Protein AF-A0A1M2W1D9-F1 (afdb_monomer_lite)

Secondary structure (DSSP, 8-state):
--------------PPPPTTSPP-TTHHHHHHHHHHHSS-TTTGGG--HHHHHHHHHHHHHTT--HHHHHHHHHTT-HHHHHHHHHHSTT-HHHHHHHH-TT-SSS---TTTS-HHHHHHHHHHHHHHHHHHHH--HHHHHHHHHHHHHH--HHHHTT-TT--HHHHHHHHHHHHHHHHHHT---HHHHHHHHHHHHHHHHTT--TTT-GGGGGSHHHHHHHHHHHHHHHHHHHHHHHHHHH-HHHHHHHHHHHHHSTT-S-SSHHHHHHHH-TTSSSPPP---THHHHHHHHHHPPP----------PPPP---------------SS-PPPS-SPEEEEEEPTT-TT-EEEEEESSS-HHHHHHHHHHHHHHH-

Foldseek 3Di:
DDDDQDADDPDDDDDDEPPPQDDDVCLVQLLCCCLFQLAAPVCNLPDDSRVSSNVSSCVVPVPVPVVVLVVCLQVVNLVSLLSVCSSVLLPVVSLCLQVPCPQPPGPNCVVVDDLSSSLSSLSSLLVSLVVLLVDDPVVLVVVLVVCVVRVDPQVVVQPRPRHSLSSLVVSQVSLLSSLVSPGNGLSSLLSLVVLVVLCVVLVHPCVPQPLLCVRVSSPVSNVVVVVVVVVVVVVVVVVCVVPVPVNVVLVVVCVPDPDDHDSCPSVCCCSVSSCNPDDRPPCDDPSVVVSCVSRPRPPPPPDDDDDDDDDDDDDDDDDDDDDDDDDPFDWDDFAPKDWDWAADQPDDVDTDIDIDRTHDPVVVVVVNVVSVVVND

Sequence (376 aa):
MDMPILFGNAHVNVTELDENMPWFEHMHEYVNVTSRWLVDYRDSDEQDWKHSFEEASAHLANGNTSKRVLAHATTGDPEAILDIALRYLSALIALDAFLDSECTETPYVGDTISRILKAQAHCCAALAYHEKVFAIPAERVAIEAEERRFQRKETMGQGVGAPAFAHFVIALHHANKSVQLGLVSPIVLRLGFMMRNIGTSLGVDLTQTVRSRRFPPLWRAVDQRLKEICAEEWIKQSKAARDPAAYRRAVAYTGRSGKRCGHDWPRHKRICKPGSVGELPSITGPAESLARGIFELGDSVDGEDADHAPPSVAGPSESTTDDRDEAPFKLRPAGSGQFIDSPAPHAPGGSIRLTTNTLDAETLRNIRKHAHMRAG

pLDDT: mean 78.07, std 19.86, range [22.73, 97.94]

Radius of gyration: 24.06 Å; chains: 1; bounding box: 60×78×58 Å

Organism: Trametes pubescens (NCBI:txid154538)

Structure (mmCIF, N/CA/C/O backbone):
data_AF-A0A1M2W1D9-F1
#
_entry.id   AF-A0A1M2W1D9-F1
#
loop_
_atom_site.group_PDB
_atom_site.id
_atom_site.type_symbol
_atom_site.label_atom_id
_atom_site.label_alt_id
_atom_site.label_comp_id
_atom_site.label_asym_id
_atom_site.label_entity_id
_atom_site.label_seq_id
_atom_site.pdbx_PDB_ins_code
_atom_site.Cartn_x
_atom_site.Cartn_y
_atom_site.Cartn_z
_atom_site.occupancy
_atom_site.B_iso_or_equiv
_atom_site.auth_seq_id
_atom_site.auth_comp_id
_atom_site.auth_asym_id
_atom_site.auth_atom_id
_atom_site.pdbx_PDB_model_num
ATOM 1 N N . MET A 1 1 ? 25.663 -10.735 -11.371 1.00 27.52 1 MET A N 1
ATOM 2 C CA . MET A 1 1 ? 24.965 -9.592 -12.001 1.00 27.52 1 MET A CA 1
ATOM 3 C C . MET A 1 1 ? 24.584 -8.635 -10.889 1.00 27.52 1 MET A C 1
ATOM 5 O O . MET A 1 1 ? 23.525 -8.795 -10.295 1.00 27.52 1 MET A O 1
ATOM 9 N N . ASP A 1 2 ? 25.467 -7.693 -10.571 1.00 24.33 2 ASP A N 1
ATOM 10 C CA . ASP A 1 2 ? 25.184 -6.679 -9.558 1.00 24.33 2 ASP A CA 1
ATOM 11 C C . ASP A 1 2 ? 24.347 -5.567 -10.181 1.00 24.33 2 ASP A C 1
ATOM 13 O O . ASP A 1 2 ? 24.777 -4.854 -11.088 1.00 24.33 2 ASP A O 1
ATOM 17 N N . MET A 1 3 ? 23.101 -5.462 -9.727 1.00 22.73 3 MET A N 1
ATOM 18 C CA . MET A 1 3 ? 22.221 -4.364 -10.100 1.00 22.73 3 MET A CA 1
ATOM 19 C C . MET A 1 3 ? 22.695 -3.082 -9.403 1.00 22.73 3 MET A C 1
ATOM 21 O O . MET A 1 3 ? 22.771 -3.058 -8.173 1.00 22.73 3 MET A O 1
ATOM 25 N N . PRO A 1 4 ? 22.972 -1.990 -10.137 1.00 28.38 4 PRO A N 1
ATOM 26 C CA . PRO A 1 4 ? 23.413 -0.751 -9.520 1.00 28.38 4 PRO A CA 1
ATOM 27 C C . PRO A 1 4 ? 22.272 -0.125 -8.706 1.00 28.38 4 PRO A C 1
ATOM 29 O O . PRO A 1 4 ? 21.216 0.241 -9.242 1.00 28.38 4 PRO A O 1
ATOM 32 N N . ILE A 1 5 ? 22.521 0.031 -7.404 1.00 32.22 5 ILE A N 1
ATOM 33 C CA . ILE A 1 5 ? 21.728 0.832 -6.468 1.00 32.22 5 ILE A CA 1
ATOM 34 C C . ILE A 1 5 ? 21.876 2.295 -6.902 1.00 32.22 5 ILE A C 1
ATOM 36 O O . ILE A 1 5 ? 22.928 2.903 -6.732 1.00 32.22 5 ILE A O 1
ATOM 40 N N . LEU A 1 6 ? 20.840 2.860 -7.527 1.00 29.28 6 LEU A N 1
ATOM 41 C CA . LEU A 1 6 ? 20.859 4.240 -8.016 1.00 29.28 6 LEU A CA 1
ATOM 42 C C . LEU A 1 6 ? 19.762 5.079 -7.359 1.00 29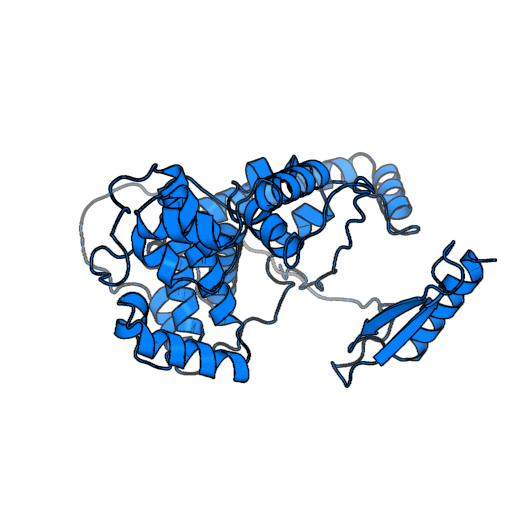.28 6 LEU A C 1
ATOM 44 O O . LEU A 1 6 ? 18.571 4.853 -7.578 1.00 29.28 6 LEU A O 1
ATOM 48 N N . PHE A 1 7 ? 20.248 6.068 -6.609 1.00 31.56 7 PHE A N 1
ATOM 49 C CA . PHE A 1 7 ? 19.647 7.268 -6.029 1.00 31.56 7 PHE A CA 1
ATOM 50 C C . PHE A 1 7 ? 18.195 7.613 -6.416 1.00 31.56 7 PHE A C 1
ATOM 52 O O . PHE A 1 7 ? 17.799 7.669 -7.595 1.00 31.56 7 PHE A O 1
ATOM 59 N N . GLY A 1 8 ? 17.417 7.911 -5.369 1.00 29.28 8 GLY A N 1
ATOM 60 C CA . GLY A 1 8 ? 16.066 8.447 -5.438 1.00 29.28 8 GLY A CA 1
ATOM 61 C C . GLY A 1 8 ? 16.071 9.840 -6.052 1.00 29.28 8 GLY A C 1
ATOM 62 O O . GLY A 1 8 ? 16.536 10.800 -5.450 1.00 29.28 8 GLY A O 1
ATOM 63 N N . ASN A 1 9 ? 15.523 9.950 -7.260 1.00 33.19 9 ASN A N 1
ATOM 64 C CA . ASN A 1 9 ? 15.211 11.247 -7.841 1.00 33.19 9 ASN A CA 1
ATOM 65 C C . ASN A 1 9 ? 13.824 11.647 -7.338 1.00 33.19 9 ASN A C 1
ATOM 67 O O . ASN A 1 9 ? 12.831 11.006 -7.698 1.00 33.19 9 ASN A O 1
ATOM 71 N N . ALA A 1 10 ? 13.750 12.706 -6.534 1.00 38.38 10 ALA A N 1
ATOM 72 C CA . ALA A 1 10 ? 12.499 13.408 -6.295 1.00 38.38 10 ALA A CA 1
ATOM 73 C C . ALA A 1 10 ? 12.012 13.959 -7.644 1.00 38.38 10 ALA A C 1
ATOM 75 O O . ALA A 1 10 ? 12.622 14.857 -8.220 1.00 38.38 10 ALA A O 1
ATOM 76 N N . HIS A 1 11 ? 10.959 13.359 -8.200 1.00 44.94 11 HIS A N 1
ATOM 77 C CA . HIS A 1 11 ? 10.361 13.857 -9.434 1.00 44.94 11 HIS A CA 1
ATOM 78 C C . HIS A 1 11 ? 9.305 14.896 -9.078 1.00 44.94 11 HIS A C 1
ATOM 80 O O . HIS A 1 11 ? 8.332 14.569 -8.394 1.00 44.94 11 HIS A O 1
ATOM 86 N N . VAL A 1 12 ? 9.496 16.118 -9.564 1.00 52.78 12 VAL A N 1
ATOM 87 C CA . VAL A 1 12 ? 8.512 17.194 -9.473 1.00 52.78 12 VAL A CA 1
ATOM 88 C C . VAL A 1 12 ? 7.672 17.141 -10.746 1.00 52.78 12 VAL A C 1
ATOM 90 O O . VAL A 1 12 ? 8.112 17.596 -11.800 1.00 52.78 12 VAL A O 1
ATOM 93 N N . ASN A 1 13 ? 6.484 16.539 -10.668 1.00 61.47 13 ASN A N 1
ATOM 94 C CA . ASN A 1 13 ? 5.467 16.745 -11.698 1.00 61.47 13 ASN A CA 1
ATOM 95 C C . ASN A 1 13 ? 4.862 18.128 -11.463 1.00 61.47 13 ASN A C 1
ATOM 97 O O . ASN A 1 13 ? 4.326 18.381 -10.388 1.00 61.47 13 ASN A O 1
ATOM 101 N N . VAL A 1 14 ? 4.990 19.021 -12.444 1.00 70.94 14 VAL A N 1
ATOM 102 C CA . VAL A 1 14 ? 4.283 20.304 -12.436 1.00 70.94 14 VAL A CA 1
ATOM 103 C C . VAL A 1 14 ? 3.005 20.092 -13.234 1.00 70.94 14 VAL A C 1
ATOM 105 O O . VAL A 1 14 ? 3.060 20.002 -14.458 1.00 70.94 14 VAL A O 1
ATOM 108 N N . THR A 1 15 ? 1.889 19.945 -12.529 1.00 78.25 15 THR A N 1
ATOM 109 C CA . THR A 1 15 ? 0.550 19.905 -13.121 1.00 78.25 15 THR A CA 1
ATOM 110 C C . THR A 1 15 ? -0.051 21.298 -12.985 1.00 78.25 15 THR A C 1
ATOM 112 O O . THR A 1 15 ? -0.089 21.834 -11.880 1.00 78.25 15 THR A O 1
ATOM 115 N N . GLU A 1 16 ? -0.479 21.897 -14.095 1.00 84.00 16 GLU A N 1
ATOM 116 C CA . GLU A 1 16 ? -1.257 23.138 -14.066 1.00 84.00 16 GLU A CA 1
ATOM 117 C C . GLU A 1 16 ? -2.682 22.799 -13.613 1.00 84.00 16 GLU A C 1
ATOM 119 O O . GLU A 1 16 ? -3.380 22.009 -14.253 1.00 84.00 16 GLU A O 1
ATOM 124 N N . LEU A 1 17 ? -3.073 23.347 -12.465 1.00 88.88 17 LEU A N 1
ATOM 125 C CA . LEU A 1 17 ? -4.408 23.212 -11.886 1.00 88.88 17 LEU A CA 1
ATOM 126 C C . LEU A 1 17 ? -5.228 24.460 -12.233 1.00 88.88 17 LEU A C 1
ATOM 128 O O . LEU A 1 17 ? -4.649 25.516 -12.487 1.00 88.88 17 LEU A O 1
ATOM 132 N N . ASP A 1 18 ? -6.556 24.341 -12.258 1.00 89.75 18 ASP A N 1
ATOM 133 C CA . ASP A 1 18 ? -7.439 25.501 -12.434 1.00 89.75 18 ASP A CA 1
ATOM 134 C C . ASP A 1 18 ? -7.195 26.518 -11.305 1.00 89.75 18 ASP A C 1
ATOM 136 O O . ASP A 1 18 ? -7.182 26.154 -10.127 1.00 89.75 18 ASP A O 1
ATOM 140 N N . GLU A 1 19 ? -7.001 27.791 -11.664 1.00 91.44 19 GLU A N 1
ATOM 141 C CA . GLU A 1 19 ? -6.768 28.892 -10.720 1.00 91.44 19 GLU A CA 1
ATOM 142 C C . GLU A 1 19 ? -7.923 29.071 -9.722 1.00 91.44 19 GLU A C 1
ATOM 144 O O . GLU A 1 19 ? -7.717 29.590 -8.626 1.00 91.44 19 GLU A O 1
ATOM 149 N N . ASN A 1 20 ? -9.130 28.619 -10.075 1.00 93.81 20 ASN A N 1
ATOM 150 C CA . ASN A 1 20 ? -10.325 28.730 -9.242 1.00 93.81 20 ASN A CA 1
ATOM 151 C C . ASN A 1 20 ? -10.593 27.484 -8.385 1.00 93.81 20 ASN A C 1
ATOM 153 O O . ASN A 1 20 ? -11.564 27.472 -7.625 1.00 93.81 20 ASN A O 1
ATOM 157 N N . MET A 1 21 ? -9.776 26.432 -8.499 1.00 94.19 21 MET A N 1
ATOM 158 C CA . MET A 1 21 ? -9.972 25.196 -7.743 1.00 94.19 21 MET A CA 1
ATOM 159 C C . MET A 1 21 ? -9.637 25.413 -6.255 1.00 94.19 21 MET A C 1
ATOM 161 O O . MET A 1 21 ? -8.493 25.750 -5.932 1.00 94.19 21 MET A O 1
ATOM 165 N N . PRO A 1 22 ? -10.581 25.182 -5.319 1.00 93.00 22 PRO A N 1
ATOM 166 C CA . PRO A 1 22 ? -10.299 25.289 -3.893 1.00 93.00 22 PRO A CA 1
ATOM 167 C C . PRO A 1 22 ? -9.191 24.323 -3.469 1.00 93.00 22 PRO A C 1
ATOM 169 O O . PRO A 1 22 ? -9.251 23.122 -3.746 1.00 93.00 22 PRO A O 1
ATOM 172 N N . TRP A 1 23 ? -8.186 24.840 -2.766 1.00 91.00 23 TRP A N 1
ATOM 173 C CA . TRP A 1 23 ? -7.103 24.032 -2.216 1.00 91.00 23 TRP A CA 1
ATOM 174 C C . TRP A 1 23 ? -7.323 23.785 -0.726 1.00 91.00 23 TRP A C 1
ATOM 176 O O . TRP A 1 23 ? -7.537 24.725 0.041 1.00 91.00 23 TRP A O 1
ATOM 186 N N . PHE A 1 24 ? -7.229 22.524 -0.311 1.00 90.56 24 PHE A N 1
ATOM 187 C CA . PHE A 1 24 ? -7.394 22.123 1.083 1.00 90.56 24 PHE A CA 1
ATOM 188 C C . PHE A 1 24 ? -6.065 21.687 1.693 1.00 90.56 24 PHE A C 1
ATOM 190 O O . PHE A 1 24 ? -5.170 21.175 1.011 1.00 90.56 24 PHE A O 1
ATOM 197 N N . GLU A 1 25 ? -5.947 21.874 3.006 1.00 88.25 25 GLU A N 1
ATOM 198 C CA . GLU A 1 25 ? -4.844 21.307 3.771 1.00 88.25 25 GLU A CA 1
ATOM 199 C C . GLU A 1 25 ? -4.831 19.783 3.591 1.00 88.25 25 GLU A C 1
ATOM 201 O O . GLU A 1 25 ? -5.871 19.128 3.570 1.00 88.25 25 GLU A O 1
ATOM 206 N N . HIS A 1 26 ? -3.641 19.237 3.389 1.00 88.19 26 HIS A N 1
ATOM 207 C CA . HIS A 1 26 ? -3.388 17.824 3.122 1.00 88.19 26 HIS A CA 1
ATOM 208 C C . HIS A 1 26 ? -4.026 17.194 1.863 1.00 88.19 26 HIS A C 1
ATOM 210 O O . HIS A 1 26 ? -4.020 15.972 1.688 1.00 88.19 26 HIS A O 1
ATOM 216 N N . MET A 1 27 ? -4.570 18.000 0.941 1.00 90.44 27 MET A N 1
ATOM 217 C CA . MET A 1 27 ? -5.208 17.469 -0.273 1.00 90.44 27 MET A CA 1
ATOM 218 C C . MET A 1 27 ? -4.234 16.677 -1.151 1.00 90.44 27 MET A C 1
ATOM 220 O O . MET A 1 27 ? -4.615 15.699 -1.786 1.00 90.44 27 MET A O 1
ATOM 224 N N . HIS A 1 28 ? -2.962 17.074 -1.190 1.00 89.44 28 HIS A N 1
ATOM 225 C CA . HIS A 1 28 ? -1.965 16.383 -1.998 1.00 89.44 28 HIS A CA 1
ATOM 226 C C . HIS A 1 28 ? -1.582 15.018 -1.420 1.00 89.44 28 HIS A C 1
ATOM 228 O O . HIS A 1 28 ? -1.326 14.096 -2.189 1.00 89.44 28 HIS A O 1
ATOM 234 N N . GLU A 1 29 ? -1.545 14.855 -0.100 1.00 88.62 29 GLU A N 1
ATOM 235 C CA . GLU A 1 29 ? -1.367 13.570 0.573 1.00 88.62 29 GLU A CA 1
ATOM 236 C C . GLU A 1 29 ? -2.580 12.685 0.309 1.00 88.62 29 GLU A C 1
ATOM 238 O O . GLU A 1 29 ? -2.394 11.554 -0.132 1.00 88.62 29 GLU A O 1
ATOM 243 N N . TYR A 1 30 ? -3.796 13.225 0.452 1.00 90.69 30 TYR A N 1
ATOM 244 C CA . TYR A 1 30 ? -5.032 12.511 0.128 1.00 90.69 30 TYR A CA 1
ATOM 245 C C . TYR A 1 30 ? -5.019 11.994 -1.316 1.00 90.69 30 TYR A C 1
ATOM 247 O O . TYR A 1 30 ? -5.129 10.790 -1.537 1.00 90.69 30 TYR A O 1
ATOM 255 N N . VAL A 1 31 ? -4.778 12.877 -2.294 1.00 91.25 31 VAL A N 1
ATOM 256 C CA . VAL A 1 31 ? -4.688 12.512 -3.717 1.00 91.25 31 VAL A CA 1
ATOM 257 C C . VAL A 1 31 ? -3.557 11.522 -3.959 1.00 91.25 31 VAL A C 1
ATOM 259 O O . VAL A 1 31 ? -3.735 10.560 -4.699 1.00 91.25 31 VAL A O 1
ATOM 262 N N . ASN A 1 32 ? -2.385 11.710 -3.346 1.00 87.94 32 ASN A N 1
ATOM 263 C CA . ASN A 1 32 ? -1.290 10.753 -3.482 1.00 87.94 32 ASN A CA 1
ATOM 264 C C . ASN A 1 32 ? -1.686 9.374 -2.956 1.00 87.94 32 ASN A C 1
ATOM 266 O O . ASN A 1 32 ? -1.287 8.384 -3.561 1.00 87.94 32 ASN A O 1
ATOM 270 N N . VAL A 1 33 ? -2.439 9.294 -1.861 1.00 88.69 33 VAL A N 1
ATOM 271 C CA . VAL A 1 33 ? -2.834 8.009 -1.291 1.00 88.69 33 VAL A CA 1
ATOM 272 C C . VAL A 1 33 ? -3.888 7.333 -2.143 1.00 88.69 33 VAL A C 1
ATOM 274 O O . VAL A 1 33 ? -3.706 6.176 -2.521 1.00 88.69 33 VAL A O 1
ATOM 277 N N . THR A 1 34 ? -4.950 8.053 -2.492 1.00 90.94 34 THR A N 1
ATOM 278 C CA . THR A 1 34 ? -6.045 7.508 -3.295 1.00 90.94 34 THR A CA 1
ATOM 279 C C . THR A 1 34 ? -5.550 7.058 -4.663 1.00 90.94 34 THR A C 1
ATOM 281 O O . THR A 1 34 ? -5.760 5.906 -5.034 1.00 90.94 34 THR A O 1
ATOM 284 N N . SER A 1 35 ? -4.795 7.906 -5.366 1.00 86.06 35 SER A N 1
ATOM 285 C CA . SER A 1 35 ? -4.314 7.611 -6.722 1.00 86.06 35 SER A CA 1
ATOM 286 C C . SER A 1 35 ? -3.153 6.617 -6.788 1.00 86.06 35 SER A C 1
ATOM 288 O O . SER A 1 35 ? -2.979 5.961 -7.810 1.00 86.06 35 SER A O 1
ATOM 290 N N . ARG A 1 36 ? -2.318 6.493 -5.743 1.00 82.38 36 ARG A N 1
ATOM 291 C CA . ARG A 1 36 ? -1.146 5.594 -5.797 1.00 82.38 36 ARG A CA 1
ATOM 292 C C . ARG A 1 36 ? -1.295 4.313 -5.019 1.00 82.38 36 ARG A C 1
ATOM 294 O O . ARG A 1 36 ? -0.544 3.389 -5.299 1.00 82.38 36 ARG A O 1
ATOM 301 N N . TRP A 1 37 ? -2.156 4.253 -4.013 1.00 86.69 37 TRP A N 1
ATOM 302 C CA . TRP A 1 37 ? -2.149 3.125 -3.082 1.00 86.69 37 TRP A CA 1
ATOM 303 C C . TRP A 1 37 ? -3.461 2.342 -3.068 1.00 86.69 37 TRP A C 1
ATOM 305 O O . TRP A 1 37 ? -3.452 1.197 -2.610 1.00 86.69 37 TRP A O 1
ATOM 315 N N . LEU A 1 38 ? -4.549 2.901 -3.611 1.00 91.56 38 LEU A N 1
ATOM 316 C CA . LEU A 1 38 ? -5.869 2.250 -3.655 1.00 91.56 38 LEU A CA 1
ATOM 317 C C . LEU A 1 38 ? -6.300 1.777 -5.043 1.00 91.56 38 LEU A C 1
ATOM 319 O O . LEU A 1 38 ? -7.370 1.182 -5.167 1.00 91.56 38 LEU A O 1
ATOM 323 N N . VAL A 1 39 ? -5.483 2.039 -6.060 1.00 92.75 39 VAL A N 1
ATOM 324 C CA . VAL A 1 39 ? -5.714 1.628 -7.449 1.00 92.75 39 VAL A CA 1
ATOM 325 C C . VAL A 1 39 ? -4.769 0.482 -7.796 1.00 92.75 39 VAL A C 1
ATOM 327 O O . VAL A 1 39 ? -3.677 0.379 -7.221 1.00 92.75 39 VAL A O 1
ATOM 330 N N . ASP A 1 40 ? -5.184 -0.395 -8.709 1.00 94.94 40 ASP A N 1
ATOM 331 C CA . ASP A 1 40 ? -4.291 -1.428 -9.224 1.00 94.94 40 ASP A CA 1
ATOM 332 C C . ASP A 1 40 ? -3.109 -0.774 -9.951 1.00 94.94 40 ASP A C 1
ATOM 334 O O . ASP A 1 40 ? -3.252 0.243 -10.632 1.00 94.94 40 ASP A O 1
ATOM 338 N N . TYR A 1 41 ? -1.909 -1.336 -9.798 1.00 93.31 41 TYR A N 1
ATOM 339 C CA . TYR A 1 41 ? -0.713 -0.774 -10.421 1.00 93.31 41 TYR A CA 1
ATOM 340 C C . TYR A 1 41 ? -0.825 -0.731 -11.951 1.00 93.31 41 TYR A C 1
ATOM 342 O O . TYR A 1 41 ? -0.172 0.106 -12.575 1.00 93.31 41 TYR A O 1
ATOM 350 N N . ARG A 1 42 ? -1.638 -1.613 -12.547 1.00 92.06 42 ARG A N 1
ATOM 351 C CA . ARG A 1 42 ? -1.880 -1.669 -13.994 1.00 92.06 42 ARG A CA 1
ATOM 352 C C . ARG A 1 42 ? -2.705 -0.492 -14.497 1.00 92.06 42 ARG A C 1
ATOM 354 O O . ARG A 1 42 ? -2.488 -0.052 -15.617 1.00 92.06 42 ARG A O 1
ATOM 361 N N . ASP A 1 43 ? -3.569 0.051 -13.649 1.00 90.81 43 ASP A N 1
ATOM 362 C CA . ASP A 1 43 ? -4.420 1.194 -13.984 1.00 90.81 43 ASP A CA 1
ATOM 363 C C . ASP A 1 43 ? -3.704 2.532 -13.705 1.00 90.81 43 ASP A C 1
ATOM 365 O O . ASP A 1 43 ? -4.159 3.604 -14.101 1.00 90.81 43 ASP A O 1
ATOM 369 N N . SER A 1 44 ? -2.540 2.493 -13.041 1.00 77.62 44 SER A N 1
ATOM 370 C CA . SER A 1 44 ? -1.835 3.697 -12.582 1.00 77.62 44 SER A CA 1
ATOM 371 C C . SER A 1 44 ? -1.190 4.532 -13.697 1.00 77.62 44 SER A C 1
ATOM 373 O O . SER A 1 44 ? -0.915 5.722 -13.493 1.00 77.62 44 SER A O 1
ATOM 375 N N . ASP A 1 45 ? -0.962 3.938 -14.872 1.00 69.75 45 ASP A N 1
ATOM 376 C CA . ASP A 1 45 ? -0.304 4.594 -16.007 1.00 69.75 45 ASP A CA 1
ATOM 377 C C . ASP A 1 45 ? -1.213 5.633 -16.687 1.00 69.75 45 ASP A C 1
ATOM 379 O O . ASP A 1 45 ? -0.716 6.628 -17.216 1.00 69.75 45 ASP A O 1
ATOM 383 N N . GLU A 1 46 ? -2.534 5.522 -16.535 1.00 68.50 46 GLU A N 1
ATOM 384 C CA . GLU A 1 46 ? -3.506 6.459 -17.116 1.00 68.50 46 GLU A CA 1
ATOM 385 C C . GLU A 1 46 ? -3.954 7.563 -16.152 1.00 68.50 46 GLU A C 1
ATOM 387 O O . GLU A 1 46 ? -4.762 8.412 -16.520 1.00 68.50 46 GLU A O 1
ATOM 392 N N . GLN A 1 47 ? -3.419 7.606 -14.924 1.00 71.25 47 GLN A N 1
ATOM 393 C CA . GLN A 1 47 ? -3.952 8.538 -13.933 1.00 71.25 47 GLN A CA 1
ATOM 394 C C . GLN A 1 47 ? -3.668 9.996 -14.319 1.00 71.25 47 GLN A C 1
ATOM 396 O O . GLN A 1 47 ? -2.523 10.467 -14.202 1.00 71.25 47 GLN A O 1
ATOM 401 N N . ASP A 1 48 ? -4.725 10.698 -14.727 1.00 87.06 48 ASP A N 1
ATOM 402 C CA . ASP A 1 48 ? -4.757 12.144 -14.865 1.00 87.06 48 ASP A CA 1
ATOM 403 C C . ASP A 1 48 ? -4.739 12.767 -13.465 1.00 87.06 48 ASP A C 1
ATOM 405 O O . ASP A 1 48 ? -5.724 12.776 -12.719 1.00 87.06 48 ASP A O 1
ATOM 409 N N . TRP A 1 49 ? -3.562 13.261 -13.077 1.00 86.56 49 TRP A N 1
ATOM 410 C CA . TRP A 1 49 ? -3.380 13.936 -11.796 1.00 86.56 49 TRP A CA 1
ATOM 411 C C . TRP A 1 49 ? -4.280 15.156 -11.679 1.00 86.56 49 TRP A C 1
ATOM 413 O O . TRP A 1 49 ? -4.752 15.426 -10.581 1.00 86.56 49 TRP A O 1
ATOM 423 N N . LYS A 1 50 ? -4.519 15.876 -12.781 1.00 89.56 50 LYS A N 1
ATOM 424 C CA . LYS A 1 50 ? -5.387 17.051 -12.768 1.00 89.56 50 LYS A CA 1
ATOM 425 C C . LYS A 1 50 ? -6.800 16.636 -12.371 1.00 89.56 50 LYS A C 1
ATOM 427 O O . LYS A 1 50 ? -7.305 17.151 -11.380 1.00 89.56 50 LYS A O 1
ATOM 432 N N . HIS A 1 51 ? -7.350 15.624 -13.040 1.00 91.38 51 HIS A N 1
ATOM 433 C CA . HIS A 1 51 ? -8.646 15.044 -12.686 1.00 91.38 51 HIS A CA 1
ATOM 434 C C . HIS A 1 51 ? -8.696 14.571 -11.228 1.00 91.38 51 HIS A C 1
ATOM 436 O O . HIS A 1 51 ? -9.623 14.898 -10.500 1.00 91.38 51 HIS A O 1
ATOM 442 N N . SER A 1 52 ? -7.655 13.874 -10.758 1.00 92.06 52 SER A N 1
ATOM 443 C CA . SER A 1 52 ? -7.605 13.382 -9.371 1.00 92.06 52 SER A CA 1
ATOM 444 C C . SER A 1 52 ? -7.612 14.527 -8.342 1.00 92.06 52 SER A C 1
ATOM 446 O O . SER A 1 52 ? -8.197 14.399 -7.268 1.00 92.06 52 SER A O 1
ATOM 448 N N . PHE A 1 53 ? -6.963 15.654 -8.655 1.00 93.19 53 PHE A N 1
ATOM 449 C CA . PHE A 1 53 ? -7.000 16.858 -7.822 1.00 93.19 53 PHE A CA 1
ATOM 450 C C . PHE A 1 53 ? -8.357 17.567 -7.880 1.00 93.19 53 PHE A C 1
ATOM 452 O O . PHE A 1 53 ? -8.831 18.019 -6.840 1.00 93.19 53 PHE A O 1
ATOM 459 N N . GLU A 1 54 ? -8.987 17.639 -9.052 1.00 93.25 54 GLU A N 1
ATOM 460 C CA . GLU A 1 54 ? -10.326 18.213 -9.228 1.00 93.25 54 GLU A CA 1
ATOM 461 C C . GLU A 1 54 ? -11.384 17.406 -8.461 1.00 93.25 54 GLU A C 1
ATOM 463 O O . GLU A 1 54 ? -12.173 17.984 -7.714 1.00 93.25 54 GLU A O 1
ATOM 468 N N . GLU A 1 55 ? -11.346 16.073 -8.552 1.00 92.62 55 GLU A N 1
ATOM 469 C CA . GLU A 1 55 ? -12.219 15.174 -7.789 1.00 92.62 55 GLU A CA 1
ATOM 470 C C . GLU A 1 55 ? -12.017 15.325 -6.282 1.00 92.62 55 GLU A C 1
ATOM 472 O O . GLU A 1 55 ? -12.989 15.452 -5.538 1.00 92.62 55 GLU A O 1
ATOM 477 N N . ALA A 1 56 ? -10.765 15.357 -5.815 1.00 92.25 56 ALA A N 1
ATOM 478 C CA . ALA A 1 56 ? -10.476 15.543 -4.398 1.00 92.25 56 ALA A CA 1
ATOM 479 C C . ALA A 1 56 ? -10.920 16.925 -3.902 1.00 92.25 56 ALA A C 1
ATOM 481 O O . ALA A 1 56 ? -11.506 17.027 -2.825 1.00 92.25 56 ALA A O 1
ATOM 482 N N . SER A 1 57 ? -10.694 17.981 -4.687 1.00 93.19 57 SER A N 1
ATOM 483 C CA . SER A 1 57 ? -11.160 19.327 -4.357 1.00 93.19 57 SER A CA 1
ATOM 484 C C . SER A 1 57 ? -12.686 19.367 -4.259 1.00 93.19 57 SER A C 1
ATOM 486 O O . SER A 1 57 ? -13.219 19.836 -3.254 1.00 93.19 57 SER A O 1
ATOM 488 N N . ALA A 1 58 ? -13.401 18.793 -5.232 1.00 92.38 58 ALA A N 1
ATOM 489 C CA . ALA A 1 58 ? -14.859 18.706 -5.211 1.00 92.38 58 ALA A CA 1
ATOM 490 C C . ALA A 1 58 ? -15.375 17.881 -4.018 1.00 92.38 58 ALA A C 1
ATOM 492 O O . ALA A 1 58 ? -16.296 18.312 -3.320 1.00 92.38 58 ALA A O 1
ATOM 493 N N . HIS A 1 59 ? -14.761 16.728 -3.737 1.00 90.50 59 HIS A N 1
ATOM 494 C CA . HIS A 1 59 ? -15.093 15.867 -2.596 1.00 90.50 59 HIS A CA 1
ATOM 495 C C . HIS A 1 59 ? -14.927 16.594 -1.261 1.00 90.50 59 HIS A C 1
ATOM 497 O O . HIS A 1 59 ? -15.803 16.526 -0.398 1.00 90.50 59 HIS A O 1
ATOM 503 N N . LEU A 1 60 ? -13.832 17.339 -1.095 1.00 89.12 60 LEU A N 1
ATOM 504 C CA . LEU A 1 60 ? -13.553 18.109 0.117 1.00 89.12 60 LEU A CA 1
ATOM 505 C C . LEU A 1 60 ? -14.434 19.369 0.226 1.00 89.12 60 LEU A C 1
ATOM 507 O O . LEU A 1 60 ? -14.846 19.728 1.331 1.00 89.12 60 LEU A O 1
ATOM 511 N N . ALA A 1 61 ? -14.789 19.998 -0.900 1.00 89.50 61 ALA A N 1
ATOM 512 C CA . ALA A 1 61 ? -15.630 21.195 -0.955 1.00 89.50 61 ALA A CA 1
ATOM 513 C C . ALA A 1 61 ? -17.122 20.919 -0.708 1.00 89.50 61 ALA A C 1
ATOM 515 O O . ALA A 1 61 ? -17.785 21.719 -0.045 1.00 89.50 61 ALA A O 1
ATOM 516 N N . ASN A 1 62 ? -17.659 19.785 -1.177 1.00 85.50 62 ASN A N 1
ATOM 517 C CA . ASN A 1 62 ? -19.095 19.452 -1.150 1.00 85.50 62 ASN A CA 1
ATOM 518 C C . ASN A 1 62 ? -19.659 19.101 0.243 1.00 85.50 62 ASN A C 1
ATOM 520 O O . ASN A 1 62 ? -20.660 18.398 0.389 1.00 85.50 62 ASN A O 1
ATOM 524 N N . GLY A 1 63 ? -19.058 19.626 1.308 1.00 61.56 63 GLY A N 1
ATOM 525 C CA . GLY A 1 63 ? -19.596 19.498 2.654 1.00 61.56 63 GLY A CA 1
ATOM 526 C C . GLY A 1 63 ? -19.218 18.201 3.358 1.00 61.56 63 GLY A C 1
ATOM 527 O O . GLY A 1 63 ? -19.750 17.961 4.445 1.00 61.56 63 GLY A O 1
ATOM 528 N N . ASN A 1 64 ? -18.233 17.444 2.858 1.00 60.44 64 ASN A N 1
ATOM 529 C CA . ASN A 1 64 ? -17.470 16.488 3.671 1.00 60.44 64 ASN A CA 1
ATOM 530 C C . ASN A 1 64 ? -16.524 17.219 4.637 1.00 60.44 64 ASN A C 1
ATOM 532 O O . ASN A 1 64 ? -15.325 16.944 4.750 1.00 60.44 64 ASN A O 1
ATOM 536 N N . THR A 1 65 ? -17.101 18.164 5.381 1.00 68.94 65 THR A N 1
ATOM 537 C CA . THR A 1 65 ? -16.530 18.633 6.635 1.00 68.94 65 THR A CA 1
ATOM 538 C C . THR A 1 65 ? -16.284 17.405 7.499 1.00 68.94 65 THR A C 1
ATOM 540 O O . THR A 1 65 ? -17.131 16.507 7.548 1.00 68.94 65 THR A O 1
ATOM 543 N N . SER A 1 66 ? -15.150 17.362 8.198 1.00 76.12 66 SER A N 1
ATOM 544 C CA . SER A 1 66 ? -14.760 16.203 9.007 1.00 76.12 66 SER A CA 1
ATOM 545 C C . SER A 1 66 ? -15.876 15.730 9.950 1.00 76.12 66 SER A C 1
ATOM 547 O O . SER A 1 66 ? -15.947 14.551 10.256 1.00 76.12 66 SER A O 1
ATOM 549 N N . LYS A 1 67 ? -16.809 16.612 10.345 1.00 85.69 67 LYS A N 1
ATOM 550 C CA . LYS A 1 67 ? -17.991 16.279 11.156 1.00 85.69 67 LYS A CA 1
ATOM 551 C C . LYS A 1 67 ? -19.010 15.371 10.457 1.00 85.69 67 LYS A C 1
ATOM 553 O O . LYS A 1 67 ? -19.527 14.471 11.107 1.00 85.69 67 LYS A O 1
ATOM 558 N N . ARG A 1 68 ? -19.335 15.603 9.177 1.00 88.81 68 ARG A N 1
ATOM 559 C CA . ARG A 1 68 ? -20.322 14.774 8.453 1.00 88.81 68 ARG A CA 1
ATOM 560 C C . ARG A 1 68 ? -19.755 13.396 8.149 1.00 88.81 68 ARG A C 1
ATOM 562 O O . ARG A 1 68 ? -20.417 12.409 8.441 1.00 88.81 68 ARG A O 1
ATOM 569 N N . VAL A 1 69 ? -18.522 13.342 7.643 1.00 88.50 69 VAL A N 1
ATOM 570 C CA . VAL A 1 69 ? -17.825 12.070 7.393 1.00 88.50 69 VAL A CA 1
ATOM 571 C C . VAL A 1 69 ? -17.697 11.283 8.696 1.00 88.50 69 VAL A C 1
ATOM 573 O O . VAL A 1 69 ? -18.028 10.105 8.728 1.00 88.50 69 VAL A O 1
ATOM 576 N N . LEU A 1 70 ? -17.325 11.945 9.799 1.00 90.12 70 LEU A N 1
ATOM 577 C CA . LEU A 1 70 ? -17.272 11.306 11.113 1.00 90.12 70 LEU A CA 1
ATOM 578 C C . LEU A 1 70 ? -18.637 10.773 11.557 1.00 90.12 70 LEU A C 1
ATOM 580 O O . LEU A 1 70 ? -18.707 9.639 12.011 1.00 90.12 70 LEU A O 1
ATOM 584 N N . ALA A 1 71 ? -19.720 11.536 11.383 1.00 92.00 71 ALA A N 1
ATOM 585 C CA . ALA A 1 71 ? -21.064 11.064 11.713 1.00 92.00 71 ALA A CA 1
ATOM 586 C C . ALA A 1 71 ? -21.439 9.807 10.906 1.00 92.00 71 ALA A C 1
ATOM 588 O O . ALA A 1 71 ? -21.876 8.817 11.490 1.00 92.00 71 ALA A O 1
ATOM 589 N N . HIS A 1 72 ? -21.198 9.803 9.594 1.00 92.62 72 HIS A N 1
ATOM 590 C CA . HIS A 1 72 ? -21.452 8.636 8.745 1.00 92.62 72 HIS A CA 1
ATOM 591 C C . HIS A 1 72 ? -20.592 7.430 9.142 1.00 92.62 72 HIS A C 1
ATOM 593 O O . HIS A 1 72 ? -21.112 6.325 9.313 1.00 92.62 72 HIS A O 1
ATOM 599 N N . ALA A 1 73 ? -19.303 7.640 9.405 1.00 92.50 73 ALA A N 1
ATOM 600 C CA . ALA A 1 73 ? -18.422 6.572 9.851 1.00 92.50 73 ALA A CA 1
ATOM 601 C C . ALA A 1 73 ? -18.861 5.982 11.200 1.00 92.50 73 ALA A C 1
ATOM 603 O O . ALA A 1 73 ? -18.884 4.765 11.358 1.00 92.50 73 ALA A O 1
ATOM 604 N N . THR A 1 74 ? -19.307 6.816 12.150 1.00 91.88 74 THR A N 1
ATOM 605 C CA . THR A 1 74 ? -19.856 6.330 13.431 1.00 91.88 74 THR A CA 1
ATOM 606 C C . THR A 1 74 ? -21.150 5.531 13.270 1.00 91.88 74 THR A C 1
ATOM 608 O O . THR A 1 74 ? -21.473 4.721 14.134 1.00 91.88 74 THR A O 1
ATOM 611 N N . THR A 1 75 ? -21.877 5.715 12.161 1.00 94.12 75 THR A N 1
ATOM 612 C CA . THR A 1 75 ? -23.053 4.900 11.813 1.00 94.12 75 THR A CA 1
ATOM 613 C C . THR A 1 75 ? -22.714 3.624 11.036 1.00 94.12 75 THR A C 1
ATOM 615 O O . THR A 1 75 ? -23.625 2.889 10.668 1.00 94.12 75 THR A O 1
ATOM 618 N N . GLY A 1 76 ? -21.429 3.340 10.800 1.00 93.50 76 GLY A N 1
ATOM 619 C CA . GLY A 1 76 ? -20.987 2.153 10.066 1.00 93.50 76 GLY A CA 1
ATOM 620 C C . GLY A 1 76 ? -21.008 2.308 8.543 1.00 93.50 76 GLY A C 1
ATOM 621 O O . GLY A 1 76 ? -21.021 1.301 7.841 1.00 93.50 76 GLY A O 1
ATOM 622 N N . ASP A 1 77 ? -21.033 3.535 8.012 1.00 95.38 77 ASP A N 1
ATOM 623 C CA . ASP A 1 77 ? -20.904 3.756 6.568 1.00 95.38 77 ASP A CA 1
ATOM 624 C C . ASP A 1 77 ? -19.472 3.410 6.114 1.00 95.38 77 ASP A C 1
ATOM 626 O O . ASP A 1 77 ? -18.519 4.088 6.518 1.00 95.38 77 ASP A O 1
ATOM 630 N N . PRO A 1 78 ? -19.289 2.371 5.280 1.00 95.62 78 PRO A N 1
ATOM 631 C CA . PRO A 1 78 ? -17.963 1.899 4.919 1.00 95.62 78 PRO A CA 1
ATOM 632 C C . PRO A 1 78 ? -17.181 2.887 4.049 1.00 95.62 78 PRO A C 1
ATOM 634 O O . PRO A 1 78 ? -15.961 2.957 4.167 1.00 95.62 78 PRO A O 1
ATOM 637 N N . GLU A 1 79 ? -17.834 3.680 3.201 1.00 94.25 79 GLU A N 1
ATOM 638 C CA . GLU A 1 79 ? -17.113 4.671 2.395 1.00 94.25 79 GLU A CA 1
ATOM 639 C C . GLU A 1 79 ? -16.602 5.805 3.285 1.00 94.25 79 GLU A C 1
ATOM 641 O O . GLU A 1 79 ? -15.452 6.228 3.159 1.00 94.25 79 GLU A O 1
ATOM 646 N N . ALA A 1 80 ? -17.410 6.230 4.260 1.00 93.50 80 ALA A N 1
ATOM 647 C CA . ALA A 1 80 ? -17.009 7.241 5.231 1.00 93.50 80 ALA A CA 1
ATOM 648 C C . ALA A 1 80 ? -15.885 6.755 6.162 1.00 93.50 80 ALA A C 1
ATOM 650 O O . ALA A 1 80 ? -14.963 7.517 6.455 1.00 93.50 80 ALA A O 1
ATOM 651 N N . ILE A 1 81 ? -15.922 5.493 6.611 1.00 94.31 81 ILE A N 1
ATOM 652 C CA . ILE A 1 81 ? -14.845 4.898 7.420 1.00 94.31 81 ILE A CA 1
ATOM 653 C C . ILE A 1 81 ? -13.528 4.893 6.633 1.00 94.31 81 ILE A C 1
ATOM 655 O O . ILE A 1 81 ? -12.494 5.317 7.158 1.00 94.31 81 ILE A O 1
ATOM 659 N N . LEU A 1 82 ? -13.559 4.453 5.369 1.00 93.62 82 LEU A N 1
ATOM 660 C CA . LEU A 1 82 ? -12.370 4.450 4.520 1.00 93.62 82 LEU A CA 1
ATOM 661 C C . LEU A 1 82 ? -11.869 5.878 4.267 1.00 93.62 82 LEU A C 1
ATOM 663 O O . LEU A 1 82 ? -10.673 6.127 4.380 1.00 93.62 82 LEU A O 1
ATOM 667 N N . ASP A 1 83 ? -12.761 6.833 4.003 1.00 92.25 83 ASP A N 1
ATOM 668 C CA . ASP A 1 83 ? -12.389 8.236 3.799 1.00 92.25 83 ASP A CA 1
ATOM 669 C C . ASP A 1 83 ? -11.698 8.842 5.034 1.00 92.25 83 ASP A C 1
ATOM 671 O O . ASP A 1 83 ? -10.705 9.559 4.895 1.00 92.25 83 ASP A O 1
ATOM 675 N N . ILE A 1 84 ? -12.141 8.505 6.253 1.00 91.31 84 ILE A N 1
ATOM 676 C CA . ILE A 1 84 ? -11.445 8.897 7.493 1.00 91.31 84 ILE A CA 1
ATOM 677 C C . ILE A 1 84 ? -10.053 8.277 7.557 1.00 91.31 84 ILE A C 1
ATOM 679 O O . ILE A 1 84 ? -9.091 8.993 7.838 1.00 91.31 84 ILE A O 1
ATOM 683 N N . ALA A 1 85 ? -9.928 6.979 7.271 1.00 91.56 85 ALA A N 1
ATOM 684 C CA . ALA A 1 85 ? -8.632 6.305 7.264 1.00 91.56 85 ALA A CA 1
ATOM 685 C C . ALA A 1 85 ? -7.655 6.935 6.254 1.00 91.56 85 ALA A C 1
ATOM 687 O O . ALA A 1 85 ? -6.459 7.019 6.514 1.00 91.56 85 ALA A O 1
ATOM 688 N N . LEU A 1 86 ? -8.158 7.426 5.119 1.00 90.56 86 LEU A N 1
ATOM 689 C CA . LEU A 1 86 ? -7.349 8.076 4.087 1.00 90.56 86 LEU A CA 1
ATOM 690 C C . LEU A 1 86 ? -6.922 9.496 4.457 1.00 90.56 86 LEU A C 1
ATOM 692 O O . LEU A 1 86 ? -5.791 9.888 4.174 1.00 90.56 86 LEU A O 1
ATOM 696 N N . ARG A 1 87 ? -7.807 10.272 5.090 1.00 87.19 87 ARG A N 1
ATOM 697 C CA . ARG A 1 87 ? -7.487 11.630 5.568 1.00 87.19 87 ARG A CA 1
ATOM 698 C C . ARG A 1 87 ? -6.482 11.612 6.709 1.00 87.19 87 ARG A C 1
ATOM 700 O O . ARG A 1 87 ? -5.636 12.494 6.806 1.00 87.19 87 ARG A O 1
ATOM 707 N N . TYR A 1 88 ? -6.596 10.614 7.574 1.00 82.50 88 TYR A N 1
ATOM 708 C CA . TYR A 1 88 ? -5.754 10.438 8.740 1.00 82.50 88 TYR A CA 1
ATOM 709 C C . TYR A 1 88 ? -5.035 9.106 8.582 1.00 82.50 88 TYR A C 1
ATOM 711 O O . TYR A 1 88 ? -5.436 8.142 9.210 1.00 82.50 88 TYR A O 1
ATOM 719 N N . LEU A 1 89 ? -3.994 9.022 7.749 1.00 64.44 89 LEU A N 1
ATOM 720 C CA . LEU A 1 89 ? -3.273 7.763 7.453 1.00 64.44 89 LEU A CA 1
ATOM 721 C C . LEU A 1 89 ? -2.772 6.997 8.697 1.00 64.44 89 LEU A C 1
ATOM 723 O O . LEU A 1 89 ? -2.469 5.809 8.620 1.00 64.44 89 LEU A O 1
ATOM 727 N N . SER A 1 90 ? -2.737 7.652 9.859 1.00 62.69 90 SER A N 1
ATOM 728 C CA . SER A 1 90 ? -2.484 7.073 11.182 1.00 62.69 90 SER A CA 1
ATOM 729 C C . SER A 1 90 ? -3.706 6.429 11.861 1.00 62.69 90 SER A C 1
ATOM 731 O O . SER A 1 90 ? -3.574 5.807 12.911 1.00 62.69 90 SER A O 1
ATOM 733 N N . ALA A 1 91 ? -4.904 6.533 11.293 1.00 75.25 91 ALA A N 1
ATOM 734 C CA . ALA A 1 91 ? -6.154 6.034 11.852 1.00 75.25 91 ALA A CA 1
ATOM 735 C C . ALA A 1 91 ? -6.370 4.562 11.491 1.00 75.25 91 ALA A C 1
ATOM 737 O O . ALA A 1 91 ? -7.426 4.180 10.990 1.00 75.25 91 ALA A O 1
ATOM 738 N N . LEU A 1 92 ? -5.391 3.712 11.819 1.00 86.44 92 LEU A N 1
ATOM 739 C CA . LEU A 1 92 ? -5.582 2.257 11.839 1.00 86.44 92 LEU A CA 1
ATOM 740 C C . LEU A 1 92 ? -6.856 1.876 12.625 1.00 86.44 92 LEU A C 1
ATOM 742 O O . LEU A 1 92 ? -7.543 0.947 12.240 1.00 86.44 92 LEU A O 1
ATOM 746 N N . ILE A 1 93 ? -7.241 2.682 13.624 1.00 88.12 93 ILE A N 1
ATOM 747 C CA . ILE A 1 93 ? -8.502 2.577 14.383 1.00 88.12 93 ILE A CA 1
ATOM 748 C C . ILE A 1 93 ? -9.733 2.552 13.467 1.00 88.12 93 ILE A C 1
ATOM 750 O O . ILE A 1 93 ? -10.651 1.770 13.675 1.00 88.12 93 ILE A O 1
ATOM 754 N N . ALA A 1 94 ? -9.769 3.411 12.445 1.00 91.44 94 ALA A N 1
ATOM 755 C CA . ALA A 1 94 ? -10.880 3.424 11.500 1.00 91.44 94 ALA A CA 1
ATOM 756 C C . ALA A 1 94 ? -10.893 2.134 10.666 1.00 91.44 94 ALA A C 1
ATOM 758 O O . ALA A 1 94 ? -11.955 1.600 10.367 1.00 91.44 94 ALA A O 1
ATOM 759 N N . LEU A 1 95 ? -9.717 1.597 10.329 1.00 93.81 95 LEU A N 1
ATOM 760 C CA . LEU A 1 95 ? -9.604 0.337 9.594 1.00 93.81 95 LEU A CA 1
ATOM 761 C C . LEU A 1 95 ? -9.961 -0.886 10.449 1.00 93.81 95 LEU A C 1
ATOM 763 O O . LEU A 1 95 ? -10.380 -1.893 9.879 1.00 93.81 95 LEU A O 1
ATOM 767 N N . ASP A 1 96 ? -9.869 -0.802 11.778 1.00 92.62 96 ASP A N 1
ATOM 768 C CA . ASP A 1 96 ? -10.264 -1.887 12.685 1.00 92.62 96 ASP A CA 1
ATOM 769 C C . ASP A 1 96 ? -11.756 -2.246 12.495 1.00 92.62 96 ASP A C 1
ATOM 771 O O . ASP A 1 96 ? -12.101 -3.426 12.493 1.00 92.62 96 ASP A O 1
ATOM 775 N N . ALA A 1 97 ? -12.617 -1.280 12.133 1.00 93.19 97 ALA A N 1
ATOM 776 C CA . ALA A 1 97 ? -14.016 -1.528 11.750 1.00 93.19 97 ALA A CA 1
ATOM 777 C C . ALA A 1 97 ? -14.176 -2.515 10.571 1.00 93.19 97 ALA A C 1
ATOM 779 O O . ALA A 1 97 ? -15.204 -3.182 10.436 1.00 93.19 97 ALA A O 1
ATOM 780 N N . PHE A 1 98 ? -13.176 -2.616 9.690 1.00 94.44 98 PHE A N 1
ATOM 781 C CA . PHE A 1 98 ? -13.172 -3.554 8.562 1.00 94.44 98 PHE A CA 1
ATOM 782 C C . PHE A 1 98 ? -12.446 -4.861 8.862 1.00 94.44 98 PHE A C 1
ATOM 784 O O . PHE A 1 98 ? -12.762 -5.895 8.265 1.00 94.44 98 PHE A O 1
ATOM 791 N N . LEU A 1 99 ? -11.413 -4.797 9.698 1.00 94.00 99 LEU A N 1
ATOM 792 C CA . LEU A 1 99 ? -10.385 -5.831 9.780 1.00 94.00 99 LEU A CA 1
ATOM 793 C C . LEU A 1 99 ? -10.446 -6.632 11.082 1.00 94.00 99 LEU A C 1
ATOM 795 O O . LEU A 1 99 ? -10.031 -7.790 11.071 1.00 94.00 99 LEU A O 1
ATOM 799 N N . ASP A 1 100 ? -11.023 -6.066 12.142 1.00 93.00 100 ASP A N 1
ATOM 800 C CA . ASP A 1 100 ? -11.093 -6.680 13.463 1.00 93.00 100 ASP A CA 1
ATOM 801 C C . ASP A 1 100 ? -12.543 -6.796 13.955 1.00 93.00 100 ASP A C 1
ATOM 803 O O . ASP A 1 100 ? -13.167 -5.834 14.402 1.00 93.00 100 ASP A O 1
ATOM 807 N N . SER A 1 101 ? -13.082 -8.016 13.900 1.00 93.56 101 SER A N 1
ATOM 808 C CA . SER A 1 101 ? -14.421 -8.327 14.412 1.00 93.56 101 SER A CA 1
ATOM 809 C C . SER A 1 101 ? -14.532 -8.252 15.937 1.00 93.56 101 SER A C 1
ATOM 811 O O . SER A 1 101 ? -15.641 -8.278 16.463 1.00 93.56 101 SER A O 1
ATOM 813 N N . GLU A 1 102 ? -13.403 -8.214 16.652 1.00 91.00 102 GLU A N 1
ATOM 814 C CA . GLU A 1 102 ? -13.340 -8.093 18.113 1.00 91.00 102 GLU A CA 1
ATOM 815 C C . GLU A 1 102 ? -13.230 -6.620 18.564 1.00 91.00 102 GLU A C 1
ATOM 817 O O . GLU A 1 102 ? -13.305 -6.342 19.765 1.00 91.00 102 GLU A O 1
ATOM 822 N N . CYS A 1 103 ? -13.101 -5.664 17.632 1.00 86.44 103 CYS A N 1
ATOM 823 C CA . CYS A 1 103 ? -13.026 -4.240 17.951 1.00 86.44 103 CYS A CA 1
ATOM 824 C C . CYS A 1 103 ? -14.336 -3.743 18.587 1.00 86.44 103 CYS A C 1
ATOM 826 O O . CYS A 1 103 ? -15.429 -3.946 18.058 1.00 86.44 103 CYS A O 1
ATOM 828 N N . THR A 1 104 ? -14.227 -3.058 19.729 1.00 86.00 104 THR A N 1
ATOM 829 C CA . THR A 1 104 ? -15.387 -2.519 20.468 1.00 86.00 104 THR A CA 1
ATOM 830 C C . THR A 1 104 ? -15.609 -1.022 20.258 1.00 86.00 104 THR A C 1
ATOM 832 O O . THR A 1 104 ? -16.680 -0.516 20.588 1.00 86.00 104 THR A O 1
ATOM 835 N N . GLU A 1 105 ? -14.623 -0.302 19.713 1.00 86.31 105 GLU A N 1
ATOM 836 C CA . GLU A 1 105 ? -14.701 1.154 19.533 1.00 86.31 105 GLU A CA 1
ATOM 837 C C . GLU A 1 105 ? -15.581 1.558 18.346 1.00 86.31 105 GLU A C 1
ATOM 839 O O . GLU A 1 105 ? -16.200 2.623 18.366 1.00 86.31 105 GLU A O 1
ATOM 844 N N . THR A 1 106 ? -15.643 0.715 17.313 1.00 87.56 106 THR A N 1
ATOM 845 C CA . THR A 1 106 ? -16.407 0.973 16.090 1.00 87.56 106 THR A CA 1
ATOM 846 C C . THR A 1 106 ? -17.223 -0.258 15.694 1.00 87.56 106 THR A C 1
ATOM 848 O O . THR A 1 106 ? -16.781 -1.382 15.934 1.00 87.56 106 THR A O 1
ATOM 851 N N . PRO A 1 107 ? -18.425 -0.088 15.109 1.00 91.75 107 PRO A N 1
ATOM 852 C CA . PRO A 1 107 ? -19.194 -1.217 14.603 1.00 91.75 107 PRO A CA 1
ATOM 853 C C . PRO A 1 107 ? -18.399 -1.976 13.538 1.00 91.75 107 PRO A C 1
ATOM 855 O O . PRO A 1 107 ? -17.968 -1.384 12.548 1.00 91.75 107 PRO A O 1
ATOM 858 N N . TYR A 1 108 ? -18.239 -3.286 13.719 1.00 95.56 108 TYR A N 1
ATOM 859 C CA . TYR A 1 108 ? -17.617 -4.127 12.705 1.00 95.56 108 TYR A CA 1
ATOM 860 C C . TYR A 1 108 ? -18.508 -4.218 11.461 1.00 95.56 108 TYR A C 1
ATOM 862 O O . TYR A 1 108 ? -19.654 -4.663 11.530 1.00 95.56 108 TYR A O 1
ATOM 870 N N . VAL A 1 109 ? -17.963 -3.823 10.311 1.00 96.56 109 VAL A N 1
ATOM 871 C CA . VAL A 1 109 ? -18.641 -3.859 9.003 1.00 96.56 109 VAL A CA 1
ATOM 872 C C . VAL A 1 109 ? -17.888 -4.712 7.978 1.00 96.56 109 VAL A C 1
ATOM 874 O O . VAL A 1 109 ? -18.296 -4.819 6.824 1.00 96.56 109 VAL A O 1
ATOM 877 N N . GLY A 1 110 ? -16.796 -5.368 8.377 1.00 94.88 110 GLY A N 1
ATOM 878 C CA . GLY A 1 110 ? -15.929 -6.128 7.471 1.00 94.88 110 GLY A CA 1
ATOM 879 C C . GLY A 1 110 ? -16.609 -7.263 6.693 1.00 94.88 110 GLY A C 1
ATOM 880 O O . GLY A 1 110 ? -16.098 -7.658 5.640 1.00 94.88 110 GLY A O 1
ATOM 881 N N . ASP A 1 111 ? -17.747 -7.772 7.169 1.00 96.31 111 ASP A N 1
ATOM 882 C CA . ASP A 1 111 ? -18.517 -8.836 6.507 1.00 96.31 111 ASP A CA 1
ATOM 883 C C . ASP A 1 111 ? -19.582 -8.322 5.529 1.00 96.31 111 ASP A C 1
ATOM 885 O O . ASP A 1 111 ? -20.048 -9.080 4.680 1.00 96.31 111 ASP A O 1
ATOM 889 N N . THR A 1 112 ? -19.961 -7.044 5.612 1.00 96.38 112 THR A N 1
ATOM 890 C CA . THR A 1 112 ? -21.023 -6.452 4.778 1.00 96.38 112 THR A CA 1
ATOM 891 C C . THR A 1 112 ? -20.484 -5.629 3.610 1.00 96.38 112 THR A C 1
ATOM 893 O O . THR A 1 112 ? -21.218 -5.349 2.662 1.00 96.38 112 THR A O 1
ATOM 896 N N . ILE A 1 113 ? -19.204 -5.252 3.648 1.00 96.94 113 ILE A N 1
ATOM 897 C CA . ILE A 1 113 ? -18.577 -4.430 2.611 1.00 96.94 113 ILE A CA 1
ATOM 898 C C . ILE A 1 113 ? -18.267 -5.196 1.326 1.00 96.94 113 ILE A C 1
ATOM 900 O O . ILE A 1 113 ? -18.061 -6.412 1.304 1.00 96.94 113 ILE A O 1
ATOM 904 N N . SER A 1 114 ? -18.161 -4.444 0.229 1.00 97.31 114 SER A N 1
ATOM 905 C CA . SER A 1 114 ? -17.728 -4.995 -1.050 1.00 97.31 114 SER A CA 1
ATOM 906 C C . SER A 1 114 ? -16.298 -5.540 -0.967 1.00 97.31 114 SER A C 1
ATOM 908 O O . SER A 1 114 ? -15.442 -5.048 -0.225 1.00 97.31 114 SER A O 1
ATOM 910 N N . ARG A 1 115 ? -16.007 -6.545 -1.800 1.00 97.25 115 ARG A N 1
ATOM 911 C CA . ARG A 1 115 ? -14.660 -7.124 -1.917 1.00 97.25 115 ARG A CA 1
ATOM 912 C C . ARG A 1 115 ? -13.601 -6.069 -2.264 1.00 97.25 115 ARG A C 1
ATOM 914 O O . ARG A 1 115 ? -12.481 -6.165 -1.772 1.00 97.25 115 ARG A O 1
ATOM 921 N N . ILE A 1 116 ? -13.966 -5.077 -3.082 1.00 96.56 116 ILE A N 1
ATOM 922 C CA . ILE A 1 116 ? -13.082 -3.983 -3.509 1.00 96.56 116 ILE A CA 1
ATOM 923 C C . ILE A 1 116 ? -12.735 -3.085 -2.317 1.00 96.56 116 ILE A C 1
ATOM 925 O O . ILE A 1 116 ? -11.554 -2.890 -2.040 1.00 96.56 116 ILE A O 1
ATOM 929 N N . LEU A 1 117 ? -13.738 -2.624 -1.559 1.00 95.94 117 LEU A N 1
ATOM 930 C CA . LEU A 1 117 ? -13.522 -1.811 -0.355 1.00 95.94 117 LEU A CA 1
ATOM 931 C C . LEU A 1 117 ? -12.671 -2.558 0.677 1.00 95.94 117 LEU A C 1
ATOM 933 O O . LEU A 1 117 ? -11.740 -1.992 1.245 1.00 95.94 117 LEU A O 1
ATOM 937 N N . LYS A 1 118 ? -12.916 -3.861 0.866 1.00 97.06 118 LYS A N 1
ATOM 938 C CA . LYS A 1 118 ? -12.106 -4.695 1.766 1.00 97.06 118 LYS A CA 1
ATOM 939 C C . LYS A 1 118 ? -10.648 -4.786 1.303 1.00 97.06 118 LYS A C 1
ATOM 941 O O . LYS A 1 118 ? -9.735 -4.717 2.124 1.00 97.06 118 LYS A O 1
ATOM 946 N N . ALA A 1 119 ? -10.409 -4.903 -0.005 1.00 97.06 119 ALA A N 1
ATOM 947 C CA . ALA A 1 119 ? -9.060 -4.901 -0.568 1.00 97.06 119 ALA A CA 1
ATOM 948 C C . ALA A 1 119 ? -8.354 -3.552 -0.339 1.00 97.06 119 ALA A C 1
ATOM 950 O O . ALA A 1 119 ? -7.196 -3.523 0.078 1.00 97.06 119 ALA A O 1
ATOM 951 N N . GLN A 1 120 ? -9.069 -2.440 -0.531 1.00 95.88 120 GLN A N 1
ATOM 952 C CA . GLN A 1 120 ? -8.566 -1.088 -0.270 1.00 95.88 120 GLN A CA 1
ATOM 953 C C . GLN A 1 120 ? -8.254 -0.859 1.214 1.00 95.88 120 GLN A C 1
ATOM 955 O O . GLN A 1 120 ? -7.200 -0.307 1.525 1.00 95.88 120 GLN A O 1
ATOM 960 N N . ALA A 1 121 ? -9.093 -1.347 2.131 1.00 95.62 121 ALA A N 1
ATOM 961 C CA . ALA A 1 121 ? -8.828 -1.297 3.569 1.00 95.62 121 ALA A CA 1
ATOM 962 C C . ALA A 1 121 ? -7.532 -2.041 3.935 1.00 95.62 121 ALA A C 1
ATOM 964 O O . ALA A 1 121 ? -6.685 -1.509 4.654 1.00 95.62 121 ALA A O 1
ATOM 965 N N . HIS A 1 122 ? -7.313 -3.235 3.370 1.00 96.88 122 HIS A N 1
ATOM 966 C CA . HIS A 1 122 ? -6.043 -3.950 3.521 1.00 96.88 122 HIS A CA 1
ATOM 967 C C . HIS A 1 122 ? -4.859 -3.191 2.894 1.00 96.88 122 HIS A C 1
ATOM 969 O O . HIS A 1 122 ? -3.783 -3.163 3.488 1.00 96.88 122 HIS A O 1
ATOM 975 N N . CYS A 1 123 ? -5.022 -2.534 1.742 1.00 95.94 123 CYS A N 1
ATOM 976 C CA . CYS A 1 123 ? -3.982 -1.656 1.187 1.00 95.94 123 CYS A CA 1
ATOM 977 C C . CYS A 1 123 ? -3.631 -0.496 2.127 1.00 95.94 123 CYS A C 1
ATOM 979 O O . CYS A 1 123 ? -2.447 -0.226 2.332 1.00 95.94 123 CYS A O 1
ATOM 981 N N . CYS A 1 124 ? -4.633 0.163 2.716 1.00 94.94 124 CYS A N 1
ATOM 982 C CA . CYS A 1 124 ? -4.428 1.253 3.671 1.00 94.94 124 CYS A CA 1
ATOM 983 C C . CYS A 1 124 ? -3.684 0.764 4.913 1.00 94.94 124 CYS A C 1
ATOM 985 O O . CYS A 1 124 ? -2.700 1.373 5.319 1.00 94.94 124 CYS A O 1
ATOM 987 N N . ALA A 1 125 ? -4.097 -0.378 5.470 1.00 95.00 125 ALA A N 1
ATOM 988 C CA . ALA A 1 125 ? -3.421 -0.976 6.616 1.00 95.00 125 ALA A CA 1
ATOM 989 C C . ALA A 1 125 ? -1.964 -1.324 6.275 1.00 95.00 125 ALA A C 1
ATOM 991 O O . ALA A 1 125 ? -1.052 -1.001 7.033 1.00 95.00 125 ALA A O 1
ATOM 992 N N . ALA A 1 126 ? -1.719 -1.916 5.101 1.00 95.56 126 ALA A N 1
ATOM 993 C CA . ALA A 1 126 ? -0.370 -2.219 4.633 1.00 95.56 126 ALA A CA 1
ATOM 994 C C . ALA A 1 126 ? 0.507 -0.958 4.529 1.00 95.56 126 ALA A C 1
ATOM 996 O O . ALA A 1 126 ? 1.670 -0.994 4.931 1.00 95.56 126 ALA A O 1
ATOM 997 N N . LEU A 1 127 ? -0.046 0.155 4.036 1.00 94.00 127 LEU A N 1
ATOM 998 C CA . LEU A 1 127 ? 0.640 1.446 3.979 1.00 94.00 127 LEU A CA 1
ATOM 999 C C . LEU A 1 127 ? 0.937 2.004 5.375 1.00 94.00 127 LEU A C 1
ATOM 1001 O O . LEU A 1 127 ? 2.083 2.352 5.645 1.00 94.00 127 LEU A O 1
ATOM 1005 N N . ALA A 1 128 ? -0.052 2.035 6.266 1.00 92.94 128 ALA A N 1
ATOM 1006 C CA . ALA A 1 128 ? 0.114 2.551 7.622 1.00 92.94 128 ALA A CA 1
ATOM 1007 C C . ALA A 1 128 ? 1.179 1.758 8.401 1.00 92.94 128 ALA A C 1
ATOM 1009 O O . ALA A 1 128 ? 2.076 2.334 9.017 1.00 92.94 128 ALA A O 1
ATOM 1010 N N . TYR A 1 129 ? 1.159 0.423 8.316 1.00 94.31 129 TYR A N 1
ATOM 1011 C CA . TYR A 1 129 ? 2.203 -0.405 8.922 1.00 94.31 129 TYR A CA 1
ATOM 1012 C C . TYR A 1 129 ? 3.562 -0.235 8.240 1.00 94.31 129 TYR A C 1
ATOM 1014 O O . TYR A 1 129 ? 4.581 -0.238 8.925 1.00 94.31 129 TYR A O 1
ATOM 1022 N N . HIS A 1 130 ? 3.604 -0.042 6.920 1.00 94.06 130 HIS A N 1
ATOM 1023 C CA . HIS A 1 130 ? 4.840 0.288 6.214 1.00 94.06 130 HIS A CA 1
ATOM 1024 C C . HIS A 1 130 ? 5.440 1.614 6.708 1.00 94.06 130 HIS A C 1
ATOM 1026 O O . HIS A 1 130 ? 6.648 1.690 6.905 1.00 94.06 130 HIS A O 1
ATOM 1032 N N . GLU A 1 131 ? 4.632 2.647 6.949 1.00 92.25 131 GLU A N 1
ATOM 1033 C CA . GLU A 1 131 ? 5.111 3.914 7.518 1.00 92.25 131 GLU A CA 1
ATOM 1034 C C . GLU A 1 131 ? 5.708 3.716 8.919 1.00 92.25 131 GLU A C 1
ATOM 1036 O O . GLU A 1 131 ? 6.802 4.214 9.189 1.00 92.25 131 GLU A O 1
ATOM 1041 N N . LYS A 1 132 ? 5.087 2.877 9.763 1.00 92.81 132 LYS A N 1
ATOM 1042 C CA . LYS A 1 132 ? 5.632 2.514 11.087 1.00 92.81 132 LYS A CA 1
ATOM 1043 C C . LYS A 1 132 ? 7.018 1.861 11.023 1.00 92.81 132 LYS A C 1
ATOM 1045 O O . LYS A 1 132 ? 7.838 2.096 11.909 1.00 92.81 132 LYS A O 1
ATOM 1050 N N . VAL A 1 133 ? 7.326 1.096 9.968 1.00 93.06 133 VAL A N 1
ATOM 1051 C CA . VAL A 1 133 ? 8.659 0.481 9.776 1.00 93.06 133 VAL A CA 1
ATOM 1052 C C . VAL A 1 133 ? 9.761 1.542 9.691 1.00 93.06 133 VAL A C 1
ATOM 1054 O O . VAL A 1 133 ? 10.862 1.345 10.212 1.00 93.06 133 VAL A O 1
ATOM 1057 N N . PHE A 1 134 ? 9.462 2.673 9.050 1.00 92.00 134 PHE A N 1
ATOM 1058 C CA . PHE A 1 134 ? 10.409 3.762 8.805 1.00 92.00 134 PHE A CA 1
ATOM 1059 C C . PHE A 1 134 ? 10.289 4.920 9.801 1.00 92.00 134 PHE A C 1
ATOM 1061 O O . PHE A 1 134 ? 11.023 5.899 9.671 1.00 92.00 134 PHE A O 1
ATOM 1068 N N . ALA A 1 135 ? 9.416 4.800 10.803 1.00 91.69 135 ALA A N 1
ATOM 1069 C CA . ALA A 1 135 ? 9.214 5.830 11.808 1.00 91.69 135 ALA A CA 1
ATOM 1070 C C . ALA A 1 135 ? 10.514 6.143 12.563 1.00 91.69 135 ALA A C 1
ATOM 1072 O O . ALA A 1 135 ? 11.221 5.236 13.041 1.00 91.69 135 ALA A O 1
ATOM 1073 N N . ILE A 1 136 ? 10.814 7.437 12.697 1.00 91.81 136 ILE A N 1
ATOM 1074 C CA . ILE A 1 136 ? 11.982 7.907 13.451 1.00 91.81 136 ILE A CA 1
ATOM 1075 C C . ILE A 1 136 ? 11.786 7.651 14.956 1.00 91.81 136 ILE A C 1
ATOM 1077 O O . ILE A 1 136 ? 10.651 7.509 15.414 1.00 91.81 136 ILE A O 1
ATOM 1081 N N . PRO A 1 137 ? 12.853 7.629 15.781 1.00 90.81 137 PRO A N 1
ATOM 1082 C CA . PRO A 1 137 ? 12.724 7.325 17.210 1.00 90.81 137 PRO A CA 1
ATOM 1083 C C . PRO A 1 137 ? 11.690 8.178 17.963 1.00 90.81 137 PRO A C 1
ATOM 1085 O O . PRO A 1 137 ? 11.001 7.659 18.835 1.00 90.81 137 PRO A O 1
ATOM 1088 N N . ALA A 1 138 ? 11.534 9.458 17.606 1.00 91.44 138 ALA A N 1
ATOM 1089 C CA . ALA A 1 138 ? 10.525 10.334 18.207 1.00 91.44 138 ALA A CA 1
ATOM 1090 C C . ALA A 1 138 ? 9.082 9.904 17.871 1.00 91.44 138 ALA A C 1
ATOM 1092 O O . ALA A 1 138 ? 8.218 9.912 18.743 1.00 91.44 138 ALA A O 1
ATOM 1093 N N . GLU A 1 139 ? 8.830 9.483 16.630 1.00 92.25 139 GLU A N 1
ATOM 1094 C CA . GLU A 1 139 ? 7.522 8.990 16.177 1.00 92.25 139 GLU A CA 1
ATOM 1095 C C . GLU A 1 139 ? 7.191 7.629 16.793 1.00 92.25 139 GLU A C 1
ATOM 1097 O O . GLU A 1 139 ? 6.038 7.364 17.127 1.00 92.25 139 GLU A O 1
ATOM 1102 N N . ARG A 1 140 ? 8.202 6.780 17.020 1.00 89.88 140 ARG A N 1
ATOM 1103 C CA . ARG A 1 140 ? 8.012 5.463 17.646 1.00 89.88 140 ARG A CA 1
ATOM 1104 C C . ARG A 1 140 ? 7.403 5.550 19.038 1.00 89.88 140 ARG A C 1
ATOM 1106 O O . ARG A 1 140 ? 6.551 4.736 19.363 1.00 89.88 140 ARG A O 1
ATOM 1113 N N . VAL A 1 141 ? 7.762 6.561 19.828 1.00 91.12 141 VAL A N 1
ATOM 1114 C CA . VAL A 1 141 ? 7.154 6.771 21.154 1.00 91.12 141 VAL A 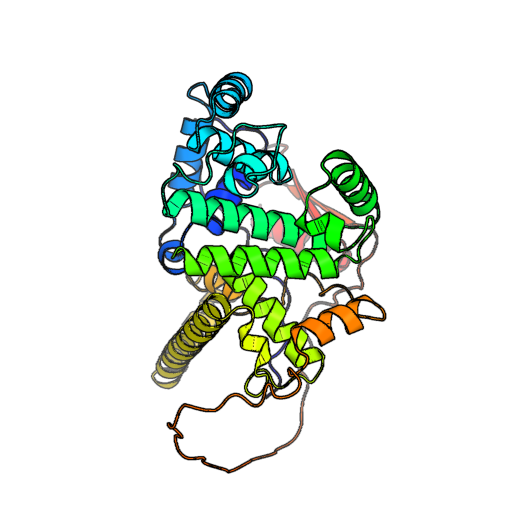CA 1
ATOM 1115 C C . VAL A 1 141 ? 5.645 7.016 21.036 1.00 91.12 141 VAL A C 1
ATOM 1117 O O . VAL A 1 141 ? 4.870 6.481 21.831 1.00 91.12 141 VAL A O 1
ATOM 1120 N N . ALA A 1 142 ? 5.219 7.791 20.032 1.00 90.88 142 ALA A N 1
ATOM 1121 C CA . ALA A 1 142 ? 3.805 8.032 19.764 1.00 90.88 142 ALA A CA 1
ATOM 1122 C C . ALA A 1 142 ? 3.103 6.764 19.253 1.00 90.88 142 ALA A C 1
ATOM 1124 O O . ALA A 1 142 ? 2.022 6.442 19.740 1.00 90.88 142 ALA A O 1
ATOM 1125 N N . ILE A 1 143 ? 3.744 6.012 18.351 1.00 89.88 143 ILE A N 1
ATOM 1126 C CA . ILE A 1 143 ? 3.236 4.731 17.835 1.00 89.88 143 ILE A CA 1
ATOM 1127 C C . ILE A 1 143 ? 3.041 3.719 18.969 1.00 89.88 143 ILE A C 1
ATOM 1129 O O . ILE A 1 143 ? 1.987 3.101 19.062 1.00 89.88 143 ILE A O 1
ATOM 1133 N N . GLU A 1 144 ? 4.011 3.574 19.871 1.00 90.56 144 GLU A N 1
ATOM 1134 C CA . GLU A 1 144 ? 3.888 2.665 21.013 1.00 90.56 144 GLU A CA 1
ATOM 1135 C C . GLU A 1 144 ? 2.776 3.095 21.976 1.00 90.56 144 GLU A C 1
ATOM 1137 O O . GLU A 1 144 ? 2.072 2.253 22.532 1.00 90.56 144 GLU A O 1
ATOM 1142 N N . ALA A 1 145 ? 2.613 4.402 22.207 1.00 90.50 145 ALA A N 1
ATOM 1143 C CA . ALA A 1 145 ? 1.517 4.914 23.025 1.00 90.50 145 ALA A CA 1
ATOM 1144 C C . ALA A 1 145 ? 0.153 4.621 22.383 1.00 90.50 145 ALA A C 1
ATOM 1146 O O . ALA A 1 145 ? -0.782 4.235 23.084 1.00 90.50 145 ALA A O 1
ATOM 1147 N N . GLU A 1 146 ? 0.061 4.760 21.062 1.00 87.56 146 GLU A N 1
ATOM 1148 C CA . GLU A 1 146 ? -1.113 4.400 20.273 1.00 87.56 146 GLU A CA 1
ATOM 1149 C C . GLU A 1 146 ? -1.412 2.893 20.381 1.00 87.56 146 GLU A C 1
ATOM 1151 O O . GLU A 1 146 ? -2.530 2.497 20.692 1.00 87.56 146 GLU A O 1
ATOM 1156 N N . GLU A 1 147 ? -0.403 2.037 20.222 1.00 88.25 147 GLU A N 1
ATOM 1157 C CA . GLU A 1 147 ? -0.549 0.578 20.303 1.00 88.25 147 GLU A CA 1
ATOM 1158 C C . GLU A 1 147 ? -0.977 0.107 21.692 1.00 88.25 147 GLU A C 1
ATOM 1160 O O . GLU A 1 147 ? -1.845 -0.757 21.806 1.00 88.25 147 GLU A O 1
ATOM 1165 N N . ARG A 1 148 ? -0.451 0.724 22.758 1.00 89.06 148 ARG A N 1
ATOM 1166 C CA . ARG A 1 148 ? -0.927 0.473 24.128 1.00 89.06 148 ARG A CA 1
ATOM 1167 C C . ARG A 1 148 ? -2.379 0.893 24.324 1.00 89.06 148 ARG A C 1
ATOM 1169 O O . ARG A 1 148 ? -3.093 0.248 25.089 1.00 89.06 148 ARG A O 1
ATOM 1176 N N . ARG A 1 149 ? -2.795 1.985 23.679 1.00 88.19 149 ARG A N 1
ATOM 1177 C CA . ARG A 1 149 ? -4.151 2.522 23.798 1.00 88.19 149 ARG A CA 1
ATOM 1178 C C . ARG A 1 149 ? -5.172 1.616 23.115 1.00 88.19 149 ARG A C 1
ATOM 1180 O O . ARG A 1 149 ? -6.193 1.340 23.729 1.00 88.19 149 ARG A O 1
ATOM 1187 N N . PHE A 1 150 ? -4.886 1.155 21.898 1.00 85.12 150 PHE A N 1
ATOM 1188 C CA . PHE A 1 150 ? -5.847 0.382 21.098 1.00 85.12 150 PHE A CA 1
ATOM 1189 C C . PHE A 1 150 ? -5.702 -1.135 21.228 1.00 85.12 150 PHE A C 1
ATOM 1191 O O . PHE A 1 150 ? -6.608 -1.855 20.835 1.00 85.12 150 PHE A O 1
ATOM 1198 N N . GLN A 1 151 ? -4.590 -1.635 21.778 1.00 86.31 151 GLN A N 1
ATOM 1199 C CA . GLN A 1 151 ? -4.373 -3.060 22.067 1.00 86.31 151 GLN A CA 1
ATOM 1200 C C . GLN A 1 151 ? -4.664 -3.997 20.880 1.00 86.31 151 GLN A C 1
ATOM 1202 O O . GLN A 1 151 ? -5.158 -5.108 21.067 1.00 86.31 151 GLN A O 1
ATOM 1207 N N . ARG A 1 152 ? -4.331 -3.574 19.652 1.00 85.25 152 ARG A N 1
ATOM 1208 C CA . ARG A 1 152 ? -4.626 -4.352 18.437 1.00 85.25 152 ARG A CA 1
ATOM 1209 C C . ARG A 1 152 ? -3.993 -5.733 18.512 1.00 85.25 152 ARG A C 1
ATOM 1211 O O . ARG A 1 152 ? -2.794 -5.853 18.800 1.00 85.25 152 ARG A O 1
ATOM 1218 N N . LYS A 1 153 ? -4.782 -6.764 18.222 1.00 86.81 153 LYS A N 1
ATOM 1219 C CA . LYS A 1 153 ? -4.411 -8.179 18.361 1.00 86.81 153 LYS A CA 1
ATOM 1220 C C . LYS A 1 153 ? -3.114 -8.521 17.626 1.00 86.81 153 LYS A C 1
ATOM 1222 O O . LYS A 1 153 ? -2.262 -9.226 18.168 1.00 86.81 153 LYS A O 1
ATOM 1227 N N . GLU A 1 154 ? -2.931 -7.964 16.431 1.00 86.25 154 GLU A N 1
ATOM 1228 C CA . GLU A 1 154 ? -1.758 -8.158 15.576 1.00 86.25 154 GLU A CA 1
ATOM 1229 C C . GLU A 1 154 ? -0.475 -7.652 16.236 1.00 86.25 154 GLU A C 1
ATOM 1231 O O . GLU A 1 154 ? 0.570 -8.295 16.134 1.00 86.25 154 GLU A O 1
ATOM 1236 N N . THR A 1 155 ? -0.556 -6.513 16.929 1.00 85.81 155 THR A N 1
ATOM 1237 C CA . THR A 1 155 ? 0.583 -5.905 17.631 1.00 85.81 155 THR A CA 1
ATOM 1238 C C . THR A 1 155 ? 0.778 -6.487 19.028 1.00 85.81 155 THR A C 1
ATOM 1240 O O . THR A 1 155 ? 1.910 -6.704 19.455 1.00 85.81 155 THR A O 1
ATOM 1243 N N . MET A 1 156 ? -0.307 -6.833 19.728 1.00 85.00 156 MET A N 1
ATOM 1244 C CA . MET A 1 156 ? -0.251 -7.391 21.081 1.00 85.00 156 MET A CA 1
ATOM 1245 C C . MET A 1 156 ? 0.456 -8.744 21.118 1.00 85.00 156 MET A C 1
ATOM 1247 O O . MET A 1 156 ? 1.231 -8.998 22.039 1.00 85.00 156 MET A O 1
ATOM 1251 N N . GLY A 1 157 ? 0.268 -9.583 20.093 1.00 83.88 157 GLY A N 1
ATOM 1252 C CA . GLY A 1 157 ? 0.983 -10.857 19.974 1.00 83.88 157 GLY A CA 1
ATOM 1253 C C . GLY A 1 157 ? 2.508 -10.714 19.859 1.00 83.88 157 GLY A C 1
ATOM 1254 O O . GLY A 1 157 ? 3.228 -11.669 20.137 1.00 83.88 157 GLY A O 1
ATOM 1255 N N . GLN A 1 158 ? 3.006 -9.535 19.474 1.00 83.75 158 GLN A N 1
ATOM 1256 C CA . GLN A 1 158 ? 4.437 -9.237 19.351 1.00 83.75 158 GLN A CA 1
ATOM 1257 C C . GLN A 1 158 ? 5.013 -8.522 20.586 1.00 83.75 158 GLN A C 1
ATOM 1259 O O . GLN A 1 158 ? 6.232 -8.433 20.723 1.00 83.75 158 GLN A O 1
ATOM 1264 N N . GLY A 1 159 ? 4.150 -8.054 21.493 1.00 84.31 159 GLY A N 1
ATOM 1265 C CA . GLY A 1 159 ? 4.517 -7.259 22.662 1.00 84.31 159 GLY A CA 1
ATOM 1266 C C . GLY A 1 159 ? 4.616 -5.757 22.369 1.00 84.31 159 GLY A C 1
ATOM 1267 O O . GLY A 1 159 ? 4.967 -5.322 21.274 1.00 84.31 159 GLY A O 1
ATOM 1268 N N . VAL A 1 160 ? 4.309 -4.942 23.379 1.00 82.12 160 VAL A N 1
ATOM 1269 C CA . VAL A 1 160 ? 4.458 -3.480 23.313 1.00 82.12 160 VAL A CA 1
ATOM 1270 C C . VAL A 1 160 ? 5.932 -3.120 23.124 1.00 82.12 160 VAL A C 1
ATOM 1272 O O . VAL A 1 160 ? 6.782 -3.606 23.869 1.00 82.12 160 VAL A O 1
ATOM 1275 N N . GLY A 1 161 ? 6.229 -2.244 22.161 1.00 81.00 161 GLY A N 1
ATOM 1276 C CA . GLY A 1 161 ? 7.612 -1.897 21.814 1.00 81.00 161 GLY A CA 1
ATOM 1277 C C . GLY A 1 161 ? 8.297 -2.954 20.944 1.00 81.00 161 GLY A C 1
ATOM 1278 O O . GLY A 1 161 ? 9.526 -3.054 20.945 1.00 81.00 161 GLY A O 1
ATOM 1279 N N . ALA A 1 162 ? 7.515 -3.759 20.213 1.00 86.69 162 ALA A N 1
ATOM 1280 C CA . ALA A 1 162 ? 8.036 -4.671 19.206 1.00 86.69 162 ALA A CA 1
ATOM 1281 C C . ALA A 1 162 ? 9.001 -3.940 18.247 1.00 86.69 162 ALA A C 1
ATOM 1283 O O . ALA A 1 162 ? 8.813 -2.756 17.941 1.00 86.69 162 ALA A O 1
ATOM 1284 N N . PRO A 1 163 ? 10.051 -4.621 17.753 1.00 87.69 163 PRO A N 1
ATOM 1285 C CA . PRO A 1 163 ? 10.985 -4.004 16.820 1.00 87.69 163 PRO A CA 1
ATOM 1286 C C . PRO A 1 163 ? 10.234 -3.529 15.571 1.00 87.69 163 PRO A C 1
ATOM 1288 O O . PRO A 1 163 ? 9.296 -4.183 15.138 1.00 87.69 163 PRO A O 1
ATOM 1291 N N . ALA A 1 164 ? 10.683 -2.451 14.922 1.00 87.69 164 ALA A N 1
ATOM 1292 C CA . ALA A 1 164 ? 10.014 -1.910 13.725 1.00 87.69 164 ALA A CA 1
ATOM 1293 C C . ALA A 1 164 ? 9.827 -2.932 12.589 1.00 87.69 164 ALA A C 1
ATOM 1295 O O . ALA A 1 164 ? 8.922 -2.825 11.767 1.00 87.69 164 ALA A O 1
ATOM 1296 N N . PHE A 1 165 ? 10.675 -3.960 12.552 1.00 89.75 165 PHE A N 1
ATOM 1297 C CA . PHE A 1 165 ? 10.535 -5.068 11.616 1.00 89.75 165 PHE A CA 1
ATOM 1298 C C . PHE A 1 165 ? 9.262 -5.904 11.851 1.00 89.75 165 PHE A C 1
ATOM 1300 O O . PHE A 1 165 ? 8.745 -6.536 10.937 1.00 89.75 165 PHE A O 1
ATOM 1307 N N . ALA A 1 166 ? 8.711 -5.890 13.058 1.00 91.88 166 ALA A N 1
ATOM 1308 C CA . ALA A 1 166 ? 7.484 -6.585 13.402 1.00 91.88 166 ALA A CA 1
ATOM 1309 C C . ALA A 1 166 ? 6.261 -5.960 12.700 1.00 91.88 166 ALA A C 1
ATOM 1311 O O . ALA A 1 166 ? 5.439 -6.693 12.139 1.00 91.88 166 ALA A O 1
ATOM 1312 N N . HIS A 1 167 ? 6.232 -4.626 12.561 1.00 92.94 167 HIS A N 1
ATOM 1313 C CA . HIS A 1 167 ? 5.267 -3.908 11.715 1.00 92.94 167 HIS A CA 1
ATOM 1314 C C . HIS A 1 167 ? 5.398 -4.269 10.234 1.00 92.94 167 HIS A C 1
ATOM 1316 O O . HIS A 1 167 ? 4.390 -4.333 9.534 1.00 92.94 167 HIS A O 1
ATOM 1322 N N . PHE A 1 168 ? 6.605 -4.580 9.750 1.00 94.25 168 PHE A N 1
ATOM 1323 C CA . PHE A 1 168 ? 6.801 -5.029 8.367 1.00 94.25 168 PHE A CA 1
ATOM 1324 C C . PHE A 1 168 ? 6.100 -6.369 8.100 1.00 94.25 168 PHE A C 1
ATOM 1326 O O . PHE A 1 168 ? 5.483 -6.544 7.050 1.00 94.25 168 PHE A O 1
ATOM 1333 N N . VAL A 1 169 ? 6.115 -7.297 9.063 1.00 93.19 169 VAL A N 1
ATOM 1334 C CA . VAL A 1 169 ? 5.399 -8.583 8.945 1.00 93.19 169 VAL A CA 1
ATOM 1335 C C . VAL A 1 169 ? 3.891 -8.373 8.857 1.00 93.19 169 VAL A C 1
ATOM 1337 O O . VAL A 1 169 ? 3.220 -9.014 8.045 1.00 93.19 169 VAL A O 1
ATOM 1340 N N . ILE A 1 170 ? 3.361 -7.453 9.665 1.00 94.19 170 ILE A N 1
ATOM 1341 C CA . ILE A 1 170 ? 1.941 -7.096 9.641 1.00 94.19 170 ILE A CA 1
ATOM 1342 C C . ILE A 1 170 ? 1.598 -6.431 8.299 1.00 94.19 170 ILE A C 1
ATOM 1344 O O . ILE A 1 170 ? 0.639 -6.833 7.639 1.00 94.19 170 ILE A O 1
ATOM 1348 N N . ALA A 1 171 ? 2.436 -5.510 7.812 1.00 95.38 171 ALA A N 1
ATOM 1349 C CA . ALA A 1 171 ? 2.271 -4.895 6.495 1.00 95.38 171 ALA A CA 1
ATOM 1350 C C . ALA A 1 171 ? 2.215 -5.944 5.368 1.00 95.38 171 ALA A C 1
ATOM 1352 O O . ALA A 1 171 ? 1.332 -5.883 4.510 1.00 95.38 171 ALA A O 1
ATOM 1353 N N . LEU A 1 172 ? 3.102 -6.950 5.392 1.00 95.56 172 LEU A N 1
ATOM 1354 C CA . LEU A 1 172 ? 3.095 -8.063 4.434 1.00 95.56 172 LEU A CA 1
ATOM 1355 C C . LEU A 1 172 ? 1.814 -8.899 4.513 1.00 95.56 172 LEU A C 1
ATOM 1357 O O . LEU A 1 172 ? 1.294 -9.315 3.475 1.00 95.56 172 LEU A O 1
ATOM 1361 N N . HIS A 1 173 ? 1.279 -9.121 5.716 1.00 95.50 173 HIS A N 1
ATOM 1362 C CA . HIS A 1 173 ? 0.005 -9.812 5.892 1.00 95.50 173 HIS A CA 1
ATOM 1363 C C . HIS A 1 173 ? -1.135 -9.072 5.184 1.00 95.50 173 HIS A C 1
ATOM 1365 O O . HIS A 1 173 ? -1.837 -9.675 4.366 1.00 95.50 173 HIS A O 1
ATOM 1371 N N . HIS A 1 174 ? -1.290 -7.767 5.434 1.00 97.06 174 HIS A N 1
ATOM 1372 C CA . HIS A 1 174 ? -2.336 -6.978 4.780 1.00 97.06 174 HIS A CA 1
ATOM 1373 C C . HIS A 1 174 ? -2.107 -6.856 3.270 1.00 97.06 174 HIS A C 1
ATOM 1375 O O . HIS A 1 174 ? -3.053 -7.025 2.504 1.00 97.06 174 HIS A O 1
ATOM 1381 N N . ALA A 1 175 ? -0.863 -6.673 2.816 1.00 97.31 175 ALA A N 1
ATOM 1382 C CA . ALA A 1 175 ? -0.544 -6.661 1.391 1.00 97.31 175 ALA A CA 1
ATOM 1383 C C . ALA A 1 175 ? -0.968 -7.971 0.710 1.00 97.31 175 ALA A C 1
ATOM 1385 O O . ALA A 1 175 ? -1.643 -7.957 -0.317 1.00 97.31 175 ALA A O 1
ATOM 1386 N N . ASN A 1 176 ? -0.656 -9.116 1.320 1.00 97.31 176 ASN A N 1
ATOM 1387 C CA . ASN A 1 176 ? -1.059 -10.421 0.811 1.00 97.31 176 ASN A CA 1
ATOM 1388 C C . ASN A 1 176 ? -2.585 -10.606 0.779 1.00 97.31 176 ASN A C 1
ATOM 1390 O O . ASN A 1 176 ? -3.111 -11.181 -0.177 1.00 97.31 176 ASN A O 1
ATOM 1394 N N . LYS A 1 177 ? -3.301 -10.112 1.797 1.00 97.69 177 LYS A N 1
ATOM 1395 C CA . LYS A 1 177 ? -4.771 -10.120 1.824 1.00 97.69 177 LYS A CA 1
ATOM 1396 C C . LYS A 1 177 ? -5.378 -9.236 0.740 1.00 97.69 177 LYS A C 1
ATOM 1398 O O . LYS A 1 177 ? -6.325 -9.671 0.093 1.00 97.69 177 LYS A O 1
ATOM 1403 N N . SER A 1 178 ? -4.799 -8.069 0.471 1.00 97.88 178 SER A N 1
ATOM 1404 C CA . SER A 1 178 ? -5.234 -7.210 -0.634 1.00 97.88 178 SER A CA 1
ATOM 1405 C C . SER A 1 178 ? -5.116 -7.918 -1.992 1.00 97.88 178 SER A C 1
ATOM 1407 O O . SER A 1 178 ? -6.100 -8.007 -2.730 1.00 97.88 178 SER A O 1
ATOM 1409 N N . VAL A 1 179 ? -3.978 -8.579 -2.258 1.00 97.94 179 VAL A N 1
ATOM 1410 C CA . VAL A 1 179 ? -3.807 -9.383 -3.486 1.00 97.94 179 VAL A CA 1
ATOM 1411 C C . VAL A 1 179 ? -4.807 -10.533 -3.552 1.00 97.94 179 VAL A C 1
ATOM 1413 O O . VAL A 1 179 ? -5.383 -10.793 -4.605 1.00 97.94 179 VAL A O 1
ATOM 1416 N N . GLN A 1 180 ? -5.052 -11.223 -2.434 1.00 97.44 180 GLN A N 1
ATOM 1417 C CA . GLN A 1 180 ? -6.062 -12.285 -2.369 1.00 97.44 180 GLN A CA 1
ATOM 1418 C C . GLN A 1 180 ? -7.464 -11.759 -2.731 1.00 97.44 180 GLN A C 1
ATOM 1420 O O . GLN A 1 180 ? -8.256 -12.452 -3.378 1.00 97.44 180 GLN A O 1
ATOM 1425 N N . LEU A 1 181 ? -7.767 -10.518 -2.353 1.00 97.50 181 LEU A N 1
ATOM 1426 C CA . LEU A 1 181 ? -9.019 -9.843 -2.677 1.00 97.50 181 LEU A CA 1
ATOM 1427 C C . LEU A 1 181 ? -9.036 -9.241 -4.091 1.00 97.50 181 LEU A C 1
ATOM 1429 O O . LEU A 1 181 ? -10.112 -8.866 -4.544 1.00 97.50 181 LEU A O 1
ATOM 1433 N N . GLY A 1 182 ? -7.923 -9.282 -4.824 1.00 97.25 182 GLY A N 1
ATOM 1434 C CA . GLY A 1 182 ? -7.845 -8.920 -6.240 1.00 97.25 182 GLY A CA 1
ATOM 1435 C C . GLY A 1 182 ? -7.315 -7.516 -6.521 1.00 97.25 182 GLY A C 1
ATOM 1436 O O . GLY A 1 182 ? -7.419 -7.080 -7.659 1.00 97.25 182 GLY A O 1
ATOM 1437 N N . LEU A 1 183 ? -6.751 -6.826 -5.525 1.00 97.44 183 LEU A N 1
ATOM 1438 C CA . LEU A 1 183 ? -6.119 -5.520 -5.706 1.00 97.44 183 LEU A CA 1
ATOM 1439 C C . LEU A 1 183 ? -4.602 -5.649 -5.551 1.00 97.44 183 LEU A C 1
ATOM 1441 O O . LEU A 1 183 ? -4.105 -6.034 -4.491 1.00 97.44 183 LEU A O 1
ATOM 1445 N N . VAL A 1 184 ? -3.851 -5.307 -6.597 1.00 97.38 184 VAL A N 1
ATOM 1446 C CA . VAL A 1 184 ? -2.388 -5.241 -6.539 1.00 97.38 184 VAL A CA 1
ATOM 1447 C C . VAL A 1 184 ? -1.975 -3.782 -6.639 1.00 97.38 184 VAL A C 1
ATOM 1449 O O . VAL A 1 184 ? -1.668 -3.276 -7.709 1.00 97.38 184 VAL A O 1
ATOM 1452 N N . SER A 1 185 ? -1.969 -3.060 -5.524 1.00 95.44 185 SER A N 1
ATOM 1453 C CA . SER A 1 185 ? -1.567 -1.654 -5.569 1.00 95.44 185 SER A CA 1
ATOM 1454 C C . SER A 1 185 ? -0.038 -1.474 -5.532 1.00 95.44 185 SER A C 1
ATOM 1456 O O . SER A 1 1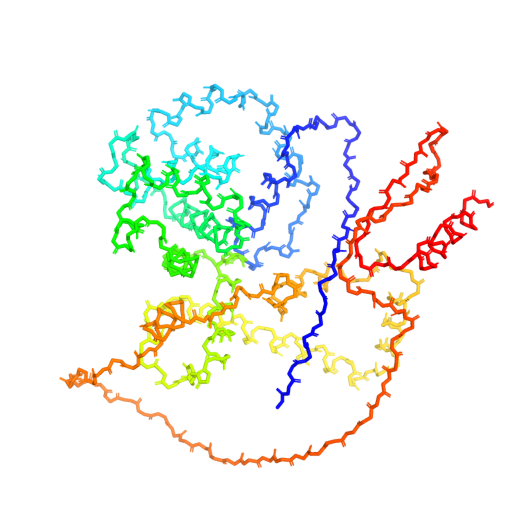85 ? 0.709 -2.377 -5.135 1.00 95.44 185 SER A O 1
ATOM 1458 N N . PRO A 1 186 ? 0.483 -0.293 -5.896 1.00 94.25 186 PRO A N 1
ATOM 1459 C CA . PRO A 1 186 ? 1.905 0.016 -5.770 1.00 94.25 186 PRO A CA 1
ATOM 1460 C C . PRO A 1 186 ? 2.511 -0.213 -4.371 1.00 94.25 186 PRO A C 1
ATOM 1462 O O . PRO A 1 186 ? 3.679 -0.597 -4.288 1.00 94.25 186 PRO A O 1
ATOM 1465 N N . ILE A 1 187 ? 1.763 -0.032 -3.269 1.00 94.75 187 ILE A N 1
ATOM 1466 C CA . ILE A 1 187 ? 2.286 -0.292 -1.908 1.00 94.75 187 ILE A CA 1
ATOM 1467 C C . ILE A 1 187 ? 2.439 -1.793 -1.661 1.00 94.75 187 ILE A C 1
ATOM 1469 O O . ILE A 1 187 ? 3.429 -2.227 -1.074 1.00 94.75 187 ILE A O 1
ATOM 1473 N N . VAL A 1 188 ? 1.510 -2.595 -2.185 1.00 96.62 188 VAL A N 1
ATOM 1474 C CA . VAL A 1 188 ? 1.574 -4.058 -2.143 1.00 96.62 188 VAL A CA 1
ATOM 1475 C C . VAL A 1 188 ? 2.828 -4.551 -2.863 1.00 96.62 188 VAL A C 1
ATOM 1477 O O . VAL A 1 188 ? 3.614 -5.302 -2.284 1.00 96.62 188 VAL A O 1
ATOM 1480 N N . LEU A 1 189 ? 3.067 -4.081 -4.093 1.00 96.00 189 LEU A N 1
ATOM 1481 C CA . LEU A 1 189 ? 4.278 -4.427 -4.842 1.00 96.00 189 LEU A CA 1
ATOM 1482 C C . LEU A 1 189 ? 5.542 -3.962 -4.118 1.00 96.00 189 LEU A C 1
ATOM 1484 O O . LEU A 1 189 ? 6.498 -4.728 -4.017 1.00 96.00 189 LEU A O 1
ATOM 1488 N N . ARG A 1 190 ? 5.545 -2.740 -3.568 1.00 94.56 190 ARG A N 1
ATOM 1489 C CA . ARG A 1 190 ? 6.678 -2.207 -2.798 1.00 94.56 190 ARG A CA 1
ATOM 1490 C C . ARG A 1 190 ? 7.039 -3.119 -1.628 1.00 94.56 190 ARG A C 1
ATOM 1492 O O . ARG A 1 190 ? 8.203 -3.485 -1.496 1.00 94.56 190 ARG A O 1
ATOM 1499 N N . LEU A 1 191 ? 6.058 -3.521 -0.823 1.00 95.38 191 LEU A N 1
ATOM 1500 C CA . LEU A 1 191 ? 6.256 -4.437 0.303 1.00 95.38 191 LEU A CA 1
ATOM 1501 C C . LEU A 1 191 ? 6.770 -5.808 -0.156 1.00 95.38 191 LEU A C 1
ATOM 1503 O O . LEU A 1 191 ? 7.713 -6.341 0.429 1.00 95.38 191 LEU A O 1
ATOM 1507 N N . GLY A 1 192 ? 6.210 -6.351 -1.239 1.00 94.81 192 GLY A N 1
ATOM 1508 C CA . GLY A 1 192 ? 6.670 -7.608 -1.825 1.00 94.81 192 GLY A CA 1
ATOM 1509 C C . GLY A 1 192 ? 8.122 -7.550 -2.321 1.00 94.81 192 GLY A C 1
ATOM 1510 O O . GLY A 1 192 ? 8.916 -8.451 -2.045 1.00 94.81 192 GLY A O 1
ATOM 1511 N N . PHE A 1 193 ? 8.515 -6.460 -2.982 1.00 93.75 193 PHE A N 1
ATOM 1512 C CA . PHE A 1 193 ? 9.901 -6.237 -3.393 1.00 93.75 193 PHE A CA 1
ATOM 1513 C C . PHE A 1 193 ? 10.844 -6.013 -2.211 1.00 93.75 193 PHE A C 1
ATOM 1515 O O . PHE A 1 193 ? 11.954 -6.543 -2.217 1.00 93.75 193 PHE A O 1
ATOM 1522 N N . MET A 1 194 ? 10.414 -5.279 -1.181 1.00 93.38 194 MET A N 1
ATOM 1523 C CA . MET A 1 194 ? 11.184 -5.137 0.056 1.00 93.38 194 MET A CA 1
ATOM 1524 C C . MET A 1 194 ? 11.452 -6.502 0.688 1.00 93.38 194 MET A C 1
ATOM 1526 O O . MET A 1 194 ? 12.596 -6.796 1.017 1.00 93.38 194 MET A O 1
ATOM 1530 N N . MET A 1 195 ? 10.435 -7.364 0.786 1.00 93.06 195 MET A N 1
ATOM 1531 C CA . MET A 1 195 ? 10.585 -8.723 1.311 1.00 93.06 195 MET A CA 1
ATOM 1532 C C . MET A 1 195 ? 11.612 -9.521 0.497 1.00 93.06 195 MET A C 1
ATOM 1534 O O . MET A 1 195 ? 12.490 -10.158 1.076 1.00 93.06 195 MET A O 1
ATOM 1538 N N . ARG A 1 196 ? 11.560 -9.437 -0.840 1.00 90.75 196 ARG A N 1
ATOM 1539 C CA . ARG A 1 196 ? 12.548 -10.070 -1.728 1.00 90.75 196 ARG A CA 1
ATOM 1540 C C . ARG A 1 196 ? 13.972 -9.569 -1.478 1.00 90.75 196 ARG A C 1
ATOM 1542 O O . ARG A 1 196 ? 14.905 -10.367 -1.380 1.00 90.75 196 ARG A O 1
ATOM 1549 N N . ASN A 1 197 ? 14.142 -8.257 -1.354 1.00 90.75 197 ASN A N 1
ATOM 1550 C CA . ASN A 1 197 ? 15.447 -7.641 -1.120 1.00 90.75 197 ASN A CA 1
ATOM 1551 C C . ASN A 1 197 ? 16.018 -8.039 0.245 1.00 90.75 197 ASN A C 1
ATOM 1553 O O . ASN A 1 197 ? 17.193 -8.383 0.333 1.00 90.75 197 ASN A O 1
ATOM 1557 N N . ILE A 1 198 ? 15.177 -8.060 1.284 1.00 90.56 198 ILE A N 1
ATOM 1558 C CA . ILE A 1 198 ? 15.558 -8.508 2.627 1.00 90.56 198 ILE A CA 1
ATOM 1559 C C . ILE A 1 198 ? 16.012 -9.967 2.590 1.00 90.56 198 ILE A C 1
ATOM 1561 O O . ILE A 1 198 ? 17.115 -10.260 3.042 1.00 90.56 198 ILE A O 1
ATOM 1565 N N . GLY A 1 199 ? 15.224 -10.868 1.993 1.00 89.62 199 GLY A N 1
ATOM 1566 C CA . GLY A 1 199 ? 15.609 -12.276 1.869 1.00 89.62 199 GLY A CA 1
ATOM 1567 C C . GLY A 1 199 ? 16.953 -12.445 1.152 1.00 89.62 199 GLY A C 1
ATOM 1568 O O . GLY A 1 199 ? 17.849 -13.107 1.669 1.00 89.62 199 GLY A O 1
ATOM 1569 N N . THR A 1 200 ? 17.141 -11.743 0.030 1.00 88.94 200 THR A N 1
ATOM 1570 C CA . THR A 1 200 ? 18.410 -11.748 -0.720 1.00 88.94 200 THR A CA 1
ATOM 1571 C C . THR A 1 200 ? 19.582 -11.257 0.141 1.00 88.94 200 THR A C 1
ATOM 1573 O O . THR A 1 200 ? 20.634 -11.888 0.160 1.00 88.94 200 THR A O 1
ATOM 1576 N N . SER A 1 201 ? 19.398 -10.168 0.899 1.00 88.12 201 SER A N 1
ATOM 1577 C CA . SER A 1 201 ? 20.432 -9.608 1.787 1.00 88.12 201 SER A CA 1
ATOM 1578 C C . SER A 1 201 ? 20.824 -10.539 2.938 1.00 88.12 201 SER A C 1
ATOM 1580 O O . SER A 1 201 ? 21.955 -10.491 3.411 1.00 88.12 201 SER A O 1
ATOM 1582 N N . LEU A 1 202 ? 19.911 -11.420 3.353 1.00 88.31 202 LEU A N 1
ATOM 1583 C CA . LEU A 1 202 ? 20.141 -12.431 4.385 1.00 88.31 202 LEU A CA 1
ATOM 1584 C C . LEU A 1 202 ? 20.738 -13.732 3.819 1.00 88.31 202 LEU A C 1
ATOM 1586 O O . LEU A 1 202 ? 20.919 -14.694 4.568 1.00 88.31 202 LEU A O 1
ATOM 1590 N N . GLY A 1 203 ? 21.022 -13.779 2.511 1.00 88.88 203 GLY A N 1
ATOM 1591 C CA . GLY A 1 203 ? 21.514 -14.970 1.816 1.00 88.88 203 GLY A CA 1
ATOM 1592 C C . GLY A 1 203 ? 20.450 -16.055 1.632 1.00 88.88 203 GLY A C 1
ATOM 1593 O O . GLY A 1 203 ? 20.789 -17.212 1.400 1.00 88.88 203 GLY A O 1
ATOM 1594 N N . VAL A 1 204 ? 19.167 -15.709 1.760 1.00 87.69 204 VAL A N 1
ATOM 1595 C CA . VAL A 1 204 ? 18.060 -16.648 1.573 1.00 87.69 204 VAL A CA 1
ATOM 1596 C C . VAL A 1 204 ? 17.817 -16.845 0.082 1.00 87.69 204 VAL A C 1
ATOM 1598 O O . VAL A 1 204 ? 17.470 -15.898 -0.628 1.00 87.69 204 VAL A O 1
ATOM 1601 N N . ASP A 1 205 ? 17.907 -18.092 -0.382 1.00 83.25 205 ASP A N 1
ATOM 1602 C CA . ASP A 1 205 ? 17.401 -18.448 -1.703 1.00 83.25 205 ASP A CA 1
ATOM 1603 C C . ASP A 1 205 ? 15.865 -18.494 -1.678 1.00 83.25 205 ASP A C 1
ATOM 1605 O O . ASP A 1 205 ? 15.219 -19.443 -1.218 1.00 83.25 205 ASP A O 1
ATOM 1609 N N . LEU A 1 206 ? 15.259 -17.423 -2.180 1.00 78.62 206 LEU A N 1
ATOM 1610 C CA . LEU A 1 206 ? 13.809 -17.270 -2.245 1.00 78.62 206 LEU A CA 1
ATOM 1611 C C . LEU A 1 206 ? 13.138 -18.293 -3.166 1.00 78.62 206 LEU A C 1
ATOM 1613 O O . LEU A 1 206 ? 11.951 -18.564 -2.998 1.00 78.62 206 LEU A O 1
ATOM 1617 N N . THR A 1 207 ? 13.885 -18.883 -4.104 1.00 74.44 207 THR A N 1
ATOM 1618 C CA . THR A 1 207 ? 13.369 -19.933 -4.990 1.00 74.44 207 THR A CA 1
ATOM 1619 C C . THR A 1 207 ? 13.247 -21.282 -4.280 1.00 74.44 207 THR A C 1
ATOM 1621 O O . THR A 1 207 ? 12.381 -22.080 -4.635 1.00 74.44 207 THR A O 1
ATOM 1624 N N . GLN A 1 208 ? 14.059 -21.515 -3.242 1.00 73.44 208 GLN A N 1
ATOM 1625 C CA . GLN A 1 208 ? 14.116 -22.779 -2.496 1.00 73.44 208 GLN A CA 1
ATOM 1626 C C . GLN A 1 208 ? 13.337 -22.755 -1.176 1.00 73.44 208 GLN A C 1
ATOM 1628 O O . GLN A 1 208 ? 13.063 -23.798 -0.584 1.00 73.44 208 GLN A O 1
ATOM 1633 N N . THR A 1 209 ? 12.955 -21.579 -0.684 1.00 69.31 209 THR A N 1
ATOM 1634 C CA . THR A 1 209 ? 12.271 -21.463 0.607 1.00 69.31 209 THR A CA 1
ATOM 1635 C C . THR A 1 209 ? 10.810 -21.893 0.510 1.00 69.31 209 THR A C 1
ATOM 1637 O O . THR A 1 209 ? 9.939 -21.138 0.094 1.00 69.31 209 THR A O 1
ATOM 1640 N N . VAL A 1 210 ? 10.501 -23.100 0.986 1.00 62.25 210 VAL A N 1
ATOM 1641 C CA . VAL A 1 210 ? 9.122 -23.620 1.074 1.00 62.25 210 VAL A CA 1
ATOM 1642 C C . VAL A 1 210 ? 8.207 -22.674 1.872 1.00 62.25 210 VAL A C 1
ATOM 1644 O O . VAL A 1 210 ? 7.044 -22.500 1.511 1.00 62.25 210 VAL A O 1
ATOM 1647 N N . ARG A 1 211 ? 8.732 -21.993 2.907 1.00 55.81 211 ARG A N 1
ATOM 1648 C CA . ARG A 1 211 ? 7.993 -21.005 3.719 1.00 55.81 211 ARG A CA 1
ATOM 1649 C C . ARG A 1 211 ? 7.920 -19.593 3.139 1.00 55.81 211 ARG A C 1
ATOM 1651 O O . ARG A 1 211 ? 7.069 -18.834 3.604 1.00 55.81 211 ARG A O 1
ATOM 1658 N N . SER A 1 212 ? 8.666 -19.240 2.081 1.00 59.72 212 SER A N 1
ATOM 1659 C CA . SER A 1 212 ? 8.370 -17.987 1.360 1.00 59.72 212 SER A CA 1
ATOM 1660 C C . SER A 1 212 ? 6.927 -18.008 0.836 1.00 59.72 212 SER A C 1
ATOM 1662 O O . SER A 1 212 ? 6.260 -16.978 0.803 1.00 59.72 212 SER A O 1
ATOM 1664 N N . ARG A 1 213 ? 6.339 -19.198 0.649 1.00 65.69 213 ARG A N 1
ATOM 1665 C CA . ARG A 1 213 ? 4.902 -19.404 0.429 1.00 65.69 213 ARG A CA 1
ATOM 1666 C C . ARG A 1 213 ? 3.977 -18.943 1.567 1.00 65.69 213 ARG A C 1
ATOM 1668 O O . ARG A 1 213 ? 2.783 -19.151 1.424 1.00 65.69 213 ARG A O 1
ATOM 1675 N N . ARG A 1 214 ? 4.421 -18.322 2.671 1.00 83.62 214 ARG A N 1
ATOM 1676 C CA . ARG A 1 214 ? 3.500 -17.721 3.669 1.00 83.62 214 ARG A CA 1
ATOM 1677 C C . ARG A 1 214 ? 2.641 -16.607 3.063 1.00 83.62 214 ARG A C 1
ATOM 1679 O O . ARG A 1 214 ? 1.516 -16.384 3.506 1.00 83.62 214 ARG A O 1
ATOM 1686 N N . PHE A 1 215 ? 3.137 -15.968 2.003 1.00 92.12 215 PHE A N 1
ATOM 1687 C CA . PHE A 1 215 ? 2.418 -14.936 1.259 1.00 92.12 215 PHE A CA 1
ATOM 1688 C C . PHE A 1 215 ? 2.281 -15.303 -0.234 1.00 92.12 215 PHE A C 1
ATOM 1690 O O . PHE A 1 215 ? 2.819 -14.600 -1.093 1.00 92.12 215 PHE A O 1
ATOM 1697 N N . PRO A 1 216 ? 1.608 -16.421 -0.591 1.00 92.00 216 PRO A N 1
ATOM 1698 C CA . PRO A 1 216 ? 1.635 -16.919 -1.966 1.00 92.00 216 PRO A CA 1
ATOM 1699 C C . PRO A 1 216 ? 0.955 -15.987 -2.986 1.00 92.00 216 PRO A C 1
ATOM 1701 O O . PRO A 1 216 ? 1.475 -15.860 -4.096 1.00 92.00 216 PRO A O 1
ATOM 1704 N N . PRO A 1 217 ? -0.198 -15.344 -2.697 1.00 95.88 217 PRO A N 1
ATOM 1705 C CA . PRO A 1 217 ? -0.733 -14.281 -3.546 1.00 95.88 217 PRO A CA 1
ATOM 1706 C C . PRO A 1 217 ? 0.270 -13.151 -3.792 1.00 95.88 217 PRO A C 1
ATOM 1708 O O . PRO A 1 217 ? 0.521 -12.817 -4.948 1.00 95.88 217 PRO A O 1
ATOM 1711 N N . LEU A 1 218 ? 0.888 -12.618 -2.733 1.00 95.00 218 LEU A N 1
ATOM 1712 C CA . LEU A 1 218 ? 1.848 -11.520 -2.851 1.00 95.00 218 LEU A CA 1
ATOM 1713 C C . LEU A 1 218 ? 3.052 -11.898 -3.723 1.00 95.00 218 LEU A C 1
ATOM 1715 O O . LEU A 1 218 ? 3.410 -11.142 -4.622 1.00 95.00 218 LEU A O 1
ATOM 1719 N N . TRP A 1 219 ? 3.638 -13.081 -3.518 1.00 92.44 219 TRP A N 1
ATOM 1720 C CA . TRP A 1 219 ? 4.760 -13.546 -4.340 1.00 92.44 219 TRP A CA 1
ATOM 1721 C C . TRP A 1 219 ? 4.406 -13.681 -5.811 1.00 92.44 219 TRP A C 1
ATOM 1723 O O . TRP A 1 219 ? 5.156 -13.211 -6.661 1.00 92.44 219 TRP A O 1
ATOM 1733 N N . ARG A 1 220 ? 3.236 -14.247 -6.122 1.00 93.50 220 ARG A N 1
ATOM 1734 C CA . ARG A 1 220 ? 2.770 -14.341 -7.509 1.00 93.50 220 ARG A CA 1
ATOM 1735 C C . ARG A 1 220 ? 2.627 -12.964 -8.151 1.00 93.50 220 ARG A C 1
ATOM 1737 O O . ARG A 1 220 ? 3.007 -12.810 -9.307 1.00 93.50 220 ARG A O 1
ATOM 1744 N N . ALA A 1 221 ? 2.128 -11.971 -7.413 1.00 95.19 221 ALA A N 1
ATOM 1745 C CA . ALA A 1 221 ? 2.040 -10.595 -7.900 1.00 95.19 221 ALA A CA 1
ATOM 1746 C C . ALA A 1 221 ? 3.428 -9.974 -8.149 1.00 95.19 221 ALA A C 1
ATOM 1748 O O . ALA A 1 221 ? 3.641 -9.347 -9.185 1.00 95.19 221 ALA A O 1
ATOM 1749 N N . VAL A 1 222 ? 4.391 -10.197 -7.248 1.00 93.94 222 VAL A N 1
ATOM 1750 C CA . VAL A 1 222 ? 5.781 -9.730 -7.410 1.00 93.94 222 VAL A CA 1
ATOM 1751 C C . VAL A 1 222 ? 6.454 -10.382 -8.619 1.00 93.94 222 VAL A C 1
ATOM 1753 O O . VAL A 1 222 ? 7.040 -9.681 -9.442 1.00 93.94 222 VAL A O 1
ATOM 1756 N N . ASP A 1 223 ? 6.353 -11.703 -8.765 1.00 91.88 223 ASP A N 1
ATOM 1757 C CA . ASP A 1 223 ? 6.948 -12.431 -9.890 1.00 91.88 223 ASP A CA 1
ATOM 1758 C C . ASP A 1 223 ? 6.301 -12.045 -11.221 1.00 91.88 223 ASP A C 1
ATOM 1760 O O . ASP A 1 223 ? 6.992 -11.883 -12.228 1.00 91.88 223 ASP A O 1
ATOM 1764 N N . GLN A 1 224 ? 4.979 -11.853 -11.229 1.00 95.12 224 GLN A N 1
ATOM 1765 C CA . GLN A 1 224 ? 4.266 -11.334 -12.389 1.00 95.12 224 GLN A CA 1
ATOM 1766 C C . GLN A 1 224 ? 4.786 -9.945 -12.769 1.00 95.12 224 GLN A C 1
ATOM 1768 O O . GLN A 1 224 ? 5.110 -9.713 -13.935 1.00 95.12 224 GLN A O 1
ATOM 1773 N N . ARG A 1 225 ? 4.954 -9.046 -11.792 1.00 94.44 225 ARG A N 1
ATOM 1774 C CA . ARG A 1 225 ? 5.496 -7.715 -12.060 1.00 94.44 225 ARG A CA 1
ATOM 1775 C C . ARG A 1 225 ? 6.935 -7.767 -12.571 1.00 94.44 225 ARG A C 1
ATOM 1777 O O . ARG A 1 225 ? 7.277 -7.028 -13.485 1.00 94.44 225 ARG A O 1
ATOM 1784 N N . LEU A 1 226 ? 7.779 -8.646 -12.034 1.00 90.50 226 LEU A N 1
ATOM 1785 C CA . LEU A 1 226 ? 9.150 -8.825 -12.524 1.00 90.50 226 LEU A CA 1
ATOM 1786 C C . LEU A 1 226 ? 9.189 -9.268 -13.986 1.00 90.50 226 LEU A C 1
ATOM 1788 O O . LEU A 1 226 ? 9.980 -8.731 -14.758 1.00 90.50 226 LEU A O 1
ATOM 1792 N N . LYS A 1 227 ? 8.316 -10.200 -14.386 1.00 91.19 227 LYS A N 1
ATOM 1793 C CA . LYS A 1 227 ? 8.199 -10.626 -15.790 1.00 91.19 227 LYS A CA 1
ATOM 1794 C C . LYS A 1 227 ? 7.821 -9.463 -16.703 1.00 91.19 227 LYS A C 1
ATOM 1796 O O . LYS A 1 227 ? 8.416 -9.320 -17.767 1.00 91.19 227 LYS A O 1
ATOM 1801 N N . GLU A 1 228 ? 6.874 -8.627 -16.278 1.00 92.38 228 GLU A N 1
ATOM 1802 C CA . GLU A 1 228 ? 6.473 -7.422 -17.016 1.00 92.38 228 GLU A CA 1
ATOM 1803 C C . GLU A 1 228 ? 7.648 -6.451 -17.170 1.00 92.38 228 GLU A C 1
ATOM 1805 O O . GLU A 1 228 ? 7.956 -6.043 -18.286 1.00 92.38 228 GLU A O 1
ATOM 1810 N N . ILE A 1 229 ? 8.380 -6.170 -16.087 1.00 88.44 229 ILE A N 1
ATOM 1811 C CA . ILE A 1 229 ? 9.566 -5.301 -16.113 1.00 88.44 229 ILE A CA 1
ATOM 1812 C C . ILE A 1 229 ? 10.625 -5.839 -17.082 1.00 88.44 229 ILE A C 1
ATOM 1814 O O . ILE A 1 229 ? 11.164 -5.085 -17.893 1.00 88.44 229 ILE A O 1
ATOM 1818 N N . CYS A 1 230 ? 10.916 -7.141 -17.031 1.00 89.50 230 CYS A N 1
ATOM 1819 C CA . CYS A 1 230 ? 11.863 -7.773 -17.946 1.00 89.50 230 CYS A CA 1
ATOM 1820 C C . CYS A 1 230 ? 11.402 -7.681 -19.407 1.00 89.50 230 CYS A C 1
ATOM 1822 O O . CYS A 1 230 ? 12.214 -7.382 -20.282 1.00 89.50 230 CYS A O 1
ATOM 1824 N N . ALA A 1 231 ? 10.114 -7.906 -19.682 1.00 90.69 231 ALA A N 1
ATOM 1825 C CA . ALA A 1 231 ? 9.558 -7.792 -21.028 1.00 90.69 231 ALA A CA 1
ATOM 1826 C C . ALA A 1 231 ? 9.645 -6.351 -21.556 1.00 90.69 231 ALA A C 1
ATOM 1828 O O . ALA A 1 231 ? 10.065 -6.125 -22.692 1.00 90.69 231 ALA A O 1
ATOM 1829 N N . GLU A 1 232 ? 9.311 -5.364 -20.725 1.00 87.94 232 GLU A N 1
ATOM 1830 C CA . GLU A 1 232 ? 9.429 -3.951 -21.075 1.00 87.94 232 GLU A CA 1
ATOM 1831 C C . GLU A 1 232 ? 10.878 -3.535 -21.348 1.00 87.94 232 GLU A C 1
ATOM 1833 O O . GLU A 1 232 ? 11.144 -2.807 -22.308 1.00 87.94 232 GLU A O 1
ATOM 1838 N N . GLU A 1 233 ? 11.823 -3.995 -20.527 1.00 84.81 233 GLU A N 1
ATOM 1839 C CA . GLU A 1 233 ? 13.249 -3.733 -20.718 1.00 84.81 233 GLU A CA 1
ATOM 1840 C C . GLU A 1 233 ? 13.771 -4.393 -21.997 1.00 84.81 233 GLU A C 1
ATOM 1842 O O . GLU A 1 233 ? 14.474 -3.756 -22.780 1.00 84.81 233 GLU A O 1
ATOM 1847 N N . TRP A 1 234 ? 13.349 -5.622 -22.289 1.00 89.25 234 TRP A N 1
ATOM 1848 C CA . TRP A 1 234 ? 13.695 -6.295 -23.538 1.00 89.25 234 TRP A CA 1
ATOM 1849 C C . TRP A 1 234 ? 13.169 -5.543 -24.770 1.00 89.25 234 TRP A C 1
ATOM 1851 O O . TRP A 1 234 ? 13.888 -5.386 -25.761 1.00 89.25 234 TRP A O 1
ATOM 1861 N N . ILE A 1 235 ? 11.945 -5.003 -24.711 1.00 88.25 235 ILE A N 1
ATOM 1862 C CA . ILE A 1 235 ? 11.394 -4.147 -25.773 1.00 88.25 235 ILE A CA 1
ATOM 1863 C C . ILE A 1 235 ? 12.236 -2.871 -25.927 1.00 88.25 235 ILE A C 1
ATOM 1865 O O . ILE A 1 235 ? 12.533 -2.466 -27.055 1.00 88.25 235 ILE A O 1
ATOM 1869 N N . LYS A 1 236 ? 12.639 -2.233 -24.818 1.00 84.25 236 LYS A N 1
ATOM 1870 C CA . LYS A 1 236 ? 13.493 -1.030 -24.827 1.00 84.25 236 LYS A CA 1
ATOM 1871 C C . LYS A 1 236 ? 14.854 -1.325 -25.459 1.00 84.25 236 LYS A C 1
ATOM 1873 O O . LYS A 1 236 ? 15.256 -0.615 -26.382 1.00 84.25 236 LYS A O 1
ATOM 1878 N N . GLN A 1 237 ? 15.512 -2.404 -25.044 1.00 83.56 237 GLN A N 1
ATOM 1879 C CA . GLN A 1 237 ? 16.797 -2.844 -25.592 1.00 83.56 237 GLN A CA 1
ATOM 1880 C C . GLN A 1 237 ? 16.692 -3.214 -27.072 1.00 83.56 237 GLN A C 1
ATOM 1882 O O . GLN A 1 237 ? 17.534 -2.810 -27.868 1.00 83.56 237 GLN A O 1
ATOM 1887 N N . SER A 1 238 ? 15.615 -3.889 -27.476 1.00 8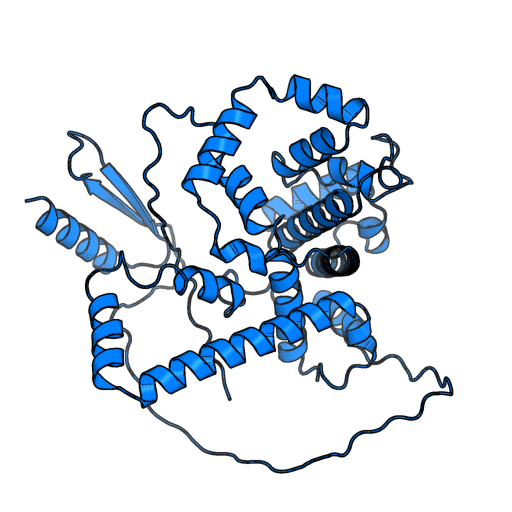9.88 238 SER A N 1
ATOM 1888 C CA . SER A 1 238 ? 15.362 -4.221 -28.882 1.00 89.88 238 SER A CA 1
ATOM 1889 C C . SER A 1 238 ? 15.188 -2.970 -29.748 1.00 89.88 238 SER A C 1
ATOM 1891 O O . SER A 1 238 ? 15.720 -2.902 -30.856 1.00 89.88 238 SER A O 1
ATOM 1893 N N . LYS A 1 239 ? 14.480 -1.946 -29.252 1.00 87.31 239 LYS A N 1
ATOM 1894 C CA . LYS A 1 239 ? 14.361 -0.646 -29.936 1.00 87.31 239 LYS A CA 1
ATOM 1895 C C . LYS A 1 239 ? 15.715 0.063 -30.025 1.00 87.31 239 LYS A C 1
ATOM 1897 O O . LYS A 1 239 ? 16.056 0.573 -31.089 1.00 87.31 239 LYS A O 1
ATOM 1902 N N . ALA A 1 240 ? 16.492 0.051 -28.942 1.00 88.00 240 ALA A N 1
ATOM 1903 C CA . ALA A 1 240 ? 17.827 0.641 -28.905 1.00 88.00 240 ALA A CA 1
ATOM 1904 C C . ALA A 1 240 ? 18.810 -0.059 -29.858 1.00 88.00 240 ALA A C 1
ATOM 1906 O O . ALA A 1 240 ? 19.608 0.613 -30.503 1.00 88.00 240 ALA A O 1
ATOM 1907 N N . ALA A 1 241 ? 18.723 -1.385 -29.994 1.00 92.56 241 ALA A N 1
ATOM 1908 C CA . ALA A 1 241 ? 19.558 -2.168 -30.901 1.00 92.56 241 ALA A CA 1
ATOM 1909 C C . ALA A 1 241 ? 19.208 -1.938 -32.381 1.00 92.56 241 ALA A C 1
ATOM 1911 O O . ALA A 1 241 ? 20.101 -1.935 -33.224 1.00 92.56 241 ALA A O 1
ATOM 1912 N N . ARG A 1 242 ? 17.923 -1.718 -32.704 1.00 95.56 242 ARG A N 1
ATOM 1913 C CA . ARG A 1 242 ? 17.467 -1.448 -34.081 1.00 95.56 242 ARG A CA 1
ATOM 1914 C C . ARG A 1 242 ? 17.943 -0.098 -34.617 1.00 95.56 242 ARG A C 1
ATOM 1916 O O . ARG A 1 242 ? 18.281 -0.010 -35.790 1.00 95.56 242 ARG A O 1
ATOM 1923 N N . ASP A 1 243 ? 17.974 0.936 -33.778 1.00 93.50 243 ASP A N 1
ATOM 1924 C CA . ASP A 1 243 ? 18.538 2.241 -34.141 1.00 93.50 243 ASP A CA 1
ATOM 1925 C C . ASP A 1 243 ? 19.259 2.889 -32.942 1.00 93.50 243 ASP A C 1
ATOM 1927 O O . ASP A 1 243 ? 18.692 3.729 -32.225 1.00 93.50 243 ASP A O 1
ATOM 1931 N N . PRO A 1 244 ? 20.545 2.545 -32.730 1.00 91.44 244 PRO A N 1
ATOM 1932 C CA . PRO A 1 244 ? 21.335 3.107 -31.639 1.00 91.44 244 PRO A CA 1
ATOM 1933 C C . PRO A 1 244 ? 21.517 4.625 -31.749 1.00 91.44 244 PRO A C 1
ATOM 1935 O O . PRO A 1 244 ? 21.787 5.295 -30.750 1.00 91.44 244 PRO A O 1
ATOM 1938 N N . ALA A 1 245 ? 21.413 5.199 -32.954 1.00 88.88 245 ALA A N 1
ATOM 1939 C CA . ALA A 1 245 ? 21.562 6.633 -33.166 1.00 88.88 245 ALA A CA 1
ATOM 1940 C C . ALA A 1 245 ? 20.282 7.388 -32.784 1.00 88.88 245 ALA A C 1
ATOM 1942 O O . ALA A 1 245 ? 20.371 8.394 -32.079 1.00 88.88 245 ALA A O 1
ATOM 1943 N N . ALA A 1 246 ? 19.097 6.907 -33.178 1.00 83.62 246 ALA A N 1
ATOM 1944 C CA . ALA A 1 246 ? 17.828 7.483 -32.731 1.00 83.62 246 ALA A CA 1
ATOM 1945 C C . ALA A 1 246 ? 17.626 7.315 -31.228 1.00 83.62 246 ALA A C 1
ATOM 1947 O O . ALA A 1 246 ? 17.190 8.264 -30.581 1.00 83.62 246 ALA A O 1
ATOM 1948 N N . TYR A 1 247 ? 18.010 6.170 -30.657 1.00 78.38 247 TYR A N 1
ATOM 1949 C CA . TYR A 1 247 ? 17.949 5.976 -29.212 1.00 78.38 247 TYR A CA 1
ATOM 1950 C C . TYR A 1 247 ? 18.877 6.946 -28.470 1.00 78.38 247 TYR A C 1
ATOM 1952 O O . TYR A 1 247 ? 18.428 7.653 -27.571 1.00 78.38 247 TYR A O 1
ATOM 1960 N N . ARG A 1 248 ? 20.146 7.081 -28.896 1.00 80.12 248 ARG A N 1
ATOM 1961 C CA . ARG A 1 248 ? 21.070 8.076 -28.318 1.00 80.12 248 ARG A CA 1
ATOM 1962 C C . ARG A 1 248 ? 20.567 9.506 -28.481 1.00 80.12 248 ARG A C 1
ATOM 1964 O O . ARG A 1 248 ? 20.704 10.283 -27.544 1.00 80.12 248 ARG A O 1
ATOM 1971 N N . ARG A 1 249 ? 19.957 9.856 -29.620 1.00 81.81 249 ARG A N 1
ATOM 1972 C CA . ARG A 1 249 ? 19.311 11.165 -29.809 1.00 81.81 249 ARG A CA 1
ATOM 1973 C C . ARG A 1 249 ? 18.155 11.352 -28.832 1.00 81.81 249 ARG A C 1
ATOM 1975 O O . ARG A 1 249 ? 18.143 12.360 -28.140 1.00 81.81 249 ARG A O 1
ATOM 1982 N N . ALA A 1 250 ? 17.241 10.388 -28.717 1.00 75.50 250 ALA A N 1
ATOM 1983 C CA . ALA A 1 250 ? 16.129 10.446 -27.770 1.00 75.50 250 ALA A CA 1
ATOM 1984 C C . ALA A 1 250 ? 16.636 10.647 -26.334 1.00 75.50 250 ALA A C 1
ATOM 1986 O O . ALA A 1 250 ? 16.216 11.593 -25.677 1.00 75.50 250 ALA A O 1
ATOM 1987 N N . VAL A 1 251 ? 17.620 9.851 -25.897 1.00 70.44 251 VAL A N 1
ATOM 1988 C CA . VAL A 1 251 ? 18.280 9.983 -24.585 1.00 70.44 251 VAL A CA 1
ATOM 1989 C C . VAL A 1 251 ? 18.977 11.344 -24.431 1.00 70.44 251 VAL A C 1
ATOM 1991 O O . VAL A 1 251 ? 18.828 11.992 -23.398 1.00 70.44 251 VAL A O 1
ATOM 1994 N N . ALA A 1 252 ? 19.684 11.841 -25.448 1.00 69.69 252 ALA A N 1
ATOM 1995 C CA . ALA A 1 252 ? 20.365 13.138 -25.402 1.00 69.69 252 ALA A CA 1
ATOM 1996 C C . ALA A 1 252 ? 19.389 14.326 -25.340 1.00 69.69 252 ALA A C 1
ATOM 1998 O O . ALA A 1 252 ? 19.653 15.289 -24.617 1.00 69.69 252 ALA A O 1
ATOM 1999 N N . TYR A 1 253 ? 18.240 14.248 -26.023 1.00 57.09 253 TYR A N 1
ATOM 2000 C CA . TYR A 1 253 ? 17.162 15.231 -25.884 1.00 57.09 253 TYR A CA 1
ATOM 2001 C C . TYR A 1 253 ? 16.542 15.192 -24.481 1.00 57.09 253 TYR A C 1
ATOM 2003 O O . TYR A 1 253 ? 16.194 16.245 -23.950 1.00 57.09 253 TYR A O 1
ATOM 2011 N N . THR A 1 254 ? 16.523 14.024 -23.824 1.00 57.31 254 THR A N 1
ATOM 2012 C CA . THR A 1 254 ? 16.151 13.924 -22.400 1.00 57.31 254 THR A CA 1
ATOM 2013 C C . THR A 1 254 ? 17.169 14.544 -21.441 1.00 57.31 254 THR A C 1
ATOM 2015 O O . THR A 1 254 ? 16.809 14.951 -20.338 1.00 57.31 254 THR A O 1
ATOM 2018 N N . GLY A 1 255 ? 18.434 14.656 -21.860 1.00 45.19 255 GLY A N 1
ATOM 2019 C CA . GLY A 1 255 ? 19.555 15.009 -20.989 1.00 45.19 255 GLY A CA 1
ATOM 2020 C C . GLY A 1 255 ? 19.892 16.499 -20.881 1.00 45.19 255 GLY A C 1
ATOM 2021 O O . GLY A 1 255 ? 20.684 16.860 -20.016 1.00 45.19 255 GLY A O 1
ATOM 2022 N N . ARG A 1 256 ? 19.333 17.386 -21.723 1.00 44.56 256 ARG A N 1
ATOM 2023 C CA . ARG A 1 256 ? 19.714 18.822 -21.730 1.00 44.56 256 ARG A CA 1
ATOM 2024 C C . ARG A 1 256 ? 18.624 19.821 -21.341 1.00 44.56 256 ARG A C 1
ATOM 2026 O O . ARG A 1 256 ? 18.941 20.978 -21.075 1.00 44.56 256 ARG A O 1
ATOM 2033 N N . SER A 1 257 ? 17.375 19.396 -21.181 1.00 43.91 257 SER A N 1
ATOM 2034 C CA . SER A 1 257 ? 16.362 20.184 -20.470 1.00 43.91 257 SER A CA 1
ATOM 2035 C C . SER A 1 257 ? 15.445 19.244 -19.690 1.00 43.91 257 SER A C 1
ATOM 2037 O O . SER A 1 257 ? 14.532 18.622 -20.222 1.00 43.91 257 SER A O 1
ATOM 2039 N N . GLY A 1 258 ? 15.724 19.091 -18.395 1.00 43.38 258 GLY A N 1
ATOM 2040 C CA . GLY A 1 258 ? 15.027 18.152 -17.517 1.00 43.38 258 GLY A CA 1
ATOM 2041 C C . GLY A 1 258 ? 13.570 18.513 -17.222 1.00 43.38 258 GLY A C 1
ATOM 2042 O O . GLY A 1 258 ? 13.263 18.782 -16.067 1.00 43.38 258 GLY A O 1
ATOM 2043 N N . LYS A 1 259 ? 12.677 18.525 -18.224 1.00 45.66 259 LYS A N 1
ATOM 2044 C CA . LYS A 1 259 ? 11.225 18.635 -17.991 1.00 45.66 259 LYS A CA 1
ATOM 2045 C C . LYS A 1 259 ? 10.289 17.839 -18.906 1.00 45.66 259 LYS A C 1
ATOM 2047 O O . LYS A 1 259 ? 9.128 17.745 -18.535 1.00 45.66 259 LYS A O 1
ATOM 2052 N N . ARG A 1 260 ? 10.684 17.254 -20.047 1.00 40.69 260 ARG A N 1
ATOM 2053 C CA . ARG A 1 260 ? 9.699 16.537 -20.902 1.00 40.69 260 ARG A CA 1
ATOM 2054 C C . ARG A 1 260 ? 10.262 15.357 -21.679 1.00 40.69 260 ARG A C 1
ATOM 2056 O O . ARG A 1 260 ? 10.231 15.352 -22.906 1.00 40.69 260 ARG A O 1
ATOM 2063 N N . CYS A 1 261 ? 10.736 14.328 -20.985 1.00 38.47 261 CYS A N 1
ATOM 2064 C CA . CYS A 1 261 ? 10.981 13.051 -21.641 1.00 38.47 261 CYS A CA 1
ATOM 2065 C C . CYS A 1 261 ? 10.332 11.884 -20.908 1.00 38.47 261 CYS A C 1
ATOM 2067 O O . CYS A 1 261 ? 10.670 11.596 -19.764 1.00 38.47 261 CYS A O 1
ATOM 2069 N N . GLY A 1 262 ? 9.422 11.235 -21.642 1.00 41.88 262 GLY A N 1
ATOM 2070 C CA . GLY A 1 262 ? 8.733 9.989 -21.325 1.00 41.88 262 GLY A CA 1
ATOM 2071 C C . GLY A 1 262 ? 7.709 10.140 -20.213 1.00 41.88 262 GLY A C 1
ATOM 2072 O O . GLY A 1 262 ? 8.086 10.066 -19.051 1.00 41.88 262 GLY A O 1
ATOM 2073 N N . HIS A 1 263 ? 6.425 10.288 -20.551 1.00 44.56 263 HIS A N 1
ATOM 2074 C CA . HIS A 1 263 ? 5.349 10.293 -19.552 1.00 44.56 263 HIS A CA 1
ATOM 2075 C C . HIS A 1 263 ? 5.394 9.065 -18.608 1.00 44.56 263 HIS A C 1
ATOM 2077 O O . HIS A 1 263 ? 5.030 9.209 -17.444 1.00 44.56 263 HIS A O 1
ATOM 2083 N N . ASP A 1 264 ? 5.990 7.940 -19.037 1.00 46.59 264 ASP A N 1
ATOM 2084 C CA . ASP A 1 264 ? 6.048 6.701 -18.241 1.00 46.59 264 ASP A CA 1
ATOM 2085 C C . ASP A 1 264 ? 7.389 6.368 -17.572 1.00 46.59 264 ASP A C 1
ATOM 2087 O O . ASP A 1 264 ? 7.422 5.608 -16.604 1.00 46.59 264 ASP A O 1
ATOM 2091 N N . TRP A 1 265 ? 8.530 6.910 -18.016 1.00 42.28 265 TRP A N 1
ATOM 2092 C CA . TRP A 1 265 ? 9.833 6.487 -17.461 1.00 42.28 265 TRP A CA 1
ATOM 2093 C C . TRP A 1 265 ? 10.029 6.867 -15.976 1.00 42.28 265 TRP A C 1
ATOM 2095 O O . TRP A 1 265 ? 10.493 6.033 -15.188 1.00 42.28 265 TRP A O 1
ATOM 2105 N N . PRO A 1 266 ? 9.637 8.076 -15.526 1.00 51.41 266 PRO A N 1
ATOM 2106 C CA . PRO A 1 266 ? 9.701 8.443 -14.114 1.00 51.41 266 PRO A CA 1
ATOM 2107 C C . PRO A 1 266 ? 8.722 7.665 -13.222 1.00 51.41 266 PRO A C 1
ATOM 2109 O O . PRO A 1 266 ? 9.042 7.424 -12.054 1.00 51.41 266 PRO A O 1
ATOM 2112 N N . ARG A 1 267 ? 7.558 7.257 -13.755 1.00 51.34 267 ARG A N 1
ATOM 2113 C CA . ARG A 1 267 ? 6.584 6.395 -13.058 1.00 51.34 267 ARG A CA 1
ATOM 2114 C C . ARG A 1 267 ? 7.145 4.989 -12.876 1.00 51.34 267 ARG A C 1
ATOM 2116 O O . ARG A 1 267 ? 7.205 4.481 -11.755 1.00 51.34 267 ARG A O 1
ATOM 2123 N N . HIS A 1 268 ? 7.697 4.430 -13.947 1.00 50.00 268 HIS A N 1
ATOM 2124 C CA . HIS A 1 268 ? 8.254 3.088 -13.956 1.00 50.00 268 HIS A CA 1
ATOM 2125 C C . HIS A 1 268 ? 9.493 2.947 -13.050 1.00 50.00 268 HIS A C 1
ATOM 2127 O O . HIS A 1 268 ? 9.644 1.928 -12.383 1.00 50.00 268 HIS A O 1
ATOM 2133 N N . LYS A 1 269 ? 10.352 3.975 -12.913 1.00 53.12 269 LYS A N 1
ATOM 2134 C CA . LYS A 1 269 ? 11.527 3.919 -12.010 1.00 53.12 269 LYS A CA 1
ATOM 2135 C C . LYS A 1 269 ? 11.142 3.650 -10.547 1.00 53.12 269 LYS A C 1
ATOM 2137 O O . LYS A 1 269 ? 11.886 2.960 -9.858 1.00 53.12 269 LYS A O 1
ATOM 2142 N N . ARG A 1 270 ? 10.001 4.156 -10.064 1.00 54.53 270 ARG A N 1
ATOM 2143 C CA . ARG A 1 270 ? 9.583 3.974 -8.658 1.00 54.53 270 ARG A CA 1
ATOM 2144 C C . ARG A 1 270 ? 9.078 2.564 -8.365 1.00 54.53 270 ARG A C 1
ATOM 2146 O O . ARG A 1 270 ? 9.307 2.063 -7.271 1.00 54.53 270 ARG A O 1
ATOM 2153 N N . ILE A 1 271 ? 8.429 1.935 -9.344 1.00 51.22 271 ILE A N 1
ATOM 2154 C CA . ILE A 1 271 ? 7.912 0.565 -9.230 1.00 51.22 271 ILE A CA 1
ATOM 2155 C C . ILE A 1 271 ? 9.024 -0.456 -9.522 1.00 51.22 271 ILE A C 1
ATOM 2157 O O . ILE A 1 271 ? 9.054 -1.524 -8.924 1.00 51.22 271 ILE A O 1
ATOM 2161 N N . CYS A 1 272 ? 9.972 -0.111 -10.399 1.00 46.50 272 CYS A N 1
ATOM 2162 C CA . CYS A 1 272 ? 10.923 -1.067 -10.982 1.00 46.50 272 CYS A CA 1
ATOM 2163 C C . CYS A 1 272 ? 12.349 -0.918 -10.441 1.00 46.50 272 CYS A C 1
ATOM 2165 O O . CYS A 1 272 ? 13.187 -1.789 -10.651 1.00 46.50 272 CYS A O 1
ATOM 2167 N N . LYS A 1 273 ? 12.610 0.145 -9.666 1.00 54.72 273 LYS A N 1
ATOM 2168 C CA . LYS A 1 273 ? 13.730 0.236 -8.717 1.00 54.72 273 LYS A CA 1
ATOM 2169 C C . LYS A 1 273 ? 13.213 0.500 -7.294 1.00 54.72 273 LYS A C 1
ATOM 2171 O O . LYS A 1 273 ? 13.487 1.565 -6.738 1.00 54.72 273 LYS A O 1
ATOM 2176 N N . PRO A 1 274 ? 12.494 -0.451 -6.674 1.00 47.81 274 PRO A N 1
ATOM 2177 C CA . PRO A 1 274 ? 11.889 -0.300 -5.344 1.00 47.81 274 PRO A CA 1
ATOM 2178 C C . PRO A 1 274 ? 12.895 -0.216 -4.168 1.00 47.81 274 PRO A C 1
ATOM 2180 O O . PRO A 1 274 ? 12.540 -0.506 -3.033 1.00 47.81 274 PRO A O 1
ATOM 2183 N N . GLY A 1 275 ? 14.143 0.206 -4.403 1.00 40.56 275 GLY A N 1
ATOM 2184 C CA . GLY A 1 275 ? 15.202 0.329 -3.391 1.00 40.56 275 GLY A CA 1
ATOM 2185 C C . GLY A 1 275 ? 15.795 1.733 -3.234 1.00 40.56 275 GLY A C 1
ATOM 2186 O O . GLY A 1 275 ? 16.780 1.889 -2.527 1.00 40.56 275 GLY A O 1
ATOM 2187 N N . SER A 1 276 ? 15.258 2.760 -3.904 1.00 44.69 276 SER A N 1
ATOM 2188 C CA . SER A 1 276 ? 15.881 4.096 -3.909 1.00 44.69 276 SER A CA 1
ATOM 2189 C C . SER A 1 276 ? 15.277 5.099 -2.917 1.00 44.69 276 SER A C 1
ATOM 2191 O O . SER A 1 276 ? 15.604 6.282 -2.999 1.00 44.69 276 SER A O 1
ATOM 2193 N N . VAL A 1 277 ? 14.352 4.686 -2.043 1.00 49.50 277 VAL A N 1
ATOM 2194 C CA . VAL A 1 277 ? 13.674 5.592 -1.098 1.00 49.50 277 VAL A CA 1
ATOM 2195 C C . VAL A 1 277 ? 13.754 5.015 0.314 1.00 49.50 277 VAL A C 1
ATOM 2197 O O . VAL A 1 277 ? 12.926 4.187 0.689 1.00 49.50 277 VAL A O 1
ATOM 2200 N N . GLY A 1 278 ? 14.753 5.492 1.061 1.00 59.50 278 GLY A N 1
ATOM 2201 C CA . GLY A 1 278 ? 15.077 5.071 2.425 1.00 59.50 278 GLY A CA 1
ATOM 2202 C C . GLY A 1 278 ? 16.016 3.867 2.446 1.00 59.50 278 GLY A C 1
ATOM 2203 O O . GLY A 1 278 ? 15.745 2.861 1.793 1.00 59.50 278 GLY A O 1
ATOM 2204 N N . GLU A 1 279 ? 17.123 3.964 3.186 1.00 72.94 279 GLU A N 1
ATOM 2205 C CA . GLU A 1 279 ? 17.855 2.762 3.590 1.00 72.94 279 GLU A CA 1
ATOM 2206 C C . GLU A 1 279 ? 16.897 1.895 4.411 1.00 72.94 279 GLU A C 1
ATOM 2208 O O . GLU A 1 279 ? 16.195 2.397 5.295 1.00 72.94 279 GLU A O 1
ATOM 2213 N N . LEU A 1 280 ? 16.822 0.602 4.084 1.00 74.94 280 LEU A N 1
ATOM 2214 C CA . LEU A 1 280 ? 16.107 -0.346 4.931 1.00 74.94 280 LEU A CA 1
ATOM 2215 C C . LEU A 1 280 ? 16.672 -0.221 6.354 1.00 74.94 280 LEU A C 1
ATOM 2217 O O . LEU A 1 280 ? 17.897 -0.146 6.496 1.00 74.94 280 LEU A O 1
ATOM 2221 N N . PRO A 1 281 ? 15.823 -0.197 7.400 1.00 77.44 281 PRO A N 1
ATOM 2222 C CA . PRO A 1 281 ? 16.315 -0.214 8.767 1.00 77.44 281 PRO A CA 1
ATOM 2223 C C . PR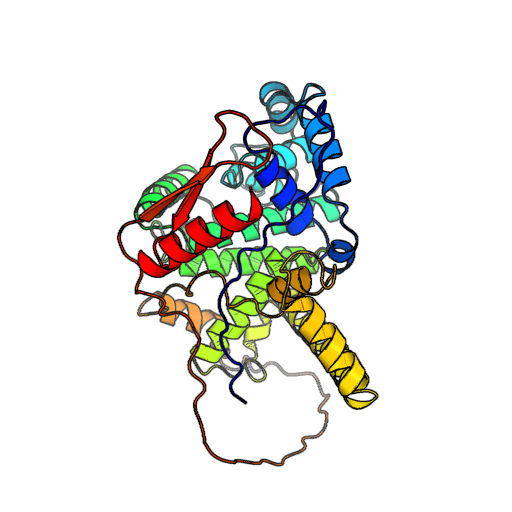O A 1 281 ? 17.292 -1.376 8.915 1.00 77.44 281 PRO A C 1
ATOM 2225 O O . PRO A 1 281 ? 16.974 -2.487 8.491 1.00 77.44 281 PRO A O 1
ATOM 2228 N N . SER A 1 282 ? 18.475 -1.116 9.472 1.00 81.88 282 SER A N 1
ATOM 2229 C CA . SER A 1 282 ? 19.494 -2.152 9.641 1.00 81.88 282 SER A CA 1
ATOM 2230 C C . SER A 1 282 ? 18.900 -3.345 10.395 1.00 81.88 282 SER A C 1
ATOM 2232 O O . SER A 1 282 ? 18.489 -3.225 11.553 1.00 81.88 282 SER A O 1
ATOM 2234 N N . ILE A 1 283 ? 18.802 -4.486 9.712 1.00 85.38 283 ILE A N 1
ATOM 2235 C CA . ILE A 1 283 ? 18.226 -5.714 10.255 1.00 85.38 283 ILE A CA 1
ATOM 2236 C C . ILE A 1 283 ? 19.332 -6.406 11.048 1.00 85.38 283 ILE A C 1
ATOM 2238 O O . ILE A 1 283 ? 20.127 -7.157 10.496 1.00 85.38 283 ILE A O 1
ATOM 2242 N N . THR A 1 284 ? 19.411 -6.101 12.342 1.00 87.12 284 THR A N 1
ATOM 2243 C CA . THR A 1 284 ? 20.381 -6.700 13.270 1.00 87.12 284 THR A CA 1
ATOM 2244 C C . THR A 1 284 ? 19.685 -7.214 14.528 1.00 87.12 284 THR A C 1
ATOM 2246 O O . THR A 1 284 ? 18.607 -6.739 14.903 1.00 87.12 284 THR A O 1
ATOM 2249 N N . GLY A 1 285 ? 20.287 -8.211 15.183 1.00 90.44 285 GLY A N 1
ATOM 2250 C CA . GLY A 1 285 ? 19.811 -8.734 16.465 1.00 90.44 285 GLY A CA 1
ATOM 2251 C C . GLY A 1 285 ? 18.379 -9.293 16.386 1.00 90.44 285 GLY A C 1
ATOM 2252 O O . GLY A 1 285 ? 18.099 -10.094 15.494 1.00 90.44 285 GLY A O 1
ATOM 2253 N N . PRO A 1 286 ? 17.446 -8.875 17.268 1.00 86.06 286 PRO A N 1
ATOM 2254 C CA . PRO A 1 286 ? 16.071 -9.391 17.277 1.00 86.06 286 PRO A CA 1
ATOM 2255 C C . PRO A 1 286 ? 15.323 -9.237 15.944 1.00 86.06 286 PRO A C 1
ATOM 2257 O O . PRO A 1 286 ? 14.494 -10.079 15.601 1.00 86.06 286 PRO A O 1
ATOM 2260 N N . ALA A 1 287 ? 15.618 -8.184 15.172 1.00 85.75 287 ALA A N 1
ATOM 2261 C CA . ALA A 1 287 ? 15.017 -7.983 13.855 1.00 85.75 287 ALA A CA 1
ATOM 2262 C C . ALA A 1 287 ? 15.511 -9.020 12.836 1.00 85.75 287 ALA A C 1
ATOM 2264 O O . ALA A 1 287 ? 14.734 -9.455 11.992 1.00 85.75 287 ALA A O 1
ATOM 2265 N N . GLU A 1 288 ? 16.774 -9.446 12.933 1.00 88.38 288 GLU A N 1
ATOM 2266 C CA . GLU A 1 288 ? 17.333 -10.490 12.074 1.00 88.38 288 GLU A CA 1
ATOM 2267 C C . GLU A 1 288 ? 16.715 -11.849 12.381 1.00 88.38 288 GLU A C 1
ATOM 2269 O O . GLU A 1 288 ? 16.296 -12.534 11.455 1.00 88.38 288 GLU A O 1
ATOM 2274 N N . SER A 1 289 ? 16.574 -12.216 13.659 1.00 87.62 289 SER A N 1
ATOM 2275 C CA . SER A 1 289 ? 15.873 -13.446 14.051 1.00 87.62 289 SER A CA 1
ATOM 2276 C C . SER A 1 289 ? 14.428 -13.457 13.553 1.00 87.62 289 SER A C 1
ATOM 2278 O O . SER A 1 289 ? 13.973 -14.459 13.009 1.00 87.62 289 SER A O 1
ATOM 2280 N N . LEU A 1 290 ? 13.713 -12.334 13.675 1.00 85.94 290 LEU A N 1
ATOM 2281 C CA . LEU A 1 290 ? 12.345 -12.223 13.172 1.00 85.94 290 LEU A CA 1
ATOM 2282 C C . LEU A 1 290 ? 12.289 -12.314 11.640 1.00 85.94 290 LEU A C 1
ATOM 2284 O O . LEU A 1 290 ? 11.425 -13.004 11.102 1.00 85.94 290 LEU A O 1
ATOM 2288 N N . ALA A 1 291 ? 13.217 -11.659 10.937 1.00 86.06 291 ALA A N 1
ATOM 2289 C CA . ALA A 1 291 ? 13.340 -11.755 9.487 1.00 86.06 291 ALA A CA 1
ATOM 2290 C C . ALA A 1 291 ? 13.638 -13.186 9.047 1.00 86.06 291 ALA A C 1
ATOM 2292 O O . ALA A 1 291 ? 12.934 -13.715 8.191 1.00 86.06 291 ALA A O 1
ATOM 2293 N N . ARG A 1 292 ? 14.613 -13.845 9.677 1.00 85.50 292 ARG A N 1
ATOM 2294 C CA . ARG A 1 292 ? 14.929 -15.253 9.435 1.00 85.50 292 ARG A CA 1
ATOM 2295 C C . ARG A 1 292 ? 13.719 -16.135 9.696 1.00 85.50 292 ARG A C 1
ATOM 2297 O O . ARG A 1 292 ? 13.394 -16.904 8.811 1.00 85.50 292 ARG A O 1
ATOM 2304 N N . GLY A 1 293 ? 12.957 -15.936 10.770 1.00 84.25 293 GLY A N 1
ATOM 2305 C CA . GLY A 1 293 ? 11.724 -16.691 11.030 1.00 84.25 293 GLY A CA 1
ATOM 2306 C C . GLY A 1 293 ? 10.644 -16.570 9.937 1.00 84.25 293 GLY A C 1
ATOM 2307 O O . GLY A 1 293 ? 9.825 -17.473 9.773 1.00 84.25 293 GLY A O 1
ATOM 2308 N N . ILE A 1 294 ? 10.636 -15.489 9.142 1.00 82.75 294 ILE A N 1
ATOM 2309 C CA . ILE A 1 294 ? 9.761 -15.369 7.955 1.00 82.75 294 ILE A CA 1
ATOM 2310 C C . ILE A 1 294 ? 10.246 -16.276 6.817 1.00 82.75 294 ILE A C 1
ATOM 2312 O O . ILE A 1 294 ? 9.429 -16.795 6.055 1.00 82.75 294 ILE A O 1
ATOM 2316 N N . PHE A 1 295 ? 11.562 -16.451 6.700 1.00 80.06 295 PHE A N 1
ATOM 2317 C CA . PHE A 1 295 ? 12.227 -17.178 5.620 1.00 80.06 295 PHE A CA 1
ATOM 2318 C C . PHE A 1 295 ? 12.664 -18.604 5.987 1.00 80.06 295 PHE A C 1
ATOM 2320 O O . PHE A 1 295 ? 12.987 -19.377 5.088 1.00 80.06 295 PHE A O 1
ATOM 2327 N N . GLU A 1 296 ? 12.687 -18.964 7.269 1.00 75.62 296 GLU A N 1
ATOM 2328 C CA . GLU A 1 296 ? 13.167 -20.248 7.769 1.00 75.62 296 GLU A CA 1
ATOM 2329 C C . GLU A 1 296 ? 12.347 -21.375 7.155 1.00 75.62 296 GLU A C 1
ATOM 2331 O O . GLU A 1 296 ? 11.121 -21.421 7.297 1.00 75.62 296 GLU A O 1
ATOM 2336 N N . LEU A 1 297 ? 13.045 -22.281 6.464 1.00 53.16 297 LEU A N 1
ATOM 2337 C CA . LEU A 1 297 ? 12.506 -23.542 5.976 1.00 53.16 297 LEU A CA 1
ATOM 2338 C C . LEU A 1 297 ? 11.739 -24.193 7.122 1.00 53.16 297 LEU A C 1
ATOM 2340 O O . LEU A 1 297 ? 12.269 -24.367 8.215 1.00 53.16 297 LEU A O 1
ATOM 2344 N N . GLY A 1 298 ? 10.462 -24.486 6.897 1.00 50.44 298 GLY A N 1
ATOM 2345 C CA . GLY A 1 298 ? 9.784 -25.379 7.812 1.00 50.44 298 GLY A CA 1
ATOM 2346 C C . GLY A 1 298 ? 10.543 -26.676 7.795 1.00 50.44 298 GLY A C 1
ATOM 2347 O O . GLY A 1 298 ? 10.789 -27.193 6.705 1.00 50.44 298 GLY A O 1
ATOM 2348 N N . ASP A 1 299 ? 10.916 -27.149 8.985 1.00 45.59 299 ASP A N 1
ATOM 2349 C CA . ASP A 1 299 ? 11.196 -28.560 9.200 1.00 45.59 299 ASP A CA 1
ATOM 2350 C C . ASP A 1 299 ? 10.149 -29.314 8.392 1.00 45.59 299 ASP A C 1
ATOM 2352 O O . ASP A 1 299 ? 8.952 -29.022 8.517 1.00 45.59 299 ASP A O 1
ATOM 2356 N N . SER A 1 300 ? 10.625 -30.119 7.444 1.00 41.25 300 SER A N 1
ATOM 2357 C CA . SER A 1 300 ? 9.806 -30.848 6.491 1.00 41.25 300 SER A CA 1
ATOM 2358 C C . SER A 1 300 ? 8.650 -31.478 7.249 1.00 41.25 300 SER A C 1
ATOM 2360 O O . SER A 1 300 ? 8.831 -32.423 8.012 1.00 41.25 300 SER A O 1
ATOM 2362 N N . VAL A 1 301 ? 7.457 -30.908 7.095 1.00 46.25 301 VAL A N 1
ATOM 2363 C CA . VAL A 1 301 ? 6.250 -31.611 7.492 1.00 46.25 301 VAL A CA 1
ATOM 2364 C C . VAL A 1 301 ? 6.161 -32.716 6.459 1.00 46.25 301 VAL A C 1
ATOM 2366 O O . VAL A 1 301 ? 5.768 -32.453 5.323 1.00 46.25 301 VAL A O 1
ATOM 2369 N N . ASP A 1 302 ? 6.665 -33.893 6.825 1.00 46.28 302 ASP A N 1
ATOM 2370 C CA . ASP A 1 302 ? 6.543 -35.125 6.061 1.00 46.28 302 ASP A CA 1
ATOM 2371 C C . ASP A 1 302 ? 5.049 -35.342 5.803 1.00 46.28 302 ASP A C 1
ATOM 2373 O O . ASP A 1 302 ? 4.285 -35.754 6.675 1.00 46.28 302 ASP A O 1
ATOM 2377 N N . GLY A 1 303 ? 4.617 -34.917 4.621 1.00 40.25 303 GLY A N 1
ATOM 2378 C CA . GLY A 1 303 ? 3.235 -34.887 4.186 1.00 40.25 303 GLY A CA 1
ATOM 2379 C C . GLY A 1 303 ? 3.220 -35.265 2.720 1.00 40.25 303 GLY A C 1
ATOM 2380 O O . GLY A 1 303 ? 3.546 -34.451 1.858 1.00 40.25 303 GLY A O 1
ATOM 2381 N N . GLU A 1 304 ? 2.927 -36.540 2.507 1.00 47.09 304 GLU A N 1
ATOM 2382 C CA . GLU A 1 304 ? 2.759 -37.239 1.241 1.00 47.09 304 GLU A CA 1
ATOM 2383 C C . GLU A 1 304 ? 1.812 -36.486 0.279 1.00 47.09 304 GLU A C 1
ATOM 2385 O O . GLU A 1 304 ? 0.957 -35.709 0.702 1.00 47.09 304 GLU A O 1
ATOM 2390 N N . ASP A 1 305 ? 1.975 -36.766 -1.017 1.00 47.12 305 ASP A N 1
ATOM 2391 C CA . ASP A 1 305 ? 1.165 -36.320 -2.163 1.00 47.12 305 ASP A CA 1
ATOM 2392 C C . ASP A 1 305 ? 1.422 -34.916 -2.746 1.00 47.12 305 ASP A C 1
ATOM 2394 O O . ASP A 1 305 ? 0.798 -33.917 -2.389 1.00 47.12 305 ASP A O 1
ATOM 2398 N N . ALA A 1 306 ? 2.269 -34.870 -3.785 1.00 41.88 306 ALA A N 1
ATOM 2399 C CA . ALA A 1 306 ? 1.818 -34.571 -5.154 1.00 41.88 306 ALA A CA 1
ATOM 2400 C C . ALA A 1 306 ? 2.999 -34.584 -6.145 1.00 41.88 306 ALA A C 1
ATOM 2402 O O . ALA A 1 306 ? 3.847 -33.687 -6.158 1.00 41.88 306 ALA A O 1
ATOM 2403 N N . ASP A 1 307 ? 3.000 -35.591 -7.019 1.00 45.81 307 ASP A N 1
ATOM 2404 C CA . ASP A 1 307 ? 3.800 -35.669 -8.239 1.00 45.81 307 ASP A CA 1
ATOM 2405 C C . ASP A 1 307 ? 3.557 -34.455 -9.147 1.00 45.81 307 ASP A C 1
ATOM 2407 O O . ASP A 1 307 ? 2.443 -34.261 -9.622 1.00 45.81 307 ASP A O 1
ATOM 2411 N N . HIS A 1 308 ? 4.604 -33.673 -9.434 1.00 42.22 308 HIS A N 1
ATOM 2412 C CA . HIS A 1 308 ? 4.861 -33.051 -10.744 1.00 42.22 308 HIS A CA 1
ATOM 2413 C C . HIS A 1 308 ? 6.193 -32.284 -10.728 1.00 42.22 308 HIS A C 1
ATOM 2415 O O . HIS A 1 308 ? 6.269 -31.117 -10.342 1.00 42.22 308 HIS A O 1
ATOM 2421 N N . ALA A 1 309 ? 7.253 -32.945 -11.197 1.00 35.12 309 ALA A N 1
ATOM 2422 C CA . ALA A 1 309 ? 8.563 -32.343 -11.429 1.00 35.12 309 ALA A CA 1
ATOM 2423 C C . ALA A 1 309 ? 8.723 -31.889 -12.897 1.00 35.12 309 ALA A C 1
ATOM 2425 O O . ALA A 1 309 ? 8.480 -32.688 -13.803 1.00 35.12 309 ALA A O 1
ATOM 2426 N N . PRO A 1 310 ? 9.189 -30.654 -13.166 1.00 41.41 310 PRO A N 1
ATOM 2427 C CA . PRO A 1 310 ? 9.826 -30.293 -14.429 1.00 41.41 310 PRO A CA 1
ATOM 2428 C C . PRO A 1 310 ? 11.369 -30.389 -14.340 1.00 41.41 310 PRO A C 1
ATOM 2430 O O . PRO A 1 310 ? 11.931 -30.323 -13.244 1.00 41.41 310 PRO A O 1
ATOM 2433 N N . PRO A 1 311 ? 12.070 -30.553 -15.481 1.00 36.81 311 PRO A N 1
ATOM 2434 C CA . PRO A 1 311 ? 13.489 -30.893 -15.509 1.00 36.81 311 PRO A CA 1
ATOM 2435 C C . PRO A 1 311 ? 14.425 -29.692 -15.307 1.00 36.81 311 PRO A C 1
ATOM 2437 O O . PRO A 1 311 ? 14.150 -28.566 -15.721 1.00 36.81 311 PRO A O 1
ATOM 2440 N N . SER A 1 312 ? 15.570 -30.002 -14.698 1.00 31.92 312 SER A N 1
ATOM 2441 C CA . SER A 1 312 ? 16.709 -29.127 -14.413 1.00 31.92 312 SER A CA 1
ATOM 2442 C C . SER A 1 312 ? 17.572 -28.870 -15.655 1.00 31.92 312 SER A C 1
ATOM 2444 O O . SER A 1 312 ? 17.830 -29.788 -16.435 1.00 31.92 312 SER A O 1
ATOM 2446 N N . VAL A 1 313 ? 18.071 -27.638 -15.805 1.00 36.81 313 VAL A N 1
ATOM 2447 C CA . VAL A 1 313 ? 19.142 -27.279 -16.750 1.00 36.81 313 VAL A CA 1
ATOM 2448 C C . VAL A 1 313 ? 20.219 -26.505 -15.991 1.00 36.81 313 VAL A C 1
ATOM 2450 O O . VAL A 1 313 ? 19.928 -25.521 -15.313 1.00 36.81 313 VAL A O 1
ATOM 2453 N N . ALA A 1 314 ? 21.462 -26.971 -16.111 1.00 34.94 314 ALA A N 1
ATOM 2454 C CA . ALA A 1 314 ? 22.659 -26.416 -15.488 1.00 34.94 314 ALA A CA 1
ATOM 2455 C C . ALA A 1 314 ? 23.498 -25.597 -16.486 1.00 34.94 314 ALA A C 1
ATOM 2457 O O . ALA A 1 314 ? 23.507 -25.905 -17.677 1.00 34.94 314 ALA A O 1
ATOM 2458 N N . GLY A 1 315 ? 24.281 -24.632 -15.986 1.00 34.56 315 GLY A N 1
ATOM 2459 C CA . GLY A 1 315 ? 25.439 -24.089 -16.711 1.00 34.56 315 GLY A CA 1
ATOM 2460 C C . GLY A 1 315 ? 25.830 -22.639 -16.363 1.00 34.56 315 GLY A C 1
ATOM 2461 O O . GLY A 1 315 ? 24.969 -21.774 -16.489 1.00 34.56 315 GLY A O 1
ATOM 2462 N N . PRO A 1 316 ? 27.090 -22.348 -15.959 1.00 43.56 316 PRO A N 1
ATOM 2463 C CA . PRO A 1 316 ? 27.525 -21.078 -15.352 1.00 43.56 316 PRO A CA 1
ATOM 2464 C C . PRO A 1 316 ? 28.322 -20.165 -16.311 1.00 43.56 316 PRO A C 1
ATOM 2466 O O . PRO A 1 316 ? 28.755 -20.619 -17.366 1.00 43.56 316 PRO A O 1
ATOM 2469 N N . SER A 1 317 ? 28.600 -18.913 -15.906 1.00 29.73 317 SER A N 1
ATOM 2470 C CA . SER A 1 317 ? 29.761 -18.152 -16.413 1.00 29.73 317 SER A CA 1
ATOM 2471 C C . SER A 1 317 ? 30.133 -16.938 -15.537 1.00 29.73 317 SER A C 1
ATOM 2473 O O . SER A 1 317 ? 29.308 -16.059 -15.289 1.00 29.73 317 SER A O 1
ATOM 2475 N N . GLU A 1 318 ? 31.396 -16.900 -15.101 1.00 36.75 318 GLU A N 1
ATOM 2476 C CA . GLU A 1 318 ? 32.120 -15.765 -14.499 1.00 36.75 318 GLU A CA 1
ATOM 2477 C C . GLU A 1 318 ? 32.682 -14.818 -15.581 1.00 36.75 318 GLU A C 1
ATOM 2479 O O . GLU A 1 318 ? 33.039 -15.308 -16.650 1.00 36.75 318 GLU A O 1
ATOM 2484 N N . SER A 1 319 ? 32.850 -13.513 -15.283 1.00 30.27 319 SER A N 1
ATOM 2485 C CA . SER A 1 319 ? 34.036 -12.708 -15.682 1.00 30.27 319 SER A CA 1
ATOM 2486 C C . SER A 1 319 ? 34.007 -11.239 -15.179 1.00 30.27 319 SER A C 1
ATOM 2488 O O . SER A 1 319 ? 33.117 -10.474 -15.544 1.00 30.27 319 SER A O 1
ATOM 2490 N N . THR A 1 320 ? 35.014 -10.892 -14.361 1.00 28.45 320 THR A N 1
ATOM 2491 C CA . THR A 1 320 ? 35.945 -9.722 -14.374 1.00 28.45 320 THR A CA 1
ATOM 2492 C C . THR A 1 320 ? 35.502 -8.256 -14.604 1.00 28.45 320 THR A C 1
ATOM 2494 O O . THR A 1 320 ? 35.022 -7.897 -15.673 1.00 28.45 320 THR A O 1
ATOM 2497 N N . THR A 1 321 ? 35.818 -7.425 -13.589 1.00 33.56 321 THR A N 1
ATOM 2498 C CA . THR A 1 321 ? 36.504 -6.094 -13.561 1.00 33.56 321 THR A CA 1
ATOM 2499 C C . THR A 1 321 ? 36.555 -5.225 -14.833 1.00 33.56 321 THR A C 1
ATOM 2501 O O . THR A 1 321 ? 37.096 -5.671 -15.838 1.00 33.56 321 THR A O 1
ATOM 2504 N N . ASP A 1 322 ? 36.171 -3.942 -14.774 1.00 29.92 322 ASP A N 1
ATOM 2505 C CA . ASP A 1 322 ? 37.007 -2.770 -14.411 1.00 29.92 322 ASP A CA 1
ATOM 2506 C C . ASP A 1 322 ? 36.322 -1.436 -14.821 1.00 29.92 322 ASP A C 1
ATOM 2508 O O . ASP A 1 322 ? 35.432 -1.403 -15.668 1.00 29.92 322 ASP A O 1
ATOM 2512 N N . ASP A 1 323 ? 36.823 -0.361 -14.219 1.00 31.08 323 ASP A N 1
ATOM 2513 C CA . ASP A 1 323 ? 36.847 1.045 -14.631 1.00 31.08 323 ASP A CA 1
ATOM 2514 C C . ASP A 1 323 ? 35.718 2.053 -14.332 1.00 31.08 323 ASP A C 1
ATOM 2516 O O . ASP A 1 323 ? 34.515 1.866 -14.507 1.00 31.08 323 ASP A O 1
ATOM 2520 N N . ARG A 1 324 ? 36.228 3.179 -13.820 1.00 39.28 324 ARG A N 1
ATOM 2521 C CA . ARG A 1 324 ? 35.606 4.352 -13.205 1.00 39.28 324 ARG A CA 1
ATOM 2522 C C . ARG A 1 324 ? 35.042 5.316 -14.245 1.00 39.28 324 ARG A C 1
ATOM 2524 O O . ARG A 1 324 ? 35.701 5.587 -15.236 1.00 39.28 324 ARG A O 1
ATOM 2531 N N . ASP A 1 325 ? 33.949 5.986 -13.886 1.00 34.78 325 ASP A N 1
ATOM 2532 C CA . ASP A 1 325 ? 33.642 7.326 -14.392 1.00 34.78 325 ASP A CA 1
ATOM 2533 C C . ASP A 1 325 ? 33.110 8.202 -13.245 1.00 34.78 325 ASP A C 1
ATOM 2535 O O . ASP A 1 325 ? 32.119 7.886 -12.580 1.00 34.78 325 ASP A O 1
ATOM 2539 N N . GLU A 1 326 ? 33.833 9.290 -12.969 1.00 36.22 326 GLU A N 1
ATOM 2540 C CA . GLU A 1 326 ? 33.535 10.278 -11.932 1.00 36.22 326 GLU A CA 1
ATOM 2541 C C . GLU A 1 326 ? 32.245 11.053 -12.247 1.00 36.22 326 GLU A C 1
ATOM 2543 O O . GLU A 1 326 ? 32.081 11.647 -13.313 1.00 36.22 326 GLU A O 1
ATOM 2548 N N . ALA A 1 327 ? 31.327 11.108 -11.278 1.00 36.50 327 ALA A N 1
ATOM 2549 C CA . ALA A 1 327 ? 30.145 11.956 -11.358 1.00 36.50 327 ALA A CA 1
ATOM 2550 C C . ALA A 1 327 ? 30.525 13.452 -11.210 1.00 36.50 327 ALA A C 1
ATOM 2552 O O . ALA A 1 327 ? 31.304 13.799 -10.321 1.00 36.50 327 ALA A O 1
ATOM 2553 N N . PRO A 1 328 ? 29.932 14.372 -11.997 1.00 51.91 328 PRO A N 1
ATOM 2554 C CA . PRO A 1 328 ? 30.340 15.783 -12.072 1.00 51.91 328 PRO A CA 1
ATOM 2555 C C . PRO A 1 328 ? 29.964 16.651 -10.855 1.00 51.91 328 PRO A C 1
ATOM 2557 O O . PRO A 1 328 ? 30.162 17.865 -10.889 1.00 51.91 328 PRO A O 1
ATOM 2560 N N . PHE A 1 329 ? 29.430 16.071 -9.776 1.00 50.94 329 PHE A N 1
ATOM 2561 C CA . PHE A 1 329 ? 29.037 16.814 -8.577 1.00 50.94 329 PHE A CA 1
ATOM 2562 C C . PHE A 1 329 ? 29.428 16.050 -7.312 1.00 50.94 329 PHE A C 1
ATOM 2564 O O . PHE A 1 329 ? 29.075 14.884 -7.136 1.00 50.94 329 PHE A O 1
ATOM 2571 N N . LYS A 1 330 ? 30.144 16.725 -6.407 1.00 50.25 330 LYS A N 1
ATOM 2572 C CA . LYS A 1 330 ? 30.533 16.173 -5.105 1.00 50.25 330 LYS A CA 1
ATOM 2573 C C . LYS A 1 330 ? 29.347 16.234 -4.146 1.00 50.25 330 LYS A C 1
ATOM 2575 O O . LYS A 1 330 ? 29.113 17.254 -3.505 1.00 50.25 330 LYS A O 1
ATOM 2580 N N . LEU A 1 331 ? 28.615 15.131 -4.024 1.00 53.25 331 LEU A N 1
ATOM 2581 C CA . LEU A 1 331 ? 27.642 14.968 -2.945 1.00 53.25 331 LEU A CA 1
ATOM 2582 C C . LEU A 1 331 ? 28.375 14.917 -1.601 1.00 53.25 331 LEU A C 1
ATOM 2584 O O . LEU A 1 331 ? 29.406 14.253 -1.471 1.00 53.25 331 LEU A O 1
ATOM 2588 N N . ARG A 1 332 ? 27.852 15.631 -0.603 1.00 68.06 332 ARG A N 1
ATOM 2589 C CA . ARG A 1 332 ? 28.362 15.564 0.770 1.00 68.06 332 ARG A CA 1
ATOM 2590 C C . ARG A 1 332 ? 27.501 14.611 1.607 1.00 68.06 332 ARG A C 1
ATOM 2592 O O . ARG A 1 332 ? 26.306 14.488 1.332 1.00 68.06 332 ARG A O 1
ATOM 2599 N N . PRO A 1 333 ? 28.077 13.962 2.638 1.00 67.94 333 PRO A N 1
ATOM 2600 C CA . PRO A 1 333 ? 27.298 13.279 3.668 1.00 67.94 333 PRO A CA 1
ATOM 2601 C C . PRO A 1 333 ? 26.235 14.215 4.254 1.00 67.94 333 PRO A C 1
ATOM 2603 O O . PRO A 1 333 ? 26.471 15.422 4.348 1.00 67.94 333 PRO A O 1
ATOM 2606 N N . ALA A 1 334 ? 25.082 13.663 4.638 1.00 60.84 334 ALA A N 1
ATOM 2607 C CA . ALA A 1 334 ? 23.957 14.443 5.146 1.00 60.84 334 ALA A CA 1
ATOM 2608 C C . ALA A 1 334 ? 24.383 15.317 6.343 1.00 60.84 334 ALA A C 1
ATOM 2610 O O . ALA A 1 334 ? 24.826 14.806 7.370 1.00 60.84 334 ALA A O 1
ATOM 2611 N N . GLY A 1 335 ? 24.273 16.638 6.184 1.00 78.94 335 GLY A N 1
ATOM 2612 C CA . GLY A 1 335 ? 24.646 17.636 7.190 1.00 78.94 335 GLY A CA 1
ATOM 2613 C C . GLY A 1 335 ? 23.474 18.526 7.608 1.00 78.94 335 GLY A C 1
ATOM 2614 O O . GLY A 1 335 ? 22.316 18.248 7.296 1.00 78.94 335 GLY A O 1
ATOM 2615 N N . SER A 1 336 ? 23.767 19.629 8.305 1.00 74.31 336 SER A N 1
ATOM 2616 C CA . SER A 1 336 ? 22.765 20.659 8.599 1.00 74.31 336 SER A CA 1
ATOM 2617 C C . SER A 1 336 ? 22.187 21.235 7.299 1.00 74.31 336 SER A C 1
ATOM 2619 O O . SER A 1 336 ? 22.920 21.523 6.351 1.00 74.31 336 SER A O 1
ATOM 2621 N N . GLY A 1 337 ? 20.858 21.369 7.242 1.00 75.38 337 GLY A N 1
ATOM 2622 C CA . GLY A 1 337 ? 20.154 21.834 6.048 1.00 75.38 337 GLY A CA 1
ATOM 2623 C C . GLY A 1 337 ? 20.632 23.219 5.606 1.00 75.38 337 GLY A C 1
ATOM 2624 O O . GLY A 1 337 ? 20.599 24.176 6.377 1.00 75.38 337 GLY A O 1
ATOM 2625 N N . GLN A 1 338 ? 21.065 23.325 4.355 1.00 79.12 338 GLN A N 1
ATOM 2626 C CA . GLN A 1 338 ? 21.385 24.577 3.680 1.00 79.12 338 GLN A CA 1
ATOM 2627 C C . GLN A 1 338 ? 20.187 25.003 2.834 1.00 79.12 338 GLN A C 1
ATOM 2629 O O . GLN A 1 338 ? 19.465 24.156 2.306 1.00 79.12 338 GLN A O 1
ATOM 2634 N N . PHE A 1 339 ? 19.968 26.308 2.684 1.00 83.94 339 PHE A N 1
ATOM 2635 C CA . PHE A 1 339 ? 18.920 26.820 1.806 1.00 83.94 339 PHE A CA 1
ATOM 2636 C C . PHE A 1 339 ? 19.417 27.962 0.922 1.00 83.94 339 PHE A C 1
ATOM 2638 O O . PHE A 1 339 ? 20.318 28.710 1.299 1.00 83.94 339 PHE A O 1
ATOM 2645 N N . ILE A 1 340 ? 18.810 28.094 -0.256 1.00 85.25 340 ILE A N 1
ATOM 2646 C CA . ILE A 1 340 ? 18.952 29.258 -1.132 1.00 85.25 340 ILE A CA 1
ATOM 2647 C C . ILE A 1 340 ? 17.574 29.770 -1.533 1.00 85.25 340 ILE A C 1
ATOM 2649 O O . ILE A 1 340 ? 16.684 28.979 -1.838 1.00 85.25 340 ILE A O 1
ATOM 2653 N N . ASP A 1 341 ? 17.430 31.089 -1.594 1.00 83.25 341 ASP A N 1
ATOM 2654 C CA . ASP A 1 341 ? 16.260 31.740 -2.174 1.00 83.25 341 ASP A CA 1
ATOM 2655 C C . ASP A 1 341 ? 16.593 32.166 -3.607 1.00 83.25 341 ASP A C 1
ATOM 2657 O O . ASP A 1 341 ? 17.591 32.853 -3.856 1.00 83.25 341 ASP A O 1
ATOM 2661 N N . SER A 1 342 ? 15.777 31.723 -4.560 1.00 80.25 342 SER A N 1
ATOM 2662 C CA . SER A 1 342 ? 15.862 32.120 -5.968 1.00 80.25 342 SER A CA 1
ATOM 2663 C C . SER A 1 342 ? 14.647 32.974 -6.323 1.00 80.25 342 SER A C 1
ATOM 2665 O O . SER A 1 342 ? 13.541 32.593 -5.951 1.00 80.25 342 SER A O 1
ATOM 2667 N N . PRO A 1 343 ? 14.793 34.109 -7.024 1.00 76.75 343 PRO A N 1
ATOM 2668 C CA . PRO A 1 343 ? 13.635 34.892 -7.448 1.00 76.75 343 PRO A CA 1
ATOM 2669 C C . PRO A 1 343 ? 12.742 34.056 -8.375 1.00 76.75 343 PRO A C 1
ATOM 2671 O O . PRO A 1 343 ? 13.239 33.368 -9.269 1.00 76.75 343 PRO A O 1
ATOM 2674 N N . ALA A 1 344 ? 11.431 34.093 -8.142 1.00 76.62 344 ALA A N 1
ATOM 2675 C CA . ALA A 1 344 ? 10.459 33.415 -8.987 1.00 76.62 344 ALA A CA 1
ATOM 2676 C C . ALA A 1 344 ? 10.308 34.188 -10.311 1.00 76.62 344 ALA A C 1
ATOM 2678 O O . ALA A 1 344 ? 10.029 35.392 -10.282 1.00 76.62 344 ALA A O 1
ATOM 2679 N N . PRO A 1 345 ? 10.476 33.541 -11.479 1.00 68.56 345 PRO A N 1
ATOM 2680 C CA . PRO A 1 345 ? 10.168 34.179 -12.752 1.00 68.56 345 PRO A CA 1
ATOM 2681 C C . PRO A 1 345 ? 8.700 34.629 -12.751 1.00 68.56 345 PRO A C 1
ATOM 2683 O O . PRO A 1 345 ? 7.823 33.835 -12.425 1.00 68.56 345 PRO A O 1
ATOM 2686 N N . HIS A 1 346 ? 8.444 35.888 -13.118 1.00 68.94 346 HIS A N 1
ATOM 2687 C CA . HIS A 1 346 ? 7.104 36.486 -13.266 1.00 68.94 346 HIS A CA 1
ATOM 2688 C C . HIS A 1 346 ? 6.305 36.791 -11.985 1.00 68.94 346 HIS A C 1
ATOM 2690 O O . HIS A 1 346 ? 5.149 37.188 -12.092 1.00 68.94 346 HIS A O 1
ATOM 2696 N N . ALA A 1 347 ? 6.903 36.711 -10.793 1.00 67.44 347 ALA A N 1
ATOM 2697 C CA . ALA A 1 347 ? 6.265 37.174 -9.556 1.00 67.44 347 ALA A CA 1
ATOM 2698 C C . ALA A 1 347 ? 7.091 38.306 -8.916 1.00 67.44 347 ALA A C 1
ATOM 2700 O O . ALA A 1 347 ? 8.087 38.022 -8.244 1.00 67.44 347 ALA A O 1
ATOM 2701 N N . PRO A 1 348 ? 6.724 39.591 -9.106 1.00 63.09 348 PRO A N 1
ATOM 2702 C CA . PRO A 1 348 ? 7.397 40.707 -8.445 1.00 63.09 348 PRO A CA 1
ATOM 2703 C C . PRO A 1 348 ? 7.348 40.523 -6.920 1.00 63.09 348 PRO A C 1
ATOM 2705 O O . PRO A 1 348 ? 6.290 40.625 -6.309 1.00 63.09 348 PRO A O 1
ATOM 2708 N N . GLY A 1 349 ? 8.495 40.205 -6.311 1.00 77.94 349 GLY A N 1
ATOM 2709 C CA . GLY A 1 349 ? 8.623 39.951 -4.869 1.00 77.94 349 GLY A CA 1
ATOM 2710 C C . GLY A 1 349 ? 8.509 38.484 -4.425 1.00 77.94 349 GLY A C 1
ATOM 2711 O O . GLY A 1 349 ? 8.687 38.212 -3.242 1.00 77.94 349 GLY A O 1
ATOM 2712 N N . GLY A 1 350 ? 8.265 37.532 -5.335 1.00 70.69 350 GLY A N 1
ATOM 2713 C CA . GLY A 1 350 ? 8.227 36.101 -5.012 1.00 70.69 350 GLY A CA 1
ATOM 2714 C C . GLY A 1 350 ? 9.615 35.449 -5.022 1.00 70.69 350 GLY A C 1
ATOM 2715 O O . GLY A 1 350 ? 10.409 35.678 -5.938 1.00 70.69 350 GLY A O 1
ATOM 2716 N N . SER A 1 351 ? 9.911 34.596 -4.038 1.00 83.62 351 SER A N 1
ATOM 2717 C CA . SER A 1 351 ? 11.105 33.741 -4.030 1.00 83.62 351 SER A CA 1
ATOM 2718 C C . SER A 1 351 ? 10.743 32.262 -3.868 1.00 83.62 351 SER A C 1
ATOM 2720 O O . SER A 1 351 ? 9.799 31.892 -3.176 1.00 83.62 351 SER A O 1
ATOM 2722 N N . ILE A 1 352 ? 11.505 31.401 -4.539 1.00 75.81 352 ILE A N 1
ATOM 2723 C CA . ILE A 1 352 ? 11.483 29.949 -4.392 1.00 75.81 352 ILE A CA 1
ATOM 2724 C C . ILE A 1 352 ? 12.637 29.578 -3.465 1.00 75.81 352 ILE A C 1
ATOM 2726 O O . ILE A 1 352 ? 13.806 29.765 -3.821 1.00 75.81 352 ILE A O 1
ATOM 2730 N N . ARG A 1 353 ? 12.309 29.038 -2.289 1.00 84.31 353 ARG A N 1
ATOM 2731 C CA . ARG A 1 353 ? 13.290 28.532 -1.326 1.00 84.31 353 ARG A CA 1
ATOM 2732 C C . ARG A 1 353 ? 13.602 27.069 -1.615 1.00 84.31 353 ARG A C 1
ATOM 2734 O O . ARG A 1 353 ? 12.721 26.216 -1.565 1.00 84.31 353 ARG A O 1
ATOM 2741 N N . LEU A 1 354 ? 14.864 26.776 -1.906 1.00 79.62 354 LEU A N 1
ATOM 2742 C CA . LEU A 1 354 ? 15.378 25.417 -2.067 1.00 79.62 354 LEU A CA 1
ATOM 2743 C C . LEU A 1 354 ? 16.148 25.043 -0.805 1.00 79.62 354 LEU A C 1
ATOM 2745 O O . LEU A 1 354 ? 17.136 25.705 -0.499 1.00 79.62 354 LEU A O 1
ATOM 2749 N N . THR A 1 355 ? 15.731 23.986 -0.107 1.00 81.19 355 THR A N 1
ATOM 2750 C CA . THR A 1 355 ? 16.420 23.462 1.085 1.00 81.19 355 THR A CA 1
ATOM 2751 C C . THR A 1 355 ? 17.010 22.088 0.774 1.00 81.19 355 THR A C 1
ATOM 2753 O O . THR A 1 355 ? 16.327 21.227 0.225 1.00 81.19 355 THR A O 1
ATOM 2756 N N . THR A 1 356 ? 18.279 21.868 1.112 1.00 85.06 356 THR A N 1
ATOM 2757 C CA . THR A 1 356 ? 18.983 20.595 0.906 1.00 85.06 356 THR A CA 1
ATOM 2758 C C . THR A 1 356 ? 19.989 20.340 2.019 1.00 85.06 356 THR A C 1
ATOM 2760 O O . THR A 1 356 ? 20.621 21.258 2.531 1.00 85.06 356 THR A O 1
ATOM 2763 N N . ASN A 1 357 ? 20.146 19.078 2.397 1.00 85.00 357 ASN A N 1
ATOM 2764 C CA . ASN A 1 357 ? 21.131 18.608 3.370 1.00 85.00 357 ASN A CA 1
ATOM 2765 C C . ASN A 1 357 ? 22.275 17.805 2.722 1.00 85.00 357 ASN A C 1
ATOM 2767 O O . ASN A 1 357 ? 23.132 17.297 3.439 1.00 85.00 357 ASN A O 1
ATOM 2771 N N . THR A 1 358 ? 22.283 17.674 1.390 1.00 76.94 358 THR A N 1
ATOM 2772 C CA . THR A 1 358 ? 23.198 16.789 0.636 1.00 76.94 358 THR A CA 1
ATOM 2773 C C . THR A 1 358 ? 23.986 17.496 -0.467 1.00 76.94 358 THR A C 1
ATOM 2775 O O . THR A 1 358 ? 25.035 16.996 -0.882 1.00 76.94 358 THR A O 1
ATOM 2778 N N . LEU A 1 359 ? 23.526 18.662 -0.937 1.00 81.62 359 LEU A N 1
ATOM 2779 C CA . LEU A 1 359 ? 24.282 19.486 -1.883 1.00 81.62 359 LEU A CA 1
ATOM 2780 C C . LEU A 1 359 ? 25.185 20.457 -1.130 1.00 81.62 359 LEU A C 1
ATOM 2782 O O . LEU A 1 359 ? 24.791 21.050 -0.127 1.00 81.62 359 LEU A O 1
ATOM 2786 N N . ASP A 1 360 ? 26.397 20.640 -1.635 1.00 85.88 360 ASP A N 1
ATOM 2787 C CA . ASP A 1 360 ? 27.323 21.614 -1.088 1.00 85.88 360 ASP A CA 1
ATOM 2788 C C . ASP A 1 360 ? 26.977 23.054 -1.535 1.00 85.88 360 ASP A C 1
ATOM 2790 O O . ASP A 1 360 ? 26.260 23.302 -2.513 1.00 85.88 360 ASP A O 1
ATOM 2794 N N . ALA A 1 361 ? 27.526 24.029 -0.811 1.00 82.00 361 ALA A N 1
ATOM 2795 C CA . ALA A 1 361 ? 27.261 25.448 -1.030 1.00 82.00 361 ALA A CA 1
ATOM 2796 C C . ALA A 1 361 ? 27.738 25.978 -2.399 1.00 82.00 361 ALA A C 1
ATOM 2798 O O . ALA A 1 361 ? 27.291 27.043 -2.833 1.00 82.00 361 ALA A O 1
ATOM 2799 N N . GLU A 1 362 ? 28.676 25.304 -3.069 1.00 83.00 362 GLU A N 1
ATOM 2800 C CA . GLU A 1 362 ? 29.128 25.651 -4.419 1.00 83.00 362 GLU A CA 1
ATOM 2801 C C . GLU A 1 362 ? 28.105 25.192 -5.459 1.00 83.00 362 GLU A C 1
ATOM 2803 O O . GLU A 1 362 ? 27.683 25.993 -6.296 1.00 83.00 362 GLU A O 1
ATOM 2808 N N . THR A 1 363 ? 27.598 23.963 -5.330 1.00 82.62 363 THR A N 1
ATOM 2809 C CA . THR A 1 363 ? 26.506 23.447 -6.168 1.00 82.62 363 THR A CA 1
ATOM 2810 C C . THR A 1 363 ? 25.248 24.314 -6.049 1.00 82.62 363 THR A C 1
ATOM 2812 O O . THR A 1 363 ? 24.672 24.721 -7.061 1.00 82.62 363 THR A O 1
ATOM 2815 N N . LEU A 1 364 ? 24.862 24.699 -4.829 1.00 83.50 364 LEU A N 1
ATOM 2816 C CA . LEU A 1 364 ? 23.745 25.621 -4.596 1.00 83.50 364 LEU A CA 1
ATOM 2817 C C . LEU A 1 364 ? 23.977 27.009 -5.222 1.00 83.50 364 LEU A C 1
ATOM 2819 O O . LEU A 1 364 ? 23.072 27.582 -5.836 1.00 83.50 364 LEU A O 1
ATOM 2823 N N . ARG A 1 365 ? 25.202 27.546 -5.140 1.00 83.88 365 ARG A N 1
ATOM 2824 C CA . ARG A 1 365 ? 25.560 28.805 -5.815 1.00 83.88 365 ARG A CA 1
ATOM 2825 C C . ARG A 1 365 ? 25.470 28.693 -7.337 1.00 83.88 365 ARG A C 1
ATOM 2827 O O . ARG A 1 365 ? 24.998 29.636 -7.972 1.00 83.88 365 ARG A O 1
ATOM 2834 N N . ASN A 1 366 ? 25.872 27.565 -7.915 1.00 80.44 366 ASN A N 1
ATOM 2835 C CA . ASN A 1 366 ? 25.787 27.326 -9.356 1.00 80.44 366 ASN A CA 1
ATOM 2836 C C . ASN A 1 366 ? 24.331 27.235 -9.833 1.00 80.44 366 ASN A C 1
ATOM 2838 O O . ASN A 1 366 ? 23.986 27.849 -10.844 1.00 80.44 366 ASN A O 1
ATOM 2842 N N . ILE A 1 367 ? 23.455 26.579 -9.064 1.00 80.25 367 ILE A N 1
ATOM 2843 C CA . ILE A 1 367 ? 22.007 26.541 -9.327 1.00 80.25 367 ILE A CA 1
ATOM 2844 C C . ILE A 1 367 ? 21.420 27.960 -9.321 1.00 80.25 367 ILE A C 1
ATOM 2846 O O . ILE A 1 367 ? 20.733 28.345 -10.268 1.00 80.25 367 ILE A O 1
ATOM 2850 N N . ARG A 1 368 ? 21.749 28.773 -8.307 1.00 85.69 368 ARG A N 1
ATOM 2851 C CA . ARG A 1 368 ? 21.285 30.168 -8.215 1.00 85.69 368 ARG A CA 1
ATOM 2852 C C . ARG A 1 368 ? 21.773 31.027 -9.386 1.00 85.69 368 ARG A C 1
ATOM 2854 O O . ARG A 1 368 ? 20.992 31.788 -9.953 1.00 85.69 368 ARG A O 1
ATOM 2861 N N . LYS A 1 369 ? 23.048 30.907 -9.777 1.00 81.69 369 LYS A N 1
ATOM 2862 C CA . LYS A 1 369 ? 23.608 31.625 -10.938 1.00 81.69 369 LYS A CA 1
ATOM 2863 C C . LYS A 1 369 ? 22.897 31.240 -12.236 1.00 81.69 369 LYS A C 1
ATOM 2865 O O . LYS A 1 369 ? 22.547 32.118 -13.019 1.00 81.69 369 LYS A O 1
ATOM 2870 N N . HIS A 1 370 ? 22.631 29.951 -12.442 1.00 74.88 370 HIS A N 1
ATOM 2871 C CA . HIS A 1 370 ? 21.877 29.483 -13.605 1.00 74.88 370 HIS A CA 1
ATOM 2872 C C . HIS A 1 370 ? 20.423 29.962 -13.616 1.00 74.88 370 HIS A C 1
ATOM 2874 O O . HIS A 1 370 ? 19.906 30.267 -14.689 1.00 74.88 370 HIS A O 1
ATOM 2880 N N . ALA A 1 371 ? 19.777 30.059 -12.451 1.00 74.56 371 ALA A N 1
ATOM 2881 C CA . ALA A 1 371 ? 18.435 30.624 -12.339 1.00 74.56 371 ALA A CA 1
ATOM 2882 C C . ALA A 1 371 ? 18.414 32.110 -12.737 1.00 74.56 371 ALA A C 1
ATOM 2884 O O . ALA A 1 371 ? 17.548 32.519 -13.504 1.00 74.56 371 ALA A O 1
ATOM 2885 N N . HIS A 1 372 ? 19.411 32.894 -12.306 1.00 75.25 372 HIS A N 1
ATOM 2886 C CA . HIS A 1 372 ? 19.539 34.301 -12.702 1.00 75.25 372 HIS A CA 1
ATOM 2887 C C . HIS A 1 372 ? 19.800 34.486 -14.202 1.00 75.25 372 HIS A C 1
ATOM 2889 O O . HIS A 1 372 ? 19.175 35.348 -14.808 1.00 75.25 372 HIS A O 1
ATOM 2895 N N . MET A 1 373 ? 20.650 33.658 -14.821 1.00 76.31 373 MET A N 1
ATOM 2896 C CA . MET A 1 373 ? 20.922 33.732 -16.269 1.00 76.31 373 MET A CA 1
ATOM 2897 C C . MET A 1 373 ? 19.713 33.397 -17.154 1.00 76.31 373 MET A C 1
ATOM 2899 O O . MET A 1 373 ? 19.763 33.637 -18.351 1.00 76.31 373 MET A O 1
ATOM 2903 N N . ARG A 1 374 ? 18.656 32.793 -16.600 1.00 63.53 374 ARG A N 1
ATOM 2904 C CA . ARG A 1 374 ? 17.410 32.504 -17.329 1.00 63.53 374 ARG A CA 1
ATOM 2905 C C . ARG A 1 374 ? 16.314 33.541 -17.098 1.00 63.53 374 ARG A C 1
ATOM 2907 O O . ARG A 1 374 ? 15.297 33.479 -17.779 1.00 63.53 374 ARG A O 1
ATOM 2914 N N . ALA A 1 375 ? 16.480 34.404 -16.099 1.00 64.00 375 ALA A N 1
ATOM 2915 C CA . ALA A 1 375 ? 15.483 35.392 -15.698 1.00 64.00 375 ALA A CA 1
ATOM 2916 C C . ALA A 1 375 ? 15.739 36.790 -16.290 1.00 64.00 375 ALA A C 1
ATOM 2918 O O . ALA A 1 375 ? 14.861 37.643 -16.183 1.00 64.00 375 ALA A O 1
ATOM 2919 N N . GLY A 1 376 ? 16.920 37.024 -16.872 1.00 63.91 376 GLY A N 1
ATOM 2920 C CA . GLY A 1 376 ? 17.231 38.186 -17.711 1.00 63.91 376 GLY A CA 1
ATOM 2921 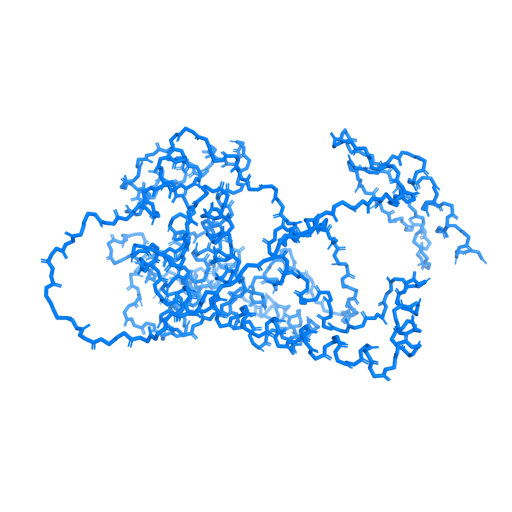C C . GLY A 1 376 ? 17.339 37.755 -19.160 1.00 63.91 376 GLY A C 1
ATOM 2922 O O . GLY A 1 376 ? 16.915 38.555 -20.019 1.00 63.91 376 GLY A O 1
#